Protein AF-A0AAD4GTX2-F1 (afdb_monomer_lite)

Sequence (699 aa):
MSSTNNFRRYLPEREKYPLYEIDTSDVYEFSKNAVADPRVRELFQEWANSLKEPFKGITADGTRIEQLYPLENQEAPSTEATIAANKLLDKLTADETQRAVKDINSEDWRNWSNTEIIAYDVGLRLESLEQSKIDLVWDLVKASLSETGYNKVRAAVKINHFLGTLADNKTILNENSYFFMICGHPSAQHPWSFSLSGHHLCLHVTFVGEQMAIGPVFIGCEPPHIDEGPDHGVELFRSEIALGRQLIQSLAPDQQRKAQKTAKIHEPEKPGWNIVDQRHLGGTGRDNRVIPYEGIVASELMSEQVELLVSVAAIFNNLLPAGPHNHYVELVRKHLSQTYLTWIGAFGDEDPYYIRIQSPVVFVELDHHSGIYLTNKTPNHYHIHTITRLPNGNDYGRELIRQWKQSRARRLASRPIKYIRPFNQDEIVDTGFPKYTAQILSNLESAIILASHIGEGGCGPGLHYHRSDQLYFVVHGGMTVRLGETNHPVPNGSLVFIPAGLPHRNWNNGPGAETHLEMIIPAPHRLEQLAYMIEKPENVPEEWRTASKGYVRTVNPSRLLEPLPGFKLLPLADPSTGSDQAIVMYAEVAAGSGGPGTHIHDFDQYYFVLEGELTIEVALQKHIVPADTLVVLPAGVPHRQYNQGKVTERHVVINTPPPASGRLWDYGVKMTPAGEGHYGDLNAAAKIADDNVFLAGQT

InterPro domains:
  IPR011051 RmlC-like cupin domain superfamily [SSF51182] (454-658)
  IPR013096 Cupin 2, conserved barrel [PF07883] (454-512)
  IPR013096 Cupin 2, conserved barrel [PF07883] (586-646)
  IPR014710 RmlC-like jelly roll fold [G3DSA:2.60.120.10] (443-559)
  IPR014710 RmlC-like jelly roll fold [G3DSA:2.60.120.10] (566-675)
  IPR021889 Protein of unknown function DUF3500 [PF12006] (76-398)
  IPR021889 Protein of unknown function DUF3500 [PTHR37489] (6-408)

Secondary structure (DSSP, 8-state):
--TT--GGGGPPPGGG-TTTTS--S-HHHHHHHHTTSHHHHHHHHHHHHHTTSPP---BSSS-PPPSSS--------HHHHHHHHHHHHTTS-HHHHHHHEE-TT-SGGG---SSSS-S---SEEGGGS-HHHHHHHHHHHHHHS-HHHHHHHHHHHHHHHHHHHHTT-TTTSSTT-EEEEEES---SSS-EEEEEEETTEEEEEEEETTEEEEEEEEEEESSSB--SSTTTT-B-SHHHHHHHHHHHHHS-HHHHHHHEEES-S--TTSTT-BTTTBT-SSSTT-TT-B----SEEGGGS-HHHHHHHHHHHHHHTTTS-HHHHHHHHHHHHHTGGG-EEEEEE--STT--EEEEEE-SS-EEEEEEPPPSSS---S--TTSEEEEEE-TTTTGGGHHHHHHHHHHHHHHHHTSPP--EEE--GGG-EE-SSTTEEEEEEEE-SS-EEEEEEE-TT-B--SSEE-SSEEEEEEEESEEEEEETTEEEEEETTEEEEE-TT--EEEE--SSS-EEEEEEEESPPPTTS-S-EE-SSGGGS-GGG--S---EEEE--GGG-EEEETTEEEEEEE-GGGT-SS-EEEEEEE-TT-BSSSSEE-SSEEEEEEEESEEEEEETTEEEEEESSEEEEE-TT--EEEE--SSS-EEEEEEEESPPPTTS-S-EE--------------TTTTSS-----------

Structure (mmCIF, N/CA/C/O backbone):
data_AF-A0AAD4GTX2-F1
#
_entry.id   AF-A0AAD4GTX2-F1
#
loop_
_atom_site.group_PDB
_atom_site.id
_atom_site.type_symbol
_atom_site.label_atom_id
_atom_site.label_alt_id
_atom_site.label_comp_id
_atom_site.label_asym_id
_atom_site.label_entity_id
_atom_site.label_seq_id
_atom_site.pdbx_PDB_ins_code
_atom_site.Cartn_x
_atom_site.Cartn_y
_atom_site.Cartn_z
_atom_site.occupancy
_atom_site.B_iso_or_equiv
_atom_site.auth_seq_id
_atom_site.auth_comp_id
_atom_site.auth_asym_id
_atom_site.auth_atom_id
_atom_site.pdbx_PDB_model_num
ATOM 1 N N . MET A 1 1 ? 23.803 -18.710 -33.429 1.00 38.94 1 MET A N 1
ATOM 2 C CA . MET A 1 1 ? 24.102 -17.550 -32.566 1.00 38.94 1 MET A CA 1
ATOM 3 C C . MET A 1 1 ? 25.077 -16.666 -33.325 1.00 38.94 1 MET A C 1
ATOM 5 O O . MET A 1 1 ? 26.141 -17.151 -33.687 1.00 38.94 1 MET A O 1
ATOM 9 N N . SER A 1 2 ? 24.670 -15.446 -33.686 1.00 34.19 2 SER A N 1
ATOM 10 C CA . SER A 1 2 ? 25.555 -14.465 -34.333 1.00 34.19 2 SER A CA 1
ATOM 11 C C . SER A 1 2 ? 26.747 -14.163 -33.418 1.00 34.19 2 SER A C 1
ATOM 13 O O . SER A 1 2 ? 26.581 -14.071 -32.203 1.00 34.19 2 SER A O 1
ATOM 15 N N . SER A 1 3 ? 27.938 -13.980 -33.990 1.00 37.53 3 SER A N 1
ATOM 16 C CA . SER A 1 3 ? 29.182 -13.633 -33.287 1.00 37.53 3 SER A CA 1
ATOM 17 C C . SER A 1 3 ? 29.151 -12.270 -32.567 1.00 37.53 3 SER A C 1
ATOM 19 O O . SER A 1 3 ? 30.160 -11.867 -31.992 1.00 37.53 3 SER A O 1
ATOM 21 N N . THR A 1 4 ? 28.028 -11.544 -32.600 1.00 47.56 4 THR A N 1
ATOM 22 C CA . THR A 1 4 ? 27.861 -10.196 -32.034 1.00 47.56 4 THR A CA 1
ATOM 23 C C . THR A 1 4 ? 27.429 -10.172 -30.563 1.00 47.56 4 THR A C 1
ATOM 25 O O . THR A 1 4 ? 27.632 -9.152 -29.906 1.00 47.56 4 THR A O 1
ATOM 28 N N . ASN A 1 5 ? 26.945 -11.284 -29.990 1.00 60.53 5 ASN A N 1
ATOM 29 C CA . ASN A 1 5 ? 26.302 -11.290 -28.665 1.00 60.53 5 ASN A CA 1
ATOM 30 C C . ASN A 1 5 ? 27.109 -11.972 -27.536 1.00 60.53 5 ASN A C 1
ATOM 32 O O . ASN A 1 5 ? 26.540 -12.571 -26.630 1.00 60.53 5 ASN A O 1
ATOM 36 N N . ASN A 1 6 ? 28.443 -11.910 -27.586 1.00 81.25 6 ASN A N 1
ATOM 37 C CA . ASN A 1 6 ? 29.294 -12.512 -26.555 1.00 81.25 6 ASN A CA 1
ATOM 38 C C . ASN A 1 6 ? 29.667 -11.482 -25.473 1.00 81.25 6 ASN A C 1
ATOM 40 O O . ASN A 1 6 ? 30.619 -10.718 -25.655 1.00 81.25 6 ASN A O 1
ATOM 44 N N . PHE A 1 7 ? 28.938 -11.465 -24.351 1.00 89.88 7 PHE A N 1
ATOM 45 C CA . PHE A 1 7 ? 29.252 -10.599 -23.206 1.00 89.88 7 PHE A CA 1
ATOM 46 C C . PHE A 1 7 ? 30.598 -10.957 -22.551 1.00 89.88 7 PHE A C 1
ATOM 48 O O . PHE A 1 7 ? 31.212 -10.094 -21.926 1.00 89.88 7 PHE A O 1
ATOM 55 N N . ARG A 1 8 ? 31.115 -12.187 -22.735 1.00 90.62 8 ARG A N 1
ATOM 56 C CA . ARG A 1 8 ? 32.345 -12.659 -22.070 1.00 90.62 8 ARG A CA 1
ATOM 57 C C . ARG A 1 8 ? 33.587 -11.854 -22.426 1.00 90.62 8 ARG A C 1
ATOM 59 O O . ARG A 1 8 ? 34.500 -11.763 -21.616 1.00 90.62 8 ARG A O 1
ATOM 66 N N . ARG A 1 9 ? 33.617 -11.209 -23.597 1.00 90.06 9 ARG A N 1
ATOM 67 C CA . ARG A 1 9 ? 34.711 -10.289 -23.973 1.00 90.06 9 ARG A CA 1
ATOM 68 C C . ARG A 1 9 ? 34.791 -9.042 -23.087 1.00 90.06 9 ARG A C 1
ATOM 70 O O . ARG A 1 9 ? 35.789 -8.336 -23.144 1.00 90.06 9 ARG A O 1
ATOM 77 N N . TYR A 1 10 ? 33.731 -8.753 -22.333 1.00 89.56 10 TYR A N 1
ATOM 78 C CA . TYR A 1 10 ? 33.655 -7.637 -21.399 1.00 89.56 10 TYR A CA 1
ATOM 79 C C . TYR A 1 10 ? 33.808 -8.073 -19.944 1.00 89.56 10 TYR A C 1
ATOM 81 O O . TYR A 1 10 ? 33.708 -7.215 -19.068 1.00 89.56 10 TYR A O 1
ATOM 89 N N . LEU A 1 11 ? 34.074 -9.352 -19.663 1.00 87.88 11 LEU A N 1
ATOM 90 C CA . LEU A 1 11 ? 34.401 -9.767 -18.304 1.00 87.88 11 LEU A CA 1
ATOM 91 C C . LEU A 1 11 ? 35.697 -9.075 -17.854 1.00 87.88 11 LEU A C 1
ATOM 93 O O . LEU A 1 11 ? 36.651 -8.991 -18.634 1.00 87.88 11 LEU A O 1
ATOM 97 N N . PRO A 1 12 ? 35.733 -8.541 -16.629 1.00 76.62 12 PRO A N 1
ATOM 98 C CA . PRO A 1 12 ? 36.922 -7.892 -16.110 1.00 76.62 12 PRO A CA 1
ATOM 99 C C . PRO A 1 12 ? 38.042 -8.916 -15.879 1.00 76.62 12 PRO A C 1
ATOM 101 O O . PRO A 1 12 ? 37.800 -10.045 -15.456 1.00 76.62 12 PRO A O 1
ATOM 104 N N . GLU A 1 13 ? 39.292 -8.517 -16.117 1.00 77.44 13 GLU A N 1
ATOM 105 C CA . GLU A 1 13 ? 40.440 -9.260 -15.586 1.00 77.44 13 GLU A CA 1
ATOM 106 C C . GLU A 1 13 ? 40.393 -9.157 -14.052 1.00 77.44 13 GLU A C 1
ATOM 108 O O . GLU A 1 13 ? 40.312 -8.042 -13.537 1.00 77.44 13 GLU A O 1
ATOM 113 N N . ARG A 1 14 ? 40.435 -10.292 -13.330 1.00 65.56 14 ARG A N 1
ATOM 114 C CA . ARG A 1 14 ? 40.281 -10.359 -11.855 1.00 65.56 14 ARG A CA 1
ATOM 115 C C . ARG A 1 14 ? 41.083 -9.277 -11.118 1.00 65.56 14 ARG A C 1
ATOM 117 O O . ARG A 1 14 ? 40.544 -8.572 -10.281 1.00 65.56 14 ARG A O 1
ATOM 124 N N . GLU A 1 15 ? 42.344 -9.089 -11.500 1.00 59.38 15 GLU A N 1
ATOM 125 C CA . GLU A 1 15 ? 43.297 -8.152 -10.879 1.00 59.38 15 GLU A CA 1
ATOM 126 C C . GLU A 1 15 ? 43.023 -6.666 -11.183 1.00 59.38 15 GLU A C 1
ATOM 128 O O . GLU A 1 15 ? 43.630 -5.788 -10.578 1.00 59.38 15 GLU A O 1
ATOM 133 N N . LYS A 1 16 ? 42.141 -6.360 -12.140 1.00 59.56 16 LYS A N 1
ATOM 134 C CA . LYS A 1 16 ? 41.805 -4.993 -12.579 1.00 59.56 16 LYS A CA 1
ATOM 135 C C . LYS A 1 16 ? 40.349 -4.634 -12.302 1.00 59.56 16 LYS A C 1
ATOM 137 O O . LYS A 1 16 ? 39.862 -3.614 -12.800 1.00 59.56 16 LYS A O 1
ATOM 142 N N . TYR A 1 17 ? 39.631 -5.480 -11.569 1.00 60.84 17 TYR A N 1
ATOM 143 C CA . TYR A 1 17 ? 38.220 -5.270 -11.316 1.00 60.84 17 TYR A CA 1
ATOM 144 C C . TYR A 1 17 ? 38.015 -4.266 -10.165 1.00 60.84 17 TYR A C 1
ATOM 146 O O . TYR A 1 17 ? 38.531 -4.492 -9.072 1.00 60.84 17 TYR A O 1
ATOM 154 N N . PRO A 1 18 ? 37.264 -3.163 -10.365 1.00 57.00 18 PRO A N 1
ATOM 155 C CA . PRO A 1 18 ? 37.149 -2.089 -9.372 1.00 57.00 18 PRO A CA 1
ATOM 156 C C . PRO A 1 18 ? 36.571 -2.511 -8.016 1.00 57.00 18 PRO A C 1
ATOM 158 O O . PRO A 1 18 ? 36.795 -1.815 -7.033 1.00 57.00 18 PRO A O 1
ATOM 161 N N . LEU A 1 19 ? 35.824 -3.620 -7.963 1.00 62.97 19 LEU A N 1
ATOM 162 C CA . LEU A 1 19 ? 35.230 -4.146 -6.729 1.00 62.97 19 LEU A CA 1
ATOM 163 C C . LEU A 1 19 ? 36.009 -5.344 -6.149 1.00 62.97 19 LEU A C 1
ATOM 165 O O . LEU A 1 19 ? 35.582 -5.897 -5.145 1.00 62.97 19 LEU A O 1
ATOM 169 N N . TYR A 1 20 ? 37.138 -5.750 -6.748 1.00 56.56 20 TYR A N 1
ATOM 170 C CA . TYR A 1 20 ? 37.907 -6.930 -6.313 1.00 56.56 20 TYR A CA 1
ATOM 171 C C . TYR A 1 20 ? 38.675 -6.724 -5.002 1.00 56.56 20 TYR A C 1
ATOM 173 O O . TYR A 1 20 ? 38.889 -7.676 -4.262 1.00 56.56 20 TYR A O 1
ATOM 181 N N . GLU A 1 21 ? 39.083 -5.490 -4.697 1.00 52.91 21 GLU A N 1
ATOM 182 C CA . GLU A 1 21 ? 39.790 -5.159 -3.448 1.00 52.91 21 GLU A CA 1
ATOM 183 C C . GLU A 1 21 ? 38.843 -4.822 -2.280 1.00 52.91 21 GLU A C 1
ATOM 185 O O . GLU A 1 21 ? 39.310 -4.527 -1.180 1.00 52.91 21 GLU A O 1
ATOM 190 N N . ILE A 1 22 ? 37.522 -4.838 -2.495 1.00 62.34 22 ILE A N 1
ATOM 191 C CA . ILE A 1 22 ? 36.547 -4.546 -1.440 1.00 62.34 22 ILE A CA 1
ATOM 192 C C . ILE A 1 22 ? 36.246 -5.844 -0.692 1.00 62.34 22 ILE A C 1
ATOM 194 O O . ILE A 1 22 ? 35.854 -6.832 -1.305 1.00 62.34 22 ILE A O 1
ATOM 198 N N . ASP A 1 23 ? 36.408 -5.839 0.634 1.00 64.25 23 ASP A N 1
ATOM 199 C CA . ASP A 1 23 ? 35.984 -6.960 1.472 1.00 64.25 23 ASP A CA 1
ATOM 200 C C . ASP A 1 23 ? 34.471 -7.164 1.325 1.00 64.25 23 ASP A C 1
ATOM 202 O O . ASP A 1 23 ? 33.661 -6.322 1.722 1.00 64.25 23 ASP A O 1
ATOM 206 N N . THR A 1 24 ? 34.102 -8.273 0.693 1.00 69.38 24 THR A N 1
ATOM 207 C CA . THR A 1 24 ? 32.718 -8.671 0.449 1.00 69.38 24 THR A CA 1
ATOM 208 C C . THR A 1 24 ? 32.313 -9.820 1.360 1.00 69.38 24 THR A C 1
ATOM 210 O O . THR A 1 24 ? 31.400 -10.555 1.016 1.00 69.38 24 THR A O 1
ATOM 213 N N . SER A 1 25 ? 32.995 -10.064 2.480 1.00 74.19 25 SER A N 1
ATOM 214 C CA . SER A 1 25 ? 32.616 -11.136 3.412 1.00 74.19 25 SER A CA 1
ATOM 215 C C . SER A 1 25 ? 31.310 -10.846 4.165 1.00 74.19 25 SER A C 1
ATOM 217 O O . SER A 1 25 ? 30.599 -11.784 4.523 1.00 74.19 25 SER A O 1
ATOM 219 N N . ASP A 1 26 ? 30.954 -9.567 4.319 1.00 84.56 26 ASP A N 1
ATOM 220 C CA . ASP A 1 26 ? 29.697 -9.087 4.897 1.00 84.56 26 ASP A CA 1
ATOM 221 C C . ASP A 1 26 ? 29.135 -7.927 4.056 1.00 84.56 26 ASP A C 1
ATOM 223 O O . ASP A 1 26 ? 29.801 -6.919 3.816 1.00 84.56 26 ASP A O 1
ATOM 227 N N . VAL A 1 27 ? 27.880 -8.048 3.616 1.00 87.69 27 VAL A N 1
ATOM 228 C CA . VAL A 1 27 ? 27.184 -7.021 2.828 1.00 87.69 27 VAL A CA 1
ATOM 229 C C . VAL A 1 27 ? 26.990 -5.703 3.588 1.00 87.69 27 VAL A C 1
ATOM 231 O O . VAL A 1 27 ? 26.983 -4.637 2.966 1.00 87.69 27 VAL A O 1
ATOM 234 N N . TYR A 1 28 ? 26.843 -5.732 4.915 1.00 89.81 28 TYR A N 1
ATOM 235 C CA . TYR A 1 28 ? 26.691 -4.514 5.715 1.00 89.81 28 TYR A CA 1
ATOM 236 C C . TYR A 1 28 ? 28.017 -3.763 5.817 1.00 89.81 28 TYR A C 1
ATOM 238 O O . TYR A 1 28 ? 28.044 -2.540 5.665 1.00 89.81 28 TYR A O 1
ATOM 246 N N . GLU A 1 29 ? 29.125 -4.482 6.009 1.00 87.88 29 GLU A N 1
ATOM 247 C CA . GLU A 1 29 ? 30.466 -3.896 5.985 1.00 87.88 29 GLU A CA 1
ATOM 248 C C . GLU A 1 29 ? 30.825 -3.379 4.587 1.00 87.88 29 GLU A C 1
ATOM 250 O O . GLU A 1 29 ? 31.239 -2.224 4.452 1.00 87.88 29 GLU A O 1
ATOM 255 N N . PHE A 1 30 ? 30.553 -4.168 3.543 1.00 87.12 30 PHE A N 1
ATOM 256 C CA . PHE A 1 30 ? 30.667 -3.742 2.147 1.00 87.12 30 PHE A CA 1
ATOM 257 C C . PHE A 1 30 ? 29.906 -2.433 1.904 1.00 87.12 30 PHE A C 1
ATOM 259 O O . PHE A 1 30 ? 30.468 -1.465 1.392 1.00 87.12 30 PHE A O 1
ATOM 266 N N . SER A 1 31 ? 28.641 -2.368 2.331 1.00 89.56 31 SER A N 1
ATOM 267 C CA . SER A 1 31 ? 27.794 -1.191 2.121 1.00 89.56 31 SER A CA 1
ATOM 268 C C . SER A 1 31 ? 28.308 0.026 2.889 1.00 89.56 31 SER A C 1
ATOM 270 O O . SER A 1 31 ? 28.356 1.130 2.348 1.00 89.56 31 SER A O 1
ATOM 272 N N . LYS A 1 32 ? 28.767 -0.171 4.129 1.00 87.81 32 LYS A N 1
ATOM 273 C CA . LYS A 1 32 ? 29.384 0.880 4.945 1.00 87.81 32 LYS A CA 1
ATOM 274 C C . LYS A 1 32 ? 30.646 1.443 4.287 1.00 87.81 32 LYS A C 1
ATOM 276 O O . LYS A 1 32 ? 30.836 2.659 4.289 1.00 87.81 32 LYS A O 1
ATOM 281 N N . ASN A 1 33 ? 31.479 0.581 3.707 1.00 86.19 33 ASN A N 1
ATOM 282 C CA . ASN A 1 33 ? 32.694 0.979 3.000 1.00 86.19 33 ASN A CA 1
ATOM 283 C C . ASN A 1 33 ? 32.373 1.688 1.678 1.00 86.19 33 ASN A C 1
ATOM 285 O O . ASN A 1 33 ? 32.984 2.709 1.369 1.00 86.19 33 ASN A O 1
ATOM 289 N N . ALA A 1 34 ? 31.371 1.217 0.933 1.00 84.88 34 ALA A N 1
ATOM 290 C CA . ALA A 1 34 ? 30.947 1.833 -0.323 1.00 84.88 34 ALA A CA 1
ATOM 291 C C . ALA A 1 34 ? 30.459 3.284 -0.137 1.00 84.88 34 ALA A C 1
ATOM 293 O O . ALA A 1 34 ? 30.731 4.144 -0.975 1.00 84.88 34 ALA A O 1
ATOM 294 N N . VAL A 1 35 ? 29.812 3.595 0.993 1.00 85.69 35 VAL A N 1
ATOM 295 C CA . VAL A 1 35 ? 29.360 4.960 1.335 1.00 85.69 35 VAL A CA 1
ATOM 296 C C . VAL A 1 35 ? 30.528 5.923 1.632 1.00 85.69 35 VAL A C 1
ATOM 298 O O . VAL A 1 35 ? 30.327 7.139 1.695 1.00 85.69 35 VAL A O 1
ATOM 301 N N . ALA A 1 36 ? 31.768 5.433 1.758 1.00 85.38 36 ALA A N 1
ATOM 302 C CA . ALA A 1 36 ? 32.946 6.301 1.823 1.00 85.38 36 ALA A CA 1
ATOM 303 C C . ALA A 1 36 ? 33.222 7.027 0.490 1.00 85.38 36 ALA A C 1
ATOM 305 O O . ALA A 1 36 ? 33.830 8.101 0.509 1.00 85.38 36 ALA A O 1
ATOM 306 N N . ASP A 1 37 ? 32.758 6.494 -0.650 1.00 84.56 37 ASP A N 1
ATOM 307 C CA . ASP A 1 37 ? 32.810 7.196 -1.936 1.00 84.56 37 ASP A CA 1
ATOM 308 C C . ASP A 1 37 ? 31.824 8.384 -1.921 1.00 84.56 37 ASP A C 1
ATOM 310 O O . ASP A 1 37 ? 30.612 8.181 -1.763 1.00 84.56 37 ASP A O 1
ATOM 314 N N . PRO A 1 38 ? 32.296 9.633 -2.119 1.00 87.62 38 PRO A N 1
ATOM 315 C CA . PRO A 1 38 ? 31.433 10.811 -2.119 1.00 87.62 38 PRO A CA 1
ATOM 316 C C . PRO A 1 38 ? 30.254 10.713 -3.091 1.00 87.62 38 PRO A C 1
ATOM 318 O O . PRO A 1 38 ? 29.176 11.200 -2.765 1.00 87.62 38 PRO A O 1
ATOM 321 N N . ARG A 1 39 ? 30.426 10.042 -4.238 1.00 84.00 39 ARG A N 1
ATOM 322 C CA . ARG A 1 39 ? 29.384 9.894 -5.265 1.00 84.00 39 ARG A CA 1
ATOM 323 C C . ARG A 1 39 ? 28.222 9.035 -4.770 1.00 84.00 39 ARG A C 1
ATOM 325 O O . ARG A 1 39 ? 27.066 9.388 -4.984 1.00 84.00 39 ARG A O 1
ATOM 332 N N . VAL A 1 40 ? 28.526 7.932 -4.081 1.00 87.12 40 VAL A N 1
ATOM 333 C CA . VAL A 1 40 ? 27.518 7.036 -3.485 1.00 87.12 40 VAL A CA 1
ATOM 334 C C . VAL A 1 40 ? 26.789 7.759 -2.356 1.00 87.12 40 VAL A C 1
ATOM 336 O O . VAL A 1 40 ? 25.561 7.749 -2.292 1.00 87.12 40 VAL A O 1
ATOM 339 N N . ARG A 1 41 ? 27.539 8.455 -1.494 1.00 89.81 41 ARG A N 1
ATOM 340 C CA . ARG A 1 41 ? 26.966 9.234 -0.393 1.00 89.81 41 ARG A CA 1
ATOM 341 C C . ARG A 1 41 ? 26.034 10.345 -0.881 1.00 89.81 41 ARG A C 1
ATOM 343 O O . ARG A 1 41 ? 24.966 10.531 -0.306 1.00 89.81 41 ARG A O 1
ATOM 350 N N . GLU A 1 42 ? 26.424 11.085 -1.916 1.00 89.81 42 GLU A N 1
ATOM 351 C CA . GLU A 1 42 ? 25.601 12.145 -2.512 1.00 89.81 42 GLU A CA 1
ATOM 352 C C . GLU A 1 42 ? 24.314 11.586 -3.126 1.00 89.81 42 GLU A C 1
ATOM 354 O O . GLU A 1 42 ? 23.240 12.135 -2.877 1.00 89.81 42 GLU A O 1
ATOM 359 N N . LEU A 1 43 ? 24.397 10.456 -3.837 1.00 88.50 43 LEU A N 1
ATOM 360 C CA . LEU A 1 43 ? 23.233 9.763 -4.392 1.00 88.50 43 LEU A CA 1
ATOM 361 C C . LEU A 1 43 ? 22.247 9.329 -3.300 1.00 88.50 43 LEU A C 1
ATOM 363 O O . LEU A 1 43 ? 21.055 9.624 -3.380 1.00 88.50 43 LEU A O 1
ATOM 367 N N . PHE A 1 44 ? 22.731 8.666 -2.247 1.00 91.12 44 PHE A N 1
ATOM 368 C CA . PHE A 1 44 ? 21.866 8.220 -1.150 1.00 91.12 44 PHE A CA 1
ATOM 369 C C . PHE A 1 44 ? 21.268 9.406 -0.392 1.00 91.12 44 PHE A C 1
ATOM 371 O O . PHE A 1 44 ? 20.115 9.353 0.037 1.00 91.12 44 PHE A O 1
ATOM 378 N N . GLN A 1 45 ? 22.012 10.508 -0.271 1.00 91.12 45 GLN A N 1
ATOM 379 C CA . GLN A 1 45 ? 21.493 11.739 0.310 1.00 91.12 45 GLN A CA 1
ATOM 380 C C . GLN A 1 45 ? 20.396 12.371 -0.562 1.00 91.12 45 GLN A C 1
ATOM 382 O O . GLN A 1 45 ? 19.423 12.891 -0.010 1.00 91.12 45 GLN A O 1
ATOM 387 N N . GLU A 1 46 ? 20.520 12.323 -1.892 1.00 90.44 46 GLU A N 1
ATOM 388 C CA . GLU A 1 46 ? 19.473 12.747 -2.830 1.00 90.44 46 GLU A CA 1
ATOM 389 C C . GLU A 1 46 ? 18.205 11.905 -2.644 1.00 90.44 46 GLU A C 1
ATOM 391 O O . GLU A 1 46 ? 17.120 12.464 -2.457 1.00 90.44 46 GLU A O 1
ATOM 396 N N . TRP A 1 47 ? 18.337 10.576 -2.600 1.00 92.38 47 TRP A N 1
ATOM 397 C CA . TRP A 1 47 ? 17.203 9.686 -2.354 1.00 92.38 47 TRP A CA 1
ATOM 398 C C . TRP A 1 47 ? 16.561 9.953 -0.991 1.00 92.38 47 TRP A C 1
ATOM 400 O O . TRP A 1 47 ? 15.354 10.180 -0.921 1.00 92.38 47 TRP A O 1
ATOM 410 N N . ALA A 1 48 ? 17.347 10.048 0.083 1.00 90.56 48 ALA A N 1
ATOM 411 C CA . ALA A 1 48 ? 16.847 10.377 1.418 1.00 90.56 48 ALA A CA 1
ATOM 412 C C . ALA A 1 48 ? 16.134 11.740 1.471 1.00 90.56 48 ALA A C 1
ATOM 414 O O . ALA A 1 48 ? 15.161 11.909 2.203 1.00 90.56 48 ALA A O 1
ATOM 415 N N . ASN A 1 49 ? 16.586 12.723 0.688 1.00 90.69 49 ASN A N 1
ATOM 416 C CA . ASN A 1 49 ? 15.905 14.012 0.581 1.00 90.69 49 ASN A CA 1
ATOM 417 C C . ASN A 1 49 ? 14.569 13.897 -0.163 1.00 90.69 49 ASN A C 1
ATOM 419 O O . ASN A 1 49 ? 13.599 14.513 0.270 1.00 90.69 49 ASN A O 1
ATOM 423 N N . SER A 1 50 ? 14.489 13.078 -1.217 1.00 89.81 50 SER A N 1
ATOM 424 C CA . SER A 1 50 ? 13.239 12.843 -1.960 1.00 89.81 50 SER A CA 1
ATOM 425 C C . SER A 1 50 ? 12.126 12.233 -1.093 1.00 89.81 50 SER A C 1
ATOM 427 O O . SER A 1 50 ? 10.941 12.507 -1.294 1.00 89.81 50 SER A O 1
ATOM 429 N N . LEU A 1 51 ? 12.505 11.444 -0.084 1.00 88.88 51 LEU A N 1
ATOM 430 C CA . LEU A 1 51 ? 11.583 10.800 0.852 1.00 88.88 51 LEU A CA 1
ATOM 431 C C . LEU A 1 51 ? 10.956 11.776 1.855 1.00 88.88 51 LEU A C 1
ATOM 433 O O . LEU A 1 51 ? 9.896 11.488 2.402 1.00 88.88 51 LEU A O 1
ATOM 437 N N . LYS A 1 52 ? 11.566 12.949 2.073 1.00 88.56 52 LYS A N 1
ATOM 438 C CA . LYS A 1 52 ? 11.025 13.987 2.970 1.00 88.56 52 LYS A CA 1
ATOM 439 C C . LYS A 1 52 ? 9.786 14.667 2.394 1.00 88.56 52 LYS A C 1
ATOM 441 O O . LYS A 1 52 ? 8.996 15.237 3.143 1.00 88.56 52 LYS A O 1
ATOM 446 N N . GLU A 1 53 ? 9.629 14.650 1.072 1.00 88.69 53 GLU A N 1
ATOM 447 C CA . GLU A 1 53 ? 8.444 15.199 0.427 1.00 88.69 53 GLU A CA 1
ATOM 448 C C . GLU A 1 53 ? 7.274 14.212 0.514 1.00 88.69 53 GLU A C 1
ATOM 450 O O . GLU A 1 53 ? 7.458 13.028 0.208 1.00 88.69 53 GLU A O 1
ATOM 455 N N . PRO A 1 54 ? 6.054 14.678 0.848 1.00 90.44 54 PRO A N 1
ATOM 456 C CA . PRO A 1 54 ? 4.866 13.840 0.794 1.00 90.44 54 PRO A CA 1
ATOM 457 C C . PRO A 1 54 ? 4.683 13.234 -0.594 1.00 90.44 54 PRO A C 1
ATOM 459 O O . PRO A 1 54 ? 4.859 13.909 -1.613 1.00 90.44 54 PRO A O 1
ATOM 462 N N . PHE A 1 55 ? 4.305 11.963 -0.639 1.00 93.62 55 PHE A N 1
ATOM 463 C CA . PHE A 1 55 ? 4.084 11.266 -1.894 1.00 93.62 55 PHE A CA 1
ATOM 464 C C . PHE A 1 55 ? 2.903 11.847 -2.686 1.00 93.62 55 PHE A C 1
ATOM 466 O O . PHE A 1 55 ? 1.801 12.036 -2.168 1.00 93.62 55 PHE A O 1
ATOM 473 N N . LYS A 1 56 ? 3.149 12.095 -3.972 1.00 91.88 56 LYS A N 1
ATOM 474 C CA . LYS A 1 56 ? 2.190 12.561 -4.984 1.00 91.88 56 LYS A CA 1
ATOM 475 C C . LYS A 1 56 ? 2.134 11.612 -6.182 1.00 91.88 56 LYS A C 1
ATOM 477 O O . LYS A 1 56 ? 1.101 11.541 -6.844 1.00 91.88 56 LYS A O 1
ATOM 482 N N . GLY A 1 57 ? 3.221 10.884 -6.440 1.00 95.88 57 GLY A N 1
ATOM 483 C CA . GLY A 1 57 ? 3.405 10.076 -7.640 1.00 95.88 57 GLY A CA 1
ATOM 484 C C . GLY A 1 57 ? 3.950 10.887 -8.821 1.00 95.88 57 GLY A C 1
ATOM 485 O O . GLY A 1 57 ? 3.974 12.121 -8.802 1.00 95.88 57 GLY A O 1
ATOM 486 N N . ILE A 1 58 ? 4.367 10.175 -9.869 1.00 97.94 58 ILE A N 1
ATOM 487 C CA . ILE A 1 58 ? 4.861 10.773 -11.114 1.00 97.94 58 ILE A CA 1
ATOM 488 C C . ILE A 1 58 ? 3.725 11.531 -11.808 1.00 97.94 58 ILE A C 1
ATOM 490 O O . ILE A 1 58 ? 2.619 11.008 -11.959 1.00 97.94 58 ILE A O 1
ATOM 494 N N . THR A 1 59 ? 4.006 12.754 -12.256 1.00 98.19 59 THR A N 1
ATOM 495 C CA . THR A 1 59 ? 3.058 13.617 -12.985 1.00 98.19 59 THR A CA 1
ATOM 496 C C . THR A 1 59 ? 3.714 14.185 -14.240 1.00 98.19 59 THR A C 1
ATOM 498 O O . THR A 1 59 ? 4.939 14.211 -14.345 1.00 98.19 59 THR A O 1
ATOM 501 N N . ALA A 1 60 ? 2.914 14.644 -15.203 1.00 97.75 60 ALA A N 1
ATOM 502 C CA . ALA A 1 60 ? 3.449 15.237 -16.431 1.00 97.75 60 ALA A CA 1
ATOM 503 C C . ALA A 1 60 ? 3.858 16.709 -16.261 1.00 97.75 60 ALA A C 1
ATOM 505 O O . ALA A 1 60 ? 4.805 17.167 -16.895 1.00 97.75 60 ALA A O 1
ATOM 506 N N . ASP A 1 61 ? 3.159 17.439 -15.393 1.00 97.00 61 ASP A N 1
ATOM 507 C CA . ASP A 1 61 ? 3.257 18.895 -15.250 1.00 97.00 61 ASP A CA 1
ATOM 508 C C . ASP A 1 61 ? 3.278 19.369 -13.782 1.00 97.00 61 ASP A C 1
ATOM 510 O O . ASP A 1 61 ? 3.170 20.563 -13.507 1.00 97.00 61 ASP A O 1
ATOM 514 N N . GLY A 1 62 ? 3.417 18.446 -12.824 1.00 96.00 62 GLY A N 1
ATOM 515 C CA . GLY A 1 62 ? 3.344 18.737 -11.390 1.00 96.00 62 GLY A CA 1
ATOM 516 C C . GLY A 1 62 ? 1.933 18.667 -10.803 1.00 96.00 62 GLY A C 1
ATOM 517 O O . GLY A 1 62 ? 1.792 18.739 -9.579 1.00 96.00 62 GLY A O 1
ATOM 518 N N . THR A 1 63 ? 0.902 18.485 -11.633 1.00 95.44 63 THR A N 1
ATOM 519 C CA . THR A 1 63 ? -0.492 18.356 -11.199 1.00 95.44 63 THR A CA 1
ATOM 520 C C . THR A 1 63 ? -0.947 16.905 -11.302 1.00 95.44 63 THR A C 1
ATOM 522 O O . THR A 1 63 ? -0.814 16.254 -12.336 1.00 95.44 63 THR A O 1
ATOM 525 N N . ARG A 1 64 ? -1.501 16.377 -10.207 1.00 95.12 64 ARG A N 1
ATOM 526 C CA . ARG A 1 64 ? -2.064 15.024 -10.177 1.00 95.12 64 ARG A CA 1
ATOM 527 C C . ARG A 1 64 ? -3.444 15.014 -10.831 1.00 95.12 64 ARG A C 1
ATOM 529 O O . ARG A 1 64 ? -4.296 15.834 -10.498 1.00 95.12 64 ARG A O 1
ATOM 536 N N . ILE A 1 65 ? -3.668 14.053 -11.720 1.00 95.44 65 ILE A N 1
ATOM 537 C CA . ILE A 1 65 ? -4.978 13.786 -12.320 1.00 95.44 65 ILE A CA 1
ATOM 538 C C . ILE A 1 65 ? -5.740 12.815 -11.408 1.00 95.44 65 ILE A C 1
ATOM 540 O O . ILE A 1 65 ? -5.268 11.718 -11.113 1.00 95.44 65 ILE A O 1
ATOM 544 N N . GLU A 1 66 ? -6.911 13.227 -10.929 1.00 93.38 66 GLU A N 1
ATOM 545 C CA . GLU A 1 66 ? -7.754 12.421 -10.038 1.00 93.38 66 GLU A CA 1
ATOM 546 C C . GLU A 1 66 ? -8.646 11.438 -10.815 1.00 93.38 66 GLU A C 1
ATOM 548 O O . GLU A 1 66 ? -8.881 11.601 -12.009 1.00 93.38 66 GLU A O 1
ATOM 553 N N . GLN A 1 67 ? -9.202 10.446 -10.107 1.00 91.25 67 GLN A N 1
ATOM 554 C CA . GLN A 1 67 ? -10.232 9.519 -10.617 1.00 91.25 67 GLN A CA 1
ATOM 555 C C . GLN A 1 67 ? -9.805 8.628 -11.800 1.00 91.25 67 GLN A C 1
ATOM 557 O O . GLN A 1 67 ? -10.654 8.108 -12.518 1.00 91.25 67 GLN A O 1
ATOM 562 N N . LEU A 1 68 ? -8.502 8.395 -11.974 1.00 96.19 68 LEU A N 1
ATOM 563 C CA . LEU A 1 68 ? -7.977 7.500 -13.014 1.00 96.19 68 LEU A CA 1
ATOM 564 C C . LEU A 1 68 ? -8.074 6.006 -12.666 1.00 96.19 68 LEU A C 1
ATOM 566 O O . LEU A 1 68 ? -8.087 5.172 -13.566 1.00 96.19 68 LEU A O 1
ATOM 570 N N . TYR A 1 69 ? -8.131 5.676 -11.373 1.00 96.00 69 TYR A N 1
ATOM 571 C CA . TYR A 1 69 ? -8.047 4.302 -10.864 1.00 96.00 69 TYR A CA 1
ATOM 572 C C . TYR A 1 69 ? -9.220 4.016 -9.919 1.00 96.00 69 TYR A C 1
ATOM 574 O O . TYR A 1 69 ? -9.032 4.043 -8.701 1.00 96.00 69 TYR A O 1
ATOM 582 N N . PRO A 1 70 ? -10.455 3.869 -10.422 1.00 95.12 70 PRO A N 1
ATOM 583 C CA . PRO A 1 70 ? -11.604 3.604 -9.564 1.00 95.12 70 PRO A CA 1
ATOM 584 C C . PRO A 1 70 ? -11.446 2.273 -8.812 1.00 95.12 70 PRO A C 1
ATOM 586 O O . PRO A 1 70 ? -10.839 1.326 -9.313 1.00 95.12 70 PRO A O 1
ATOM 589 N N . LEU A 1 71 ? -12.016 2.194 -7.606 1.00 94.50 71 LEU A N 1
ATOM 590 C CA . LEU A 1 71 ? -12.170 0.911 -6.922 1.00 94.50 71 LEU A CA 1
ATOM 591 C C . LEU A 1 71 ? -13.145 0.011 -7.679 1.00 94.50 71 LEU A C 1
ATOM 593 O O . LEU A 1 71 ? -14.314 0.366 -7.850 1.00 94.50 71 LEU A O 1
ATOM 597 N N . GLU A 1 72 ? -12.686 -1.174 -8.057 1.00 94.75 72 GLU A N 1
ATOM 598 C CA . GLU A 1 72 ? -13.479 -2.163 -8.783 1.00 94.75 72 GLU A CA 1
ATOM 599 C C . GLU A 1 72 ? -12.950 -3.581 -8.543 1.00 94.75 72 GLU A C 1
ATOM 601 O O . GLU A 1 72 ? -11.823 -3.768 -8.094 1.00 94.75 72 GLU A O 1
ATOM 606 N N . ASN A 1 73 ? -13.764 -4.595 -8.832 1.00 95.31 73 ASN A N 1
ATOM 607 C CA . ASN A 1 73 ? -13.290 -5.974 -8.831 1.00 95.31 73 ASN A CA 1
ATOM 608 C C . ASN A 1 73 ? -12.510 -6.223 -10.133 1.00 95.31 73 ASN A C 1
ATOM 610 O O . ASN A 1 73 ? -13.070 -6.083 -11.219 1.00 95.31 73 ASN A O 1
ATOM 614 N N . GLN A 1 74 ? -11.229 -6.574 -10.007 1.00 96.38 74 GLN A N 1
ATOM 615 C CA . GLN A 1 74 ? -10.350 -6.908 -11.131 1.00 96.38 74 GLN A CA 1
ATOM 616 C C . GLN A 1 74 ? -9.914 -8.379 -11.097 1.00 96.38 74 GLN A C 1
ATOM 618 O O . GLN A 1 74 ? -8.952 -8.742 -11.763 1.00 96.38 74 GLN A O 1
ATOM 623 N N . GLU A 1 75 ? -10.597 -9.219 -10.317 1.00 97.06 75 GLU A N 1
ATOM 624 C CA . GLU A 1 75 ? -10.321 -10.651 -10.159 1.00 97.06 75 GLU A CA 1
ATOM 625 C C . GLU A 1 75 ? -8.866 -10.926 -9.734 1.00 97.06 75 GLU A C 1
ATOM 627 O O . GLU A 1 75 ? -8.223 -11.876 -10.185 1.00 97.06 75 GLU A O 1
ATOM 632 N N . ALA A 1 76 ? -8.310 -10.063 -8.875 1.00 97.50 76 ALA A N 1
ATOM 633 C CA . ALA A 1 76 ? -6.989 -10.282 -8.300 1.00 97.50 76 ALA A CA 1
ATOM 634 C C . ALA A 1 76 ? -7.000 -11.510 -7.363 1.00 97.50 76 ALA A C 1
ATOM 636 O O . ALA A 1 76 ? -7.980 -11.710 -6.639 1.00 97.50 76 ALA A O 1
ATOM 637 N N . PRO A 1 77 ? -5.904 -12.294 -7.290 1.00 97.06 77 PRO A N 1
ATOM 638 C CA . PRO A 1 77 ? -5.786 -13.489 -6.445 1.00 97.06 77 PRO A CA 1
ATOM 639 C C . PRO A 1 77 ? -5.535 -13.125 -4.970 1.00 97.06 77 PRO A C 1
ATOM 641 O O . PRO A 1 77 ? -4.643 -13.652 -4.300 1.00 97.06 77 PRO A O 1
ATOM 644 N N . SER A 1 78 ? -6.291 -12.157 -4.450 1.00 94.94 78 SER A N 1
ATOM 645 C CA . SER A 1 78 ? -6.100 -11.594 -3.114 1.00 94.94 78 SER A CA 1
ATOM 646 C C . SER A 1 78 ? -6.286 -12.640 -2.021 1.00 94.94 78 SER A C 1
ATOM 648 O O . SER A 1 78 ? -5.644 -12.555 -0.974 1.00 94.94 78 SER A O 1
ATOM 650 N N . THR A 1 79 ? -7.148 -13.634 -2.246 1.00 93.19 79 THR A N 1
ATOM 651 C CA . THR A 1 79 ? -7.435 -14.688 -1.266 1.00 93.19 79 THR A CA 1
ATOM 652 C C . THR A 1 79 ? -6.254 -15.646 -1.146 1.00 93.19 79 THR A C 1
ATOM 654 O O . THR A 1 79 ? -5.762 -15.891 -0.046 1.00 93.19 79 THR A O 1
ATOM 657 N N . GLU A 1 80 ? -5.752 -16.136 -2.275 1.00 95.75 80 GLU A N 1
ATOM 658 C CA . GLU A 1 80 ? -4.596 -17.023 -2.377 1.00 95.75 80 GLU A CA 1
ATOM 659 C C . GLU A 1 80 ? -3.339 -16.350 -1.819 1.00 95.75 80 GLU A C 1
ATOM 661 O O . GLU A 1 80 ? -2.640 -16.941 -0.991 1.00 95.75 80 GLU A O 1
ATOM 666 N N . ALA A 1 81 ? -3.097 -15.090 -2.196 1.00 97.94 81 ALA A N 1
ATOM 667 C CA . ALA A 1 81 ? -1.999 -14.290 -1.664 1.00 97.94 81 ALA A CA 1
ATOM 668 C C . ALA A 1 81 ? -2.131 -14.076 -0.147 1.00 97.94 81 ALA A C 1
ATOM 670 O O . ALA A 1 81 ? -1.156 -14.238 0.585 1.00 97.94 81 ALA A O 1
ATOM 671 N N . THR A 1 82 ? -3.337 -13.788 0.357 1.00 95.50 82 THR A N 1
ATOM 672 C CA . THR A 1 82 ? -3.585 -13.630 1.803 1.00 95.50 82 THR A CA 1
ATOM 673 C C . THR A 1 82 ? -3.299 -14.923 2.568 1.00 95.50 82 THR A C 1
ATOM 675 O O . THR A 1 82 ? -2.702 -14.888 3.644 1.00 95.50 82 THR A O 1
ATOM 678 N N . ILE A 1 83 ? -3.693 -16.080 2.027 1.00 91.50 83 ILE A N 1
ATOM 679 C CA . ILE A 1 83 ? -3.404 -17.386 2.635 1.00 91.50 83 ILE A CA 1
ATOM 680 C C . ILE A 1 83 ? -1.892 -17.639 2.671 1.00 91.50 83 ILE A C 1
ATOM 682 O O . ILE A 1 83 ? -1.371 -18.060 3.703 1.00 91.50 83 ILE A O 1
ATOM 686 N N . ALA A 1 84 ? -1.182 -17.381 1.570 1.00 98.12 84 ALA A N 1
ATOM 687 C CA . ALA A 1 84 ? 0.267 -17.561 1.501 1.00 98.12 84 ALA A CA 1
ATOM 688 C C . ALA A 1 84 ? 1.013 -16.623 2.468 1.00 98.12 84 ALA A C 1
ATOM 690 O O . ALA A 1 84 ? 1.904 -17.069 3.190 1.00 98.12 84 ALA A O 1
ATOM 691 N N . ALA A 1 85 ? 0.600 -15.356 2.554 1.00 97.25 85 ALA A N 1
ATOM 692 C CA . ALA A 1 85 ? 1.190 -14.384 3.468 1.00 97.25 85 ALA A CA 1
ATOM 693 C C . ALA A 1 85 ? 0.986 -14.770 4.941 1.00 97.25 85 ALA A C 1
ATOM 695 O O . ALA A 1 85 ? 1.939 -14.733 5.713 1.00 97.25 85 ALA A O 1
ATOM 696 N N . ASN A 1 86 ? -0.218 -15.198 5.336 1.00 94.31 86 ASN A N 1
ATOM 697 C CA . ASN A 1 86 ? -0.461 -15.631 6.716 1.00 94.31 86 ASN A CA 1
ATOM 698 C C . ASN A 1 86 ? 0.348 -16.889 7.077 1.00 94.31 86 ASN A C 1
ATOM 700 O O . ASN A 1 86 ? 0.913 -16.950 8.161 1.00 94.31 86 ASN A O 1
ATOM 704 N N . LYS A 1 87 ? 0.514 -17.842 6.146 1.00 95.00 87 LYS A N 1
ATOM 705 C CA . LYS A 1 87 ? 1.400 -19.004 6.361 1.00 95.00 87 LYS A CA 1
ATOM 706 C C . LYS A 1 87 ? 2.854 -18.606 6.612 1.00 95.00 87 LYS A C 1
ATOM 708 O O . LYS A 1 87 ? 3.523 -19.263 7.405 1.00 95.00 87 LYS A O 1
ATOM 713 N N . LEU A 1 88 ? 3.349 -17.573 5.925 1.00 97.94 88 LEU A N 1
ATOM 714 C CA . LEU A 1 88 ? 4.670 -17.008 6.192 1.00 97.94 88 LEU A CA 1
ATOM 715 C C . LEU A 1 88 ? 4.715 -16.391 7.595 1.00 97.94 88 LEU A C 1
ATOM 717 O O . LEU A 1 88 ? 5.600 -16.746 8.369 1.00 97.94 88 LEU A O 1
ATOM 721 N N . LEU A 1 89 ? 3.756 -15.520 7.932 1.00 91.50 89 LEU A N 1
ATOM 722 C CA . LEU A 1 89 ? 3.693 -14.846 9.235 1.00 91.50 89 LEU A CA 1
ATOM 723 C C . LEU A 1 89 ? 3.647 -15.840 10.406 1.00 91.50 89 LEU A C 1
ATOM 725 O O . LEU A 1 89 ? 4.375 -15.654 11.375 1.00 91.50 89 LEU A O 1
ATOM 729 N N . ASP A 1 90 ? 2.902 -16.941 10.278 1.00 92.56 90 ASP A N 1
ATOM 730 C CA . ASP A 1 90 ? 2.823 -18.016 11.281 1.00 92.56 90 ASP A CA 1
ATOM 731 C C . ASP A 1 90 ? 4.174 -18.714 11.554 1.00 92.56 90 ASP A C 1
ATOM 733 O O . ASP A 1 90 ? 4.318 -19.446 12.540 1.00 92.56 90 ASP A O 1
ATOM 737 N N . LYS A 1 91 ? 5.163 -18.556 10.663 1.00 94.00 91 LYS A N 1
ATOM 738 C CA . LYS A 1 91 ? 6.508 -19.149 10.776 1.00 94.00 91 LYS A CA 1
ATOM 739 C C . LYS A 1 91 ? 7.589 -18.161 11.188 1.00 94.00 91 LYS A C 1
ATOM 741 O O . LYS A 1 91 ? 8.705 -18.601 11.482 1.00 94.00 91 LYS A O 1
ATOM 746 N N . LEU A 1 92 ? 7.288 -16.867 11.203 1.00 91.56 92 LEU A N 1
ATOM 747 C CA . LEU A 1 92 ? 8.239 -15.857 11.640 1.00 91.56 92 LEU A CA 1
ATOM 748 C C . LEU A 1 92 ? 8.344 -15.846 13.170 1.00 91.56 92 LEU A C 1
ATOM 750 O O . LEU A 1 92 ? 7.370 -16.057 13.891 1.00 91.56 92 LEU A O 1
ATOM 754 N N . THR A 1 93 ? 9.542 -15.581 13.683 1.00 91.31 93 THR A N 1
ATOM 755 C CA . THR A 1 93 ? 9.734 -15.243 15.098 1.00 91.31 93 THR A CA 1
ATOM 756 C C . THR A 1 93 ? 9.161 -13.853 15.398 1.00 91.31 93 THR A C 1
ATOM 758 O O . THR A 1 93 ? 8.802 -13.100 14.488 1.00 91.31 93 THR A O 1
ATOM 761 N N . ALA A 1 94 ? 9.088 -13.473 16.677 1.00 86.50 94 ALA A N 1
ATOM 762 C CA . ALA A 1 94 ? 8.644 -12.132 17.064 1.00 86.50 94 ALA A CA 1
ATOM 763 C C . ALA A 1 94 ? 9.531 -11.029 16.449 1.00 86.50 94 ALA A C 1
ATOM 765 O O . ALA A 1 94 ? 9.008 -10.081 15.864 1.00 86.50 94 ALA A O 1
ATOM 766 N N . ASP A 1 95 ? 10.857 -11.196 16.499 1.00 87.06 95 ASP A N 1
ATOM 767 C CA . ASP A 1 95 ? 11.821 -10.242 15.933 1.00 87.06 95 ASP A CA 1
ATOM 768 C C . ASP A 1 95 ? 11.726 -10.180 14.402 1.00 87.06 95 ASP A C 1
ATOM 770 O O . ASP A 1 95 ? 11.745 -9.101 13.805 1.00 87.06 95 ASP A O 1
ATOM 774 N N . GLU A 1 96 ? 11.570 -11.335 13.747 1.00 94.50 96 GLU A N 1
ATOM 775 C CA . GLU A 1 96 ? 11.382 -11.388 12.297 1.00 94.50 96 GLU A CA 1
ATOM 776 C C . GLU A 1 96 ? 10.074 -10.704 11.882 1.00 94.50 96 GLU A C 1
ATOM 778 O O . GLU A 1 96 ? 10.056 -9.933 10.924 1.00 94.50 96 GLU A O 1
ATOM 783 N N . THR A 1 97 ? 8.992 -10.923 12.634 1.00 88.19 97 THR A N 1
ATOM 784 C CA . THR A 1 97 ? 7.693 -10.275 12.406 1.00 88.19 97 THR A CA 1
ATOM 785 C C . THR A 1 97 ? 7.800 -8.762 12.573 1.00 88.19 97 THR A C 1
ATOM 787 O O . THR A 1 97 ? 7.304 -8.016 11.730 1.00 88.19 97 THR A O 1
ATOM 790 N N . GLN A 1 98 ? 8.496 -8.293 13.613 1.00 86.62 98 GLN A N 1
ATOM 791 C CA . GLN A 1 98 ? 8.719 -6.867 13.858 1.00 86.62 98 GLN A CA 1
ATOM 792 C C . GLN A 1 98 ? 9.504 -6.192 12.720 1.00 86.62 98 GLN A C 1
ATOM 794 O O . GLN A 1 98 ? 9.245 -5.034 12.371 1.00 86.62 98 GLN A O 1
ATOM 799 N N . ARG A 1 99 ? 10.468 -6.901 12.119 1.00 91.06 99 ARG A N 1
ATOM 800 C CA . ARG A 1 99 ? 11.198 -6.405 10.945 1.00 91.06 99 ARG A CA 1
ATOM 801 C C . ARG A 1 99 ? 10.343 -6.438 9.682 1.00 91.06 99 ARG A C 1
ATOM 803 O O . ARG A 1 99 ? 10.356 -5.457 8.939 1.00 91.06 99 ARG A O 1
ATOM 810 N N . ALA A 1 100 ? 9.618 -7.533 9.456 1.00 92.31 100 ALA A N 1
ATOM 811 C CA . ALA A 1 100 ? 8.849 -7.780 8.241 1.00 92.31 100 ALA A CA 1
ATOM 812 C C . ALA A 1 100 ? 7.614 -6.889 8.115 1.00 92.31 100 ALA A C 1
ATOM 814 O O . ALA A 1 100 ? 7.319 -6.430 7.017 1.00 92.31 100 ALA A O 1
ATOM 815 N N . VAL A 1 101 ? 6.874 -6.675 9.206 1.00 92.06 101 VAL A N 1
ATOM 816 C CA . VAL A 1 101 ? 5.533 -6.081 9.167 1.00 92.06 101 VAL A CA 1
ATOM 817 C C . VAL A 1 101 ? 5.574 -4.614 9.581 1.00 92.06 101 VAL A C 1
ATOM 819 O O . VAL A 1 101 ? 5.997 -4.269 10.684 1.00 92.06 101 VAL A O 1
ATOM 822 N N . LYS A 1 102 ? 5.086 -3.741 8.701 1.00 90.00 102 LYS A N 1
ATOM 823 C CA . LYS A 1 102 ? 4.911 -2.301 8.930 1.00 90.00 102 LYS A CA 1
ATOM 824 C C . LYS A 1 102 ? 3.437 -1.913 8.881 1.00 90.00 102 LYS A C 1
ATOM 826 O O . LYS A 1 102 ? 2.610 -2.623 8.313 1.00 90.00 102 LYS A O 1
ATOM 831 N N . ASP A 1 103 ? 3.098 -0.750 9.434 1.00 88.00 103 ASP A N 1
ATOM 832 C CA . ASP A 1 103 ? 1.759 -0.178 9.261 1.00 88.00 103 ASP A CA 1
ATOM 833 C C . ASP A 1 103 ? 1.499 0.164 7.782 1.00 88.00 103 ASP A C 1
ATOM 835 O O . ASP A 1 103 ? 2.407 0.577 7.061 1.00 88.00 103 ASP A O 1
ATOM 839 N N . ILE A 1 104 ? 0.246 0.059 7.327 1.00 85.25 104 ILE A N 1
ATOM 840 C CA . ILE A 1 104 ? -0.159 0.418 5.950 1.00 85.25 104 ILE A CA 1
ATOM 841 C C . ILE A 1 104 ? 0.081 1.908 5.616 1.00 85.25 104 ILE A C 1
ATOM 843 O O . ILE A 1 104 ? 0.019 2.326 4.455 1.00 85.25 104 ILE A O 1
ATOM 847 N N . ASN A 1 105 ? 0.316 2.740 6.633 1.00 82.50 105 ASN A N 1
ATOM 848 C CA . ASN A 1 105 ? 0.674 4.153 6.525 1.00 82.50 105 ASN A CA 1
ATOM 849 C C . ASN A 1 105 ? 2.139 4.443 6.839 1.00 82.50 105 ASN A C 1
ATOM 851 O O . ASN A 1 105 ? 2.505 5.614 6.769 1.00 82.50 105 ASN A O 1
ATOM 855 N N . SER A 1 106 ? 2.955 3.441 7.189 1.00 86.06 106 SER A N 1
ATOM 856 C CA . SER A 1 106 ? 4.408 3.645 7.256 1.00 86.06 106 SER A CA 1
ATOM 857 C C . SER A 1 106 ? 4.879 4.222 5.927 1.00 86.06 106 SER A C 1
ATOM 859 O O . SER A 1 106 ? 4.301 3.865 4.916 1.00 86.06 106 SER A O 1
ATOM 861 N N . GLU A 1 107 ? 5.894 5.080 5.893 1.00 87.88 107 GLU A N 1
ATOM 862 C CA . GLU A 1 107 ? 6.511 5.538 4.634 1.00 87.88 107 GLU A CA 1
ATOM 863 C C . GLU A 1 107 ? 7.605 4.570 4.144 1.00 87.88 107 GLU A C 1
ATOM 865 O O . GLU A 1 107 ? 8.180 4.763 3.074 1.00 87.88 107 GLU A O 1
ATOM 870 N N . ASP A 1 108 ? 7.853 3.485 4.887 1.00 89.94 108 ASP A N 1
ATOM 871 C CA . ASP A 1 108 ? 8.858 2.465 4.572 1.00 89.94 108 ASP A CA 1
ATOM 872 C C . ASP A 1 108 ? 8.660 1.794 3.204 1.00 89.94 108 ASP A C 1
ATOM 874 O O . ASP A 1 108 ? 9.626 1.311 2.622 1.00 89.94 108 ASP A O 1
ATOM 878 N N . TRP A 1 109 ? 7.447 1.797 2.635 1.00 91.25 109 TRP A N 1
ATOM 879 C CA . TRP A 1 109 ? 7.194 1.274 1.280 1.00 91.25 109 TRP A CA 1
ATOM 880 C C . TRP A 1 109 ? 7.980 2.010 0.186 1.00 91.25 109 TRP A C 1
ATOM 882 O O . TRP A 1 109 ? 8.173 1.458 -0.896 1.00 91.25 109 TRP A O 1
ATOM 892 N N . ARG A 1 110 ? 8.480 3.221 0.465 1.00 93.12 110 ARG A N 1
ATOM 893 C CA . ARG A 1 110 ? 9.352 3.994 -0.436 1.00 93.12 110 ARG A CA 1
ATOM 894 C C . ARG A 1 110 ? 10.831 3.629 -0.313 1.00 93.12 110 ARG A C 1
ATOM 896 O O . ARG A 1 110 ? 11.621 4.006 -1.174 1.00 93.12 110 ARG A O 1
ATOM 903 N N . ASN A 1 111 ? 11.209 2.916 0.747 1.00 93.38 111 ASN A N 1
ATOM 904 C CA . ASN A 1 111 ? 12.594 2.616 1.103 1.00 93.38 111 ASN A CA 1
ATOM 905 C C . ASN A 1 111 ? 13.084 1.353 0.384 1.00 93.38 111 ASN A C 1
ATOM 907 O O . ASN A 1 111 ? 13.370 0.334 1.008 1.00 93.38 111 ASN A O 1
ATOM 911 N N . TRP A 1 112 ? 13.179 1.418 -0.941 1.00 94.81 112 TRP A N 1
ATOM 912 C CA . TRP A 1 112 ? 13.752 0.356 -1.767 1.00 94.81 112 TRP A CA 1
ATOM 913 C C . TRP A 1 112 ? 14.932 0.885 -2.581 1.00 94.81 112 TRP A C 1
ATOM 915 O O . TRP A 1 112 ? 15.035 2.078 -2.844 1.00 94.81 112 TRP A O 1
ATOM 925 N N . SER A 1 113 ? 15.830 -0.011 -2.983 1.00 93.06 113 SER A N 1
ATOM 926 C CA . SER A 1 113 ? 16.902 0.274 -3.939 1.00 93.06 113 SER A CA 1
ATOM 927 C C . SER A 1 113 ? 17.138 -0.950 -4.816 1.00 93.06 113 SER A C 1
ATOM 929 O O . SER A 1 113 ? 16.955 -2.083 -4.369 1.00 93.06 113 SER A O 1
ATOM 931 N N . ASN A 1 114 ? 17.557 -0.713 -6.057 1.00 91.50 114 ASN A N 1
ATOM 932 C CA . ASN A 1 114 ? 17.970 -1.741 -7.009 1.00 91.50 114 ASN A CA 1
ATOM 933 C C . ASN A 1 114 ? 19.498 -1.963 -7.046 1.00 91.50 114 ASN A C 1
ATOM 935 O O . ASN A 1 114 ? 19.996 -2.606 -7.973 1.00 91.50 114 ASN A O 1
ATOM 939 N N . THR A 1 115 ? 20.235 -1.401 -6.083 1.00 89.56 115 THR A N 1
ATOM 940 C CA . THR A 1 115 ? 21.689 -1.561 -5.916 1.00 89.56 115 THR A CA 1
ATOM 941 C C . THR A 1 115 ? 22.025 -2.738 -5.001 1.00 89.56 115 THR A C 1
ATOM 943 O O . THR A 1 115 ? 21.248 -3.112 -4.128 1.00 89.56 115 THR A O 1
ATOM 946 N N . GLU A 1 116 ? 23.220 -3.291 -5.163 1.00 86.12 116 GLU A N 1
ATOM 947 C CA . GLU A 1 116 ? 23.862 -4.243 -4.253 1.00 86.12 116 GLU A CA 1
ATOM 948 C C . GLU A 1 116 ? 24.260 -3.608 -2.909 1.00 86.12 116 GLU A C 1
ATOM 950 O O . GLU A 1 116 ? 24.323 -4.288 -1.888 1.00 86.12 116 GLU A O 1
ATOM 955 N N . ILE A 1 117 ? 24.498 -2.291 -2.905 1.00 90.00 117 ILE A N 1
ATOM 956 C CA . ILE A 1 117 ? 24.779 -1.502 -1.703 1.00 90.00 117 ILE A CA 1
ATOM 957 C C . ILE A 1 117 ? 23.466 -1.293 -0.941 1.00 90.00 117 ILE A C 1
ATOM 959 O O . ILE A 1 117 ? 22.476 -0.831 -1.516 1.00 90.00 117 ILE A O 1
ATOM 963 N N . ILE A 1 118 ? 23.463 -1.581 0.361 1.00 91.31 118 ILE A N 1
ATOM 964 C CA . ILE A 1 118 ? 22.308 -1.367 1.237 1.00 91.31 118 ILE A CA 1
ATOM 965 C C . ILE A 1 118 ? 22.129 0.138 1.469 1.00 91.31 118 ILE A C 1
ATOM 967 O O . ILE A 1 118 ? 22.803 0.742 2.301 1.00 91.31 118 ILE A O 1
ATOM 971 N N . ALA A 1 119 ? 21.200 0.739 0.725 1.00 90.38 119 ALA A N 1
ATOM 972 C CA . ALA A 1 119 ? 20.739 2.110 0.956 1.00 90.38 119 ALA A CA 1
ATOM 973 C C . ALA A 1 119 ? 19.725 2.191 2.109 1.00 90.38 119 ALA A C 1
ATOM 975 O O . ALA A 1 119 ? 19.696 3.171 2.854 1.00 90.38 119 ALA A O 1
ATOM 976 N N . TYR A 1 120 ? 18.909 1.144 2.258 1.00 91.94 120 TYR A N 1
ATOM 977 C CA . TYR A 1 120 ? 17.836 1.044 3.241 1.00 91.94 120 TYR A CA 1
ATOM 978 C C . TYR A 1 120 ? 17.841 -0.353 3.863 1.00 91.94 120 TYR A C 1
ATOM 980 O O . TYR A 1 120 ? 17.716 -1.344 3.147 1.00 91.94 120 TYR A O 1
ATOM 988 N N . ASP A 1 121 ? 17.973 -0.434 5.186 1.00 92.50 121 ASP A N 1
ATOM 989 C CA . ASP A 1 121 ? 17.823 -1.682 5.944 1.00 92.50 121 ASP A CA 1
ATOM 990 C C . ASP A 1 121 ? 16.408 -1.751 6.525 1.00 92.50 121 ASP A C 1
ATOM 992 O O . ASP A 1 121 ? 16.153 -1.415 7.684 1.00 92.50 121 ASP A O 1
ATOM 996 N N . VAL A 1 122 ? 15.456 -2.095 5.660 1.00 91.81 122 VAL A N 1
ATOM 997 C CA . VAL A 1 122 ? 14.031 -2.138 5.987 1.00 91.81 122 VAL A CA 1
ATOM 998 C C . VAL A 1 122 ? 13.460 -3.476 5.530 1.00 91.81 122 VAL A C 1
ATOM 1000 O O . VAL A 1 122 ? 13.611 -3.867 4.376 1.00 91.81 122 VAL A O 1
ATOM 1003 N N . GLY A 1 123 ? 12.792 -4.182 6.444 1.00 95.31 123 GLY A N 1
ATOM 1004 C CA . GLY A 1 123 ? 12.270 -5.525 6.195 1.00 95.31 123 GLY A CA 1
ATOM 1005 C C . GLY A 1 123 ? 13.222 -6.644 6.624 1.00 95.31 123 GLY A C 1
ATOM 1006 O O . GLY A 1 123 ? 14.185 -6.437 7.365 1.00 95.31 123 GLY A O 1
ATOM 1007 N N . LEU A 1 124 ? 12.916 -7.859 6.173 1.00 96.94 124 LEU A N 1
ATOM 1008 C CA . LEU A 1 124 ? 13.735 -9.055 6.339 1.00 96.94 124 LEU A CA 1
ATOM 1009 C C . LEU A 1 124 ? 14.681 -9.219 5.167 1.00 96.94 124 LEU A C 1
ATOM 1011 O O . LEU A 1 124 ? 14.251 -9.194 4.020 1.00 96.94 124 LEU A O 1
ATOM 1015 N N . ARG A 1 125 ? 15.949 -9.498 5.445 1.00 95.38 125 ARG A N 1
ATOM 1016 C CA . ARG A 1 125 ? 16.893 -9.909 4.410 1.00 95.38 125 ARG A CA 1
ATOM 1017 C C . ARG A 1 125 ? 16.825 -11.425 4.238 1.00 95.38 125 ARG A C 1
ATOM 1019 O O . ARG A 1 125 ? 17.033 -12.140 5.219 1.00 95.38 125 ARG A O 1
ATOM 1026 N N . LEU A 1 126 ? 16.524 -11.924 3.038 1.00 97.25 126 LEU A N 1
ATOM 1027 C CA . LEU A 1 126 ? 16.212 -13.349 2.846 1.00 97.25 126 LEU A CA 1
ATOM 1028 C C . LEU A 1 126 ? 17.379 -14.266 3.233 1.00 97.25 126 LEU A C 1
ATOM 1030 O O . LEU A 1 126 ? 17.146 -15.303 3.836 1.00 97.25 126 LEU A O 1
ATOM 1034 N N . GLU A 1 127 ? 18.628 -13.866 2.985 1.00 93.44 127 GLU A N 1
ATOM 1035 C CA . GLU A 1 127 ? 19.819 -14.651 3.359 1.00 93.44 127 GLU A CA 1
ATOM 1036 C C . GLU A 1 127 ? 20.004 -14.836 4.876 1.00 93.44 127 GLU A C 1
ATOM 1038 O O . GLU A 1 127 ? 20.762 -15.706 5.295 1.00 93.44 127 GLU A O 1
ATOM 1043 N N . SER A 1 128 ? 19.303 -14.047 5.700 1.00 92.88 128 SER A N 1
ATOM 1044 C CA . SER A 1 128 ? 19.292 -14.202 7.163 1.00 92.88 128 SER A CA 1
ATOM 1045 C C . SER A 1 128 ? 18.227 -15.179 7.673 1.00 92.88 128 SER A C 1
ATOM 1047 O O . SER A 1 128 ? 18.159 -15.435 8.874 1.00 92.88 128 SER A O 1
ATOM 1049 N N . LEU A 1 129 ? 17.391 -15.720 6.781 1.00 97.06 129 LEU A N 1
ATOM 1050 C CA . LEU A 1 129 ? 16.301 -16.625 7.124 1.00 97.06 129 LEU A CA 1
ATOM 1051 C C . LEU A 1 129 ? 16.678 -18.086 6.864 1.00 97.06 129 LEU A C 1
ATOM 1053 O O . LEU A 1 129 ? 17.496 -18.414 6.007 1.00 97.06 129 LEU A O 1
ATOM 1057 N N . GLU A 1 130 ? 16.004 -18.989 7.571 1.00 97.81 130 GLU A N 1
ATOM 1058 C CA . GLU A 1 130 ? 16.017 -20.410 7.228 1.00 97.81 130 GLU A CA 1
ATOM 1059 C C . GLU A 1 130 ? 15.349 -20.648 5.866 1.00 97.81 130 GLU A C 1
ATOM 1061 O O . GLU A 1 130 ? 14.340 -20.015 5.541 1.00 97.81 130 GLU A O 1
ATOM 1066 N N . GLN A 1 131 ? 15.848 -21.627 5.101 1.00 98.00 131 GLN A N 1
ATOM 1067 C CA . GLN A 1 131 ? 15.338 -21.943 3.758 1.00 98.00 131 GLN A CA 1
ATOM 1068 C C . GLN A 1 131 ? 13.817 -22.164 3.729 1.00 98.00 131 GLN A C 1
ATOM 1070 O O . GLN A 1 131 ? 13.143 -21.679 2.829 1.00 98.00 131 GLN A O 1
ATOM 1075 N N . SER A 1 132 ? 13.258 -22.812 4.755 1.00 98.31 132 SER A N 1
ATOM 1076 C CA . SER A 1 132 ? 11.815 -23.061 4.874 1.00 98.31 132 SER A CA 1
ATOM 1077 C C . SER A 1 132 ? 10.970 -21.778 4.903 1.00 98.31 132 SER A C 1
ATOM 1079 O O . SER A 1 132 ? 9.834 -21.783 4.434 1.00 98.31 132 SER A O 1
ATOM 1081 N N . LYS A 1 133 ? 11.509 -20.670 5.430 1.00 98.56 133 LYS A N 1
ATOM 1082 C CA . LYS A 1 133 ? 10.855 -19.352 5.453 1.00 98.56 133 LYS A CA 1
ATOM 1083 C C . LYS A 1 133 ? 11.055 -18.610 4.132 1.00 98.56 133 LYS A C 1
ATOM 1085 O O . LYS A 1 133 ? 10.131 -17.952 3.661 1.00 98.56 133 LYS A O 1
ATOM 1090 N N . ILE A 1 134 ? 12.231 -18.751 3.514 1.00 98.69 134 ILE A N 1
ATOM 1091 C CA . ILE A 1 134 ? 12.516 -18.216 2.172 1.00 98.69 134 ILE A CA 1
ATOM 1092 C C . ILE A 1 134 ? 11.545 -18.819 1.149 1.00 98.69 134 ILE A C 1
ATOM 1094 O O . ILE A 1 134 ? 10.965 -18.091 0.345 1.00 98.69 134 ILE A O 1
ATOM 1098 N N . ASP A 1 135 ? 11.305 -20.129 1.218 1.00 98.69 135 ASP A N 1
ATOM 1099 C CA . ASP A 1 135 ? 10.359 -20.824 0.342 1.00 98.69 135 ASP A CA 1
ATOM 1100 C C . ASP A 1 135 ? 8.935 -20.252 0.482 1.00 98.69 135 ASP A C 1
ATOM 1102 O O . ASP A 1 135 ? 8.262 -20.024 -0.521 1.00 98.69 135 ASP A O 1
ATOM 1106 N N . LEU A 1 136 ? 8.506 -19.904 1.702 1.00 98.81 136 LEU A N 1
ATOM 1107 C CA . LEU A 1 136 ? 7.200 -19.278 1.956 1.00 98.81 136 LEU A CA 1
ATOM 1108 C C . LEU A 1 136 ? 7.089 -17.848 1.404 1.00 98.81 136 LEU A C 1
ATOM 1110 O O . LEU A 1 136 ? 6.012 -17.448 0.957 1.00 98.81 136 LEU A O 1
ATOM 1114 N N . VAL A 1 137 ? 8.186 -17.081 1.382 1.00 98.81 137 VAL A N 1
ATOM 1115 C CA . VAL A 1 137 ? 8.224 -15.791 0.669 1.00 98.81 137 VAL A CA 1
ATOM 1116 C C . VAL A 1 137 ? 7.987 -16.019 -0.824 1.00 98.81 137 VAL A C 1
ATOM 1118 O O . VAL A 1 137 ? 7.173 -15.329 -1.438 1.00 98.81 137 VAL A O 1
ATOM 1121 N N . TRP A 1 138 ? 8.646 -17.016 -1.416 1.00 98.81 138 TRP A N 1
ATOM 1122 C CA . TRP A 1 138 ? 8.468 -17.332 -2.833 1.00 98.81 138 TRP A CA 1
ATOM 1123 C C . TRP A 1 138 ? 7.087 -17.898 -3.161 1.00 98.81 138 TRP A C 1
ATOM 1125 O O . TRP A 1 138 ? 6.563 -17.581 -4.231 1.00 98.81 138 TRP A O 1
ATOM 1135 N N . ASP A 1 139 ? 6.470 -18.656 -2.256 1.00 98.88 139 ASP A N 1
ATOM 1136 C CA . ASP A 1 139 ? 5.081 -19.101 -2.383 1.00 98.88 139 ASP A CA 1
ATOM 1137 C C . ASP A 1 139 ? 4.108 -17.916 -2.403 1.00 98.88 139 ASP A C 1
ATOM 1139 O O . ASP A 1 139 ? 3.184 -17.895 -3.217 1.00 98.88 139 ASP A O 1
ATOM 1143 N N . LEU A 1 140 ? 4.338 -16.892 -1.571 1.00 98.88 140 LEU A N 1
ATOM 1144 C CA . LEU A 1 140 ? 3.562 -15.651 -1.607 1.00 98.88 140 LEU A CA 1
ATOM 1145 C C . LEU A 1 140 ? 3.733 -14.907 -2.938 1.00 98.88 140 LEU A C 1
ATOM 1147 O O . LEU A 1 140 ? 2.737 -14.522 -3.558 1.00 98.88 140 LEU A O 1
ATOM 1151 N N . VAL A 1 141 ? 4.970 -14.733 -3.417 1.00 98.81 141 VAL A N 1
ATOM 1152 C CA . VAL A 1 141 ? 5.220 -14.097 -4.724 1.00 98.81 141 VAL A CA 1
ATOM 1153 C C . VAL A 1 141 ? 4.517 -14.883 -5.836 1.00 98.81 141 VAL A C 1
ATOM 1155 O O . VAL A 1 141 ? 3.857 -14.291 -6.687 1.00 98.81 141 VAL A O 1
ATOM 1158 N N . LYS A 1 142 ? 4.586 -16.218 -5.804 1.00 98.88 142 LYS A N 1
ATOM 1159 C CA . LYS A 1 142 ? 3.929 -17.094 -6.782 1.00 98.88 142 LYS A CA 1
ATOM 1160 C C . LYS A 1 142 ? 2.406 -16.993 -6.743 1.00 98.88 142 LYS A C 1
ATOM 1162 O O . LYS A 1 142 ? 1.787 -16.956 -7.798 1.00 98.88 142 LYS A O 1
ATOM 1167 N N . ALA A 1 143 ? 1.809 -16.933 -5.554 1.00 98.69 143 ALA A N 1
ATOM 1168 C CA . ALA A 1 143 ? 0.363 -16.786 -5.385 1.00 98.69 143 ALA A CA 1
ATOM 1169 C C . ALA A 1 143 ? -0.161 -15.419 -5.862 1.00 98.69 143 ALA A C 1
ATOM 1171 O O . ALA A 1 143 ? -1.351 -15.277 -6.129 1.00 98.69 143 ALA A O 1
ATOM 1172 N N . SER A 1 144 ? 0.719 -14.421 -5.963 1.00 98.62 144 SER A N 1
ATOM 1173 C CA . SER A 1 144 ? 0.354 -13.035 -6.269 1.00 98.62 144 SER A CA 1
ATOM 1174 C C . SER A 1 144 ? 0.489 -12.665 -7.747 1.00 98.62 144 SER A C 1
ATOM 1176 O O . SER A 1 144 ? -0.151 -11.718 -8.198 1.00 98.62 144 SER A O 1
ATOM 1178 N N . LEU A 1 145 ? 1.344 -13.364 -8.497 1.00 98.75 145 LEU A N 1
ATOM 1179 C CA . LEU A 1 145 ? 1.707 -13.017 -9.874 1.00 98.75 145 LEU A CA 1
ATOM 1180 C C . LEU A 1 145 ? 1.140 -14.018 -10.885 1.00 98.75 145 LEU A C 1
ATOM 1182 O O . LEU A 1 145 ? 0.769 -15.140 -10.545 1.00 98.75 145 LEU A O 1
ATOM 1186 N N . SER A 1 146 ? 1.131 -13.638 -12.164 1.00 98.69 146 SER A N 1
ATOM 1187 C CA . SER A 1 146 ? 0.973 -14.621 -13.239 1.00 98.69 146 SER A CA 1
ATOM 1188 C C . SER A 1 146 ? 2.148 -15.608 -13.250 1.00 98.69 146 SER A C 1
ATOM 1190 O O . SER A 1 146 ? 3.249 -15.293 -12.791 1.00 98.69 146 SER A O 1
ATOM 1192 N N . GLU A 1 147 ? 1.962 -16.787 -13.847 1.00 98.31 147 GLU A N 1
ATOM 1193 C CA . GLU A 1 147 ? 3.046 -17.766 -14.003 1.00 98.31 147 GLU A CA 1
ATOM 1194 C C . GLU A 1 147 ? 4.247 -17.180 -14.768 1.00 98.31 147 GLU A C 1
ATOM 1196 O O . GLU A 1 147 ? 5.398 -17.349 -14.364 1.00 98.31 147 GLU A O 1
ATOM 1201 N N . THR A 1 148 ? 3.983 -16.427 -15.841 1.00 97.25 148 THR A N 1
ATOM 1202 C CA . THR A 1 148 ? 5.038 -15.757 -16.621 1.00 97.25 148 THR A CA 1
ATOM 1203 C C . THR A 1 148 ? 5.744 -14.685 -15.787 1.00 97.25 148 THR A C 1
ATOM 1205 O O . THR A 1 148 ? 6.969 -14.589 -15.816 1.00 97.25 148 THR A O 1
ATOM 1208 N N . GLY A 1 149 ? 4.985 -13.924 -14.998 1.00 97.75 149 GLY A N 1
ATOM 1209 C CA . GLY A 1 149 ? 5.489 -12.917 -14.071 1.00 97.75 149 GLY A CA 1
ATOM 1210 C C . GLY A 1 149 ? 6.406 -13.485 -12.999 1.00 97.75 149 GLY A C 1
ATOM 1211 O O . GLY A 1 149 ? 7.527 -13.012 -12.820 1.00 97.75 149 GLY A O 1
ATOM 1212 N N . TYR A 1 150 ? 5.951 -14.537 -12.318 1.00 98.69 150 TYR A N 1
ATOM 1213 C CA . TYR A 1 150 ? 6.737 -15.248 -11.315 1.00 98.69 150 TYR A CA 1
ATOM 1214 C C . TYR A 1 150 ? 8.048 -15.776 -11.908 1.00 98.69 150 TYR A C 1
ATOM 1216 O O . TYR A 1 150 ? 9.121 -15.547 -11.347 1.00 98.69 150 TYR A O 1
ATOM 1224 N N . ASN A 1 151 ? 7.982 -16.414 -13.080 1.00 98.25 151 ASN A N 1
ATOM 1225 C CA . ASN A 1 151 ? 9.167 -16.929 -13.763 1.00 98.25 151 ASN A CA 1
ATOM 1226 C C . ASN A 1 151 ? 10.137 -15.808 -14.164 1.00 98.25 151 ASN A C 1
ATOM 1228 O O . ASN A 1 151 ? 11.346 -15.987 -14.031 1.00 98.25 151 ASN A O 1
ATOM 1232 N N . LYS A 1 152 ? 9.634 -14.637 -14.579 1.00 97.94 152 LYS A N 1
ATOM 1233 C CA . LYS A 1 152 ? 10.453 -13.451 -14.878 1.00 97.94 152 LYS A CA 1
ATOM 1234 C C . LYS A 1 152 ? 11.188 -12.936 -13.636 1.00 97.94 152 LYS A C 1
ATOM 1236 O O . LYS A 1 152 ? 12.388 -12.685 -13.702 1.00 97.94 152 LYS A O 1
ATOM 1241 N N . VAL A 1 153 ? 10.506 -12.837 -12.493 1.00 98.31 153 VAL A N 1
ATOM 1242 C CA . VAL A 1 153 ? 11.132 -12.427 -11.222 1.00 98.31 153 VAL A CA 1
ATOM 1243 C C . VAL A 1 153 ? 12.177 -13.453 -10.770 1.00 98.31 153 VAL A C 1
ATOM 1245 O O . VAL A 1 153 ? 13.295 -13.079 -10.425 1.00 98.31 153 VAL A O 1
ATOM 1248 N N . ARG A 1 154 ? 11.871 -14.757 -10.839 1.00 98.12 154 ARG A N 1
ATOM 1249 C CA . ARG A 1 154 ? 12.839 -15.822 -10.520 1.00 98.12 154 ARG A CA 1
ATOM 1250 C C . ARG A 1 154 ? 14.039 -15.825 -11.471 1.00 98.12 154 ARG A C 1
ATOM 1252 O O . ARG A 1 154 ? 15.154 -16.068 -11.020 1.00 98.12 154 ARG A O 1
ATOM 1259 N N . ALA A 1 155 ? 13.841 -15.538 -12.757 1.00 98.12 155 ALA A N 1
ATOM 1260 C CA . ALA A 1 155 ? 14.929 -15.409 -13.724 1.00 98.12 155 ALA A CA 1
ATOM 1261 C C . ALA A 1 155 ? 15.871 -14.246 -13.374 1.00 98.12 155 ALA A C 1
ATOM 1263 O O . ALA A 1 155 ? 17.083 -14.425 -13.442 1.00 98.12 155 ALA A O 1
ATOM 1264 N N . ALA A 1 156 ? 15.339 -13.104 -12.925 1.00 98.00 156 ALA A N 1
ATOM 1265 C CA . ALA A 1 156 ? 16.156 -11.981 -12.456 1.00 98.00 156 ALA A CA 1
ATOM 1266 C C . ALA A 1 156 ? 17.027 -12.364 -11.251 1.00 98.00 156 ALA A C 1
ATOM 1268 O O . ALA A 1 156 ? 18.222 -12.081 -11.239 1.00 98.00 156 ALA A O 1
ATOM 1269 N N . VAL A 1 157 ? 16.459 -13.094 -10.288 1.00 97.62 157 VAL A N 1
ATOM 1270 C CA . VAL A 1 157 ? 17.197 -13.616 -9.126 1.00 97.62 157 VAL A CA 1
ATOM 1271 C C . VAL A 1 157 ? 18.309 -14.589 -9.530 1.00 97.62 157 VAL A C 1
ATOM 1273 O O . VAL A 1 157 ? 19.435 -14.487 -9.043 1.00 97.62 157 VAL A O 1
ATOM 1276 N N . LYS A 1 158 ? 18.030 -15.502 -10.464 1.00 98.12 158 LYS A N 1
ATOM 1277 C CA . LYS A 1 158 ? 19.034 -16.443 -10.983 1.00 98.12 158 LYS A CA 1
ATOM 1278 C C . LYS A 1 158 ? 20.151 -15.738 -11.746 1.00 98.12 158 LYS A C 1
ATOM 1280 O O . LYS A 1 158 ? 21.319 -16.068 -11.567 1.00 98.12 158 LYS A O 1
ATOM 1285 N N . ILE A 1 159 ? 19.809 -14.748 -12.568 1.00 97.50 159 ILE A N 1
ATOM 1286 C CA . ILE A 1 159 ? 20.794 -13.943 -13.297 1.00 97.50 159 ILE A CA 1
ATOM 1287 C C . ILE A 1 159 ? 21.650 -13.124 -12.324 1.00 97.50 159 ILE A C 1
ATOM 1289 O O . ILE A 1 159 ? 22.860 -13.048 -12.519 1.00 97.50 159 ILE A O 1
ATOM 1293 N N . ASN A 1 160 ? 21.072 -12.592 -11.244 1.00 96.00 160 ASN A N 1
ATOM 1294 C CA . ASN A 1 160 ? 21.833 -11.927 -10.185 1.00 96.00 160 ASN A CA 1
ATOM 1295 C C . ASN A 1 160 ? 22.869 -12.869 -9.552 1.00 96.00 160 ASN A C 1
ATOM 1297 O O . ASN A 1 160 ? 24.040 -12.517 -9.429 1.00 96.00 160 ASN A O 1
ATOM 1301 N N . HIS A 1 161 ? 22.463 -14.096 -9.211 1.00 95.81 161 HIS A N 1
ATOM 1302 C CA . HIS A 1 161 ? 23.393 -15.104 -8.705 1.00 95.81 161 HIS A CA 1
ATOM 1303 C C . HIS A 1 161 ? 24.484 -15.450 -9.728 1.00 95.81 161 HIS A C 1
ATOM 1305 O O . HIS A 1 161 ? 25.665 -15.506 -9.380 1.00 95.81 161 HIS A O 1
ATOM 1311 N N . PHE A 1 162 ? 24.112 -15.635 -10.998 1.00 95.94 162 PHE A N 1
ATOM 1312 C CA . PHE A 1 162 ? 25.059 -15.906 -12.077 1.00 95.94 162 PHE A CA 1
ATOM 1313 C C . PHE A 1 162 ? 26.084 -14.777 -12.232 1.00 95.94 162 PHE A C 1
ATOM 1315 O O . PHE A 1 162 ? 27.283 -15.054 -12.293 1.00 95.94 162 PHE A O 1
ATOM 1322 N N . LEU A 1 163 ? 25.653 -13.514 -12.191 1.00 93.31 163 LEU A N 1
ATOM 1323 C CA . LEU A 1 163 ? 26.551 -12.360 -12.174 1.00 93.31 163 LEU A CA 1
ATOM 1324 C C . LEU A 1 163 ? 27.524 -12.416 -10.993 1.00 93.31 163 LEU A C 1
ATOM 1326 O O . LEU A 1 163 ? 28.724 -12.222 -11.180 1.00 93.31 163 LEU A O 1
ATOM 1330 N N . GLY A 1 164 ? 27.034 -12.769 -9.802 1.00 91.38 164 GLY A N 1
ATOM 1331 C CA . GLY A 1 164 ? 27.870 -13.013 -8.627 1.00 91.38 164 GLY A CA 1
ATOM 1332 C C . GLY A 1 164 ? 28.926 -14.093 -8.850 1.00 91.38 164 GLY A C 1
ATOM 1333 O O . GLY A 1 164 ? 30.043 -13.978 -8.351 1.00 91.38 164 GLY A O 1
ATOM 1334 N N . THR A 1 165 ? 28.622 -15.125 -9.641 1.00 91.12 165 THR A N 1
ATOM 1335 C CA . THR A 1 165 ? 29.613 -16.145 -10.014 1.00 91.12 165 THR A CA 1
ATOM 1336 C C . THR A 1 165 ? 30.651 -15.635 -11.015 1.00 91.12 165 THR A C 1
ATOM 1338 O O . THR A 1 165 ? 31.829 -15.945 -10.856 1.00 91.12 165 THR A O 1
ATOM 1341 N N . LEU A 1 166 ? 30.241 -14.822 -11.995 1.00 88.81 166 LEU A N 1
ATOM 1342 C CA . LEU A 1 166 ? 31.132 -14.236 -13.001 1.00 88.81 166 LEU A CA 1
ATOM 1343 C C . LEU A 1 166 ? 32.092 -13.208 -12.392 1.00 88.81 166 LEU A C 1
ATOM 1345 O O . LEU A 1 166 ? 33.261 -13.156 -12.767 1.00 88.81 166 LEU A O 1
ATOM 1349 N N . ALA A 1 167 ? 31.590 -12.401 -11.458 1.00 84.81 167 ALA A N 1
ATOM 1350 C CA . ALA A 1 167 ? 32.340 -11.349 -10.781 1.00 84.81 167 ALA A CA 1
ATOM 1351 C C . ALA A 1 167 ? 33.096 -11.835 -9.533 1.00 84.81 167 ALA A C 1
ATOM 1353 O O . ALA A 1 167 ? 33.767 -11.036 -8.888 1.00 84.81 167 ALA A O 1
ATOM 1354 N N . ASP A 1 168 ? 32.982 -13.124 -9.189 1.00 84.31 168 ASP A N 1
ATOM 1355 C CA . ASP A 1 168 ? 33.541 -13.719 -7.968 1.00 84.31 168 ASP A CA 1
ATOM 1356 C C . ASP A 1 168 ? 33.091 -13.007 -6.677 1.00 84.31 168 ASP A C 1
ATOM 1358 O O . ASP A 1 168 ? 33.855 -12.836 -5.733 1.00 84.31 168 ASP A O 1
ATOM 1362 N N . ASN A 1 169 ? 31.825 -12.584 -6.641 1.00 85.00 169 ASN A N 1
ATOM 1363 C CA . ASN A 1 169 ? 31.240 -11.786 -5.565 1.00 85.00 169 ASN A CA 1
ATOM 1364 C C . ASN A 1 169 ? 29.890 -12.358 -5.100 1.00 85.00 169 ASN A C 1
ATOM 1366 O O . ASN A 1 169 ? 28.837 -11.718 -5.149 1.00 85.00 169 ASN A O 1
ATOM 1370 N N . LYS A 1 170 ? 29.913 -13.623 -4.675 1.00 87.06 170 LYS A N 1
ATOM 1371 C CA . LYS A 1 170 ? 28.703 -14.376 -4.306 1.00 87.06 170 LYS A CA 1
ATOM 1372 C C . LYS A 1 170 ? 28.096 -13.955 -2.971 1.00 87.06 170 LYS A C 1
ATOM 1374 O O . LYS A 1 170 ? 26.983 -14.369 -2.675 1.00 87.06 170 LYS A O 1
ATOM 1379 N N . THR A 1 171 ? 28.792 -13.175 -2.152 1.00 84.56 171 THR A N 1
ATOM 1380 C CA . THR A 1 171 ? 28.230 -12.745 -0.868 1.00 84.56 171 THR A CA 1
ATOM 1381 C C . THR A 1 171 ? 27.147 -11.694 -1.063 1.00 84.56 171 THR A C 1
ATOM 1383 O O . THR A 1 171 ? 26.087 -11.812 -0.463 1.00 84.56 171 THR A O 1
ATOM 1386 N N . ILE A 1 172 ? 27.365 -10.701 -1.931 1.00 87.06 172 ILE A N 1
ATOM 1387 C CA . ILE A 1 172 ? 26.391 -9.615 -2.139 1.00 87.06 172 ILE A CA 1
ATOM 1388 C C . ILE A 1 172 ? 25.469 -9.866 -3.341 1.00 87.06 172 ILE A C 1
ATOM 1390 O O . ILE A 1 172 ? 24.374 -9.311 -3.391 1.00 87.06 172 ILE A O 1
ATOM 1394 N N . LEU A 1 173 ? 25.892 -10.721 -4.282 1.00 90.94 173 LEU A N 1
ATOM 1395 C CA . LEU A 1 173 ? 25.121 -11.127 -5.459 1.00 90.94 173 LEU A CA 1
ATOM 1396 C C . LEU A 1 173 ? 24.743 -12.612 -5.364 1.00 90.94 173 LEU A C 1
ATOM 1398 O O . LEU A 1 173 ? 25.417 -13.494 -5.906 1.00 90.94 173 LEU A O 1
ATOM 1402 N N . ASN A 1 174 ? 23.660 -12.904 -4.646 1.00 92.69 174 ASN A N 1
ATOM 1403 C CA . ASN A 1 174 ? 23.142 -14.263 -4.495 1.00 92.69 174 ASN A CA 1
ATOM 1404 C C . ASN A 1 174 ? 21.617 -14.320 -4.668 1.00 92.69 174 ASN A C 1
ATOM 1406 O O . ASN A 1 174 ? 20.964 -13.303 -4.892 1.00 92.69 174 ASN A O 1
ATOM 1410 N N . GLU A 1 175 ? 21.033 -15.520 -4.608 1.00 95.44 175 GLU A N 1
ATOM 1411 C CA . GLU A 1 175 ? 19.582 -15.681 -4.792 1.00 95.44 175 GLU A CA 1
ATOM 1412 C C . GLU A 1 175 ? 18.739 -15.114 -3.634 1.00 95.44 175 GLU A C 1
ATOM 1414 O O . GLU A 1 175 ? 17.546 -14.860 -3.793 1.00 95.44 175 GLU A O 1
ATOM 1419 N N . ASN A 1 176 ? 19.360 -14.900 -2.475 1.00 95.69 176 ASN A N 1
ATOM 1420 C CA . ASN A 1 176 ? 18.730 -14.499 -1.222 1.00 95.69 176 ASN A CA 1
ATOM 1421 C C . ASN A 1 176 ? 19.162 -13.088 -0.764 1.00 95.69 176 ASN A C 1
ATOM 1423 O O . ASN A 1 176 ? 18.801 -12.655 0.332 1.00 95.69 176 ASN A O 1
ATOM 1427 N N . SER A 1 177 ? 19.877 -12.325 -1.596 1.00 94.50 177 SER A N 1
ATOM 1428 C CA . SER A 1 177 ? 20.374 -10.976 -1.277 1.00 94.50 177 SER A CA 1
ATOM 1429 C C . SER A 1 177 ? 19.297 -9.882 -1.405 1.00 94.50 177 SER A C 1
ATOM 1431 O O . SER A 1 177 ? 19.583 -8.770 -1.854 1.00 94.50 177 SER A O 1
ATOM 1433 N N . TYR A 1 178 ? 18.051 -10.194 -1.038 1.00 96.94 178 TYR A N 1
ATOM 1434 C CA . TYR A 1 178 ? 16.871 -9.340 -1.206 1.00 96.94 178 TYR A CA 1
ATOM 1435 C C . TYR A 1 178 ? 16.210 -9.027 0.137 1.00 96.94 178 TYR A C 1
ATOM 1437 O O . TYR A 1 178 ? 16.219 -9.848 1.055 1.00 96.94 178 TYR A O 1
ATOM 1445 N N . PHE A 1 179 ? 15.612 -7.843 0.229 1.00 97.88 179 PHE A N 1
ATOM 1446 C CA . PHE A 1 179 ? 14.775 -7.411 1.340 1.00 97.88 179 PHE A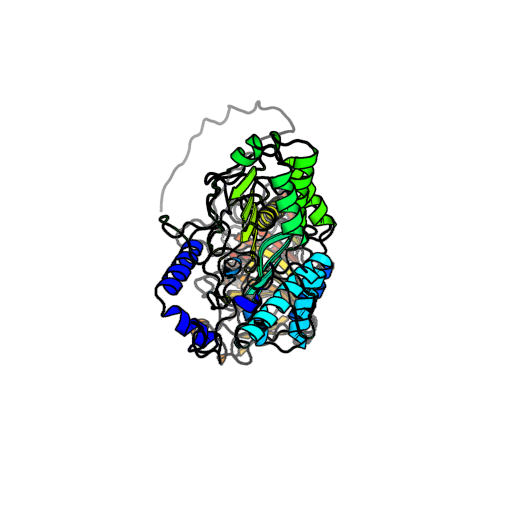 CA 1
ATOM 1447 C C . PHE A 1 179 ? 13.304 -7.679 1.043 1.00 97.88 179 PHE A C 1
ATOM 1449 O O . PHE A 1 179 ? 12.825 -7.361 -0.044 1.00 97.88 179 PHE A O 1
ATOM 1456 N N . PHE A 1 180 ? 12.599 -8.233 2.024 1.00 98.56 180 PHE A N 1
ATOM 1457 C CA . PHE A 1 180 ? 11.176 -8.528 1.996 1.00 98.56 180 PHE A CA 1
ATOM 1458 C C . PHE A 1 180 ? 10.449 -7.786 3.119 1.00 98.56 180 PHE A C 1
ATOM 1460 O O . PHE A 1 180 ? 10.872 -7.821 4.276 1.00 98.56 180 PHE A O 1
ATOM 1467 N N . MET A 1 181 ? 9.330 -7.147 2.796 1.00 98.00 181 MET A N 1
ATOM 1468 C CA . MET A 1 181 ? 8.517 -6.408 3.760 1.00 98.00 181 MET A CA 1
ATOM 1469 C C . MET A 1 181 ? 7.031 -6.570 3.444 1.00 98.00 181 MET A C 1
ATOM 1471 O O . MET A 1 181 ? 6.650 -6.686 2.285 1.00 98.00 181 MET A O 1
ATOM 1475 N N . ILE A 1 182 ? 6.192 -6.532 4.476 1.00 98.31 182 ILE A N 1
ATOM 1476 C CA . ILE A 1 182 ? 4.732 -6.463 4.403 1.00 98.31 182 ILE A CA 1
ATOM 1477 C C . ILE A 1 182 ? 4.283 -5.136 5.025 1.00 98.31 182 ILE A C 1
ATOM 1479 O O . ILE A 1 182 ? 4.743 -4.770 6.106 1.00 98.31 182 ILE A O 1
ATOM 1483 N N . CYS A 1 183 ? 3.359 -4.421 4.383 1.00 93.19 183 CYS A N 1
ATOM 1484 C CA . CYS A 1 183 ? 2.681 -3.268 4.979 1.00 93.19 183 CYS A CA 1
ATOM 1485 C C . CYS A 1 183 ? 1.191 -3.570 5.174 1.00 93.19 183 CYS A C 1
ATOM 1487 O O . CYS A 1 183 ? 0.490 -3.952 4.237 1.00 93.19 183 CYS A O 1
ATOM 1489 N N . GLY A 1 184 ? 0.689 -3.349 6.388 1.00 87.12 184 GLY A N 1
ATOM 1490 C CA . GLY A 1 184 ? -0.642 -3.781 6.805 1.00 87.12 184 GLY A CA 1
ATOM 1491 C C . GLY A 1 184 ? -0.691 -5.265 7.180 1.00 87.12 184 GLY A C 1
ATOM 1492 O O . GLY A 1 184 ? 0.299 -5.985 7.095 1.00 87.12 184 GLY A O 1
ATOM 1493 N N . HIS A 1 185 ? -1.861 -5.724 7.620 1.00 86.75 185 HIS A N 1
ATOM 1494 C CA . HIS A 1 185 ? -2.089 -7.136 7.922 1.00 86.75 185 HIS A CA 1
ATOM 1495 C C . HIS A 1 185 ? -2.728 -7.825 6.709 1.00 86.75 185 HIS A C 1
ATOM 1497 O O . HIS A 1 185 ? -3.764 -7.332 6.249 1.00 86.75 185 HIS A O 1
ATOM 1503 N N . PRO A 1 186 ? -2.197 -8.968 6.226 1.00 91.81 186 PRO A N 1
ATOM 1504 C CA . PRO A 1 186 ? -2.822 -9.741 5.159 1.00 91.81 186 PRO A CA 1
ATOM 1505 C C . PRO A 1 186 ? -4.296 -10.025 5.451 1.00 91.81 186 PRO A C 1
ATOM 1507 O O . PRO A 1 186 ? -4.644 -10.610 6.479 1.00 91.81 186 PRO A O 1
ATOM 1510 N N . SER A 1 187 ? -5.178 -9.549 4.577 1.00 84.06 187 SER A N 1
ATOM 1511 C CA . SER A 1 187 ? -6.623 -9.558 4.795 1.00 84.06 187 SER A CA 1
ATOM 1512 C C . SER A 1 187 ? -7.367 -9.482 3.468 1.00 84.06 187 SER A C 1
ATOM 1514 O O . SER A 1 187 ? -6.963 -8.766 2.554 1.00 84.06 187 SER A O 1
ATOM 1516 N N . ALA A 1 188 ? -8.513 -10.158 3.393 1.00 77.81 188 ALA A N 1
ATOM 1517 C CA . ALA A 1 188 ? -9.444 -10.000 2.278 1.00 77.81 188 ALA A CA 1
ATOM 1518 C C . ALA A 1 188 ? -10.307 -8.724 2.401 1.00 77.81 188 ALA A C 1
ATOM 1520 O O . ALA A 1 188 ? -10.917 -8.287 1.429 1.00 77.81 188 ALA A O 1
ATOM 1521 N N . GLN A 1 189 ? -10.390 -8.117 3.592 1.00 77.94 189 GLN A N 1
ATOM 1522 C CA . GLN A 1 189 ? -11.266 -6.972 3.881 1.00 77.94 189 GLN A CA 1
ATOM 1523 C C . GLN A 1 189 ? -10.510 -5.644 4.004 1.00 77.94 189 GLN A C 1
ATOM 1525 O O . GLN A 1 189 ? -11.102 -4.571 3.824 1.00 77.94 189 GLN A O 1
ATOM 1530 N N . HIS A 1 190 ? -9.225 -5.699 4.349 1.00 87.25 190 HIS A N 1
ATOM 1531 C CA . HIS A 1 190 ? -8.376 -4.535 4.568 1.00 87.25 190 HIS A CA 1
ATOM 1532 C C . HIS A 1 190 ? -7.222 -4.498 3.562 1.00 87.25 190 HIS A C 1
ATOM 1534 O O . HIS A 1 190 ? -6.688 -5.553 3.232 1.00 87.25 190 HIS A O 1
ATOM 1540 N N . PRO A 1 191 ? -6.821 -3.304 3.084 1.00 94.44 191 PRO A N 1
ATOM 1541 C CA . PRO A 1 191 ? -5.653 -3.172 2.234 1.00 94.44 191 PRO A CA 1
ATOM 1542 C C . PRO A 1 191 ? -4.385 -3.663 2.917 1.00 94.44 191 PRO A C 1
ATOM 1544 O O . PRO A 1 191 ? -4.152 -3.351 4.088 1.00 94.44 191 PRO A O 1
ATOM 1547 N N . TRP A 1 192 ? -3.549 -4.346 2.151 1.00 97.69 192 TRP A N 1
ATOM 1548 C CA . TRP A 1 192 ? -2.207 -4.740 2.554 1.00 97.69 192 TRP A CA 1
ATOM 1549 C C . TRP A 1 192 ? -1.311 -4.846 1.321 1.00 97.69 192 TRP A C 1
ATOM 1551 O O . TRP A 1 192 ? -1.796 -4.933 0.190 1.00 97.69 192 TRP A O 1
ATOM 1561 N N . SER A 1 193 ? -0.002 -4.806 1.524 1.00 98.44 193 SER A N 1
ATOM 1562 C CA . SER A 1 193 ? 0.981 -4.944 0.455 1.00 98.44 193 SER A CA 1
ATOM 1563 C C . SER A 1 193 ? 2.190 -5.740 0.915 1.00 98.44 193 SER A C 1
ATOM 1565 O O . SER A 1 193 ? 2.417 -5.902 2.114 1.00 98.44 193 SER A O 1
ATOM 1567 N N . PHE A 1 194 ? 2.983 -6.208 -0.040 1.00 98.75 194 PHE A N 1
ATOM 1568 C CA . PHE A 1 194 ? 4.339 -6.666 0.216 1.00 98.75 194 PHE A CA 1
ATOM 1569 C C . PHE A 1 194 ? 5.306 -6.111 -0.828 1.00 98.75 194 PHE A C 1
ATOM 1571 O O . PHE A 1 194 ? 4.909 -5.749 -1.941 1.00 98.75 194 PHE A O 1
ATOM 1578 N N . SER A 1 195 ? 6.584 -6.066 -0.470 1.00 98.25 195 SER A N 1
ATOM 1579 C CA . SER A 1 195 ? 7.667 -5.716 -1.374 1.00 98.25 195 SER A CA 1
ATOM 1580 C C . SER A 1 195 ? 8.801 -6.731 -1.328 1.00 98.25 195 SER A C 1
ATOM 1582 O O . SER A 1 195 ? 9.046 -7.372 -0.306 1.00 98.25 195 SER A O 1
ATOM 1584 N N . LEU A 1 196 ? 9.490 -6.864 -2.459 1.00 98.19 196 LEU A N 1
ATOM 1585 C CA . LEU A 1 196 ? 10.750 -7.580 -2.597 1.00 98.19 196 LEU A CA 1
ATOM 1586 C C . LEU A 1 196 ? 11.723 -6.691 -3.380 1.00 98.19 196 LEU A C 1
ATOM 1588 O O . LEU A 1 196 ? 11.437 -6.332 -4.523 1.00 98.19 196 LEU A O 1
ATOM 1592 N N . SER A 1 197 ? 12.853 -6.318 -2.784 1.00 97.12 197 SER A N 1
ATOM 1593 C CA . SER A 1 197 ? 13.824 -5.423 -3.428 1.00 97.12 197 SER A CA 1
ATOM 1594 C C . SER A 1 197 ? 15.277 -5.780 -3.137 1.00 97.12 197 SER A C 1
ATOM 1596 O O . SER A 1 197 ? 15.596 -6.274 -2.062 1.00 97.12 197 SER A O 1
ATOM 1598 N N . GLY A 1 198 ? 16.166 -5.507 -4.083 1.00 95.56 198 GLY A N 1
ATOM 1599 C CA . GLY A 1 198 ? 17.605 -5.752 -3.994 1.00 95.56 198 GLY A CA 1
ATOM 1600 C C . GLY A 1 198 ? 18.265 -5.507 -5.347 1.00 95.56 198 GLY A C 1
ATOM 1601 O O . GLY A 1 198 ? 17.642 -4.930 -6.239 1.00 95.56 198 GLY A O 1
ATOM 1602 N N . HIS A 1 199 ? 19.504 -5.962 -5.537 1.00 95.19 199 HIS A N 1
ATOM 1603 C CA . HIS A 1 199 ? 20.210 -5.738 -6.800 1.00 95.19 199 HIS A CA 1
ATOM 1604 C C . HIS A 1 199 ? 19.374 -6.205 -8.006 1.00 95.19 199 HIS A C 1
ATOM 1606 O O . HIS A 1 199 ? 18.902 -7.344 -8.060 1.00 95.19 199 HIS A O 1
ATOM 1612 N N . HIS A 1 200 ? 19.144 -5.276 -8.940 1.00 96.19 200 HIS A N 1
ATOM 1613 C CA . HIS A 1 200 ? 18.326 -5.459 -10.145 1.00 96.19 200 HIS A CA 1
ATOM 1614 C C . HIS A 1 200 ? 16.853 -5.858 -9.927 1.00 96.19 200 HIS A C 1
ATOM 1616 O O . HIS A 1 200 ? 16.191 -6.250 -10.888 1.00 96.19 200 HIS A O 1
ATOM 1622 N N . LEU A 1 201 ? 16.294 -5.704 -8.723 1.00 97.69 201 LEU A N 1
ATOM 1623 C CA . LEU A 1 201 ? 14.887 -6.009 -8.455 1.00 97.69 201 LEU A CA 1
ATOM 1624 C C . LEU A 1 201 ? 14.234 -4.984 -7.523 1.00 97.69 201 LEU A C 1
ATOM 1626 O O . LEU A 1 201 ? 14.712 -4.709 -6.429 1.00 97.69 201 LEU A O 1
ATOM 1630 N N . CYS A 1 202 ? 13.072 -4.493 -7.927 1.00 97.69 202 CYS A N 1
ATOM 1631 C CA . CYS A 1 202 ? 12.051 -3.948 -7.048 1.00 97.69 202 CYS A CA 1
ATOM 1632 C C . CYS A 1 202 ? 10.715 -4.518 -7.512 1.00 97.69 202 CYS A C 1
ATOM 1634 O O . CYS A 1 202 ? 10.373 -4.429 -8.689 1.00 97.69 202 CYS A O 1
ATOM 1636 N N . LEU A 1 203 ? 9.967 -5.112 -6.598 1.00 98.56 203 LEU A N 1
ATOM 1637 C CA . LEU A 1 203 ? 8.617 -5.591 -6.822 1.00 98.56 203 LEU A CA 1
ATOM 1638 C C . LEU A 1 203 ? 7.773 -5.101 -5.656 1.00 98.56 203 LEU A C 1
ATOM 1640 O O . LEU A 1 203 ? 8.018 -5.510 -4.525 1.00 98.56 203 LEU A O 1
ATOM 1644 N N . HIS A 1 204 ? 6.781 -4.259 -5.925 1.00 98.50 204 HIS A N 1
ATOM 1645 C CA . HIS A 1 204 ? 5.795 -3.858 -4.928 1.00 98.50 204 HIS A CA 1
ATOM 1646 C C . HIS A 1 204 ? 4.399 -4.293 -5.366 1.00 98.50 204 HIS A C 1
ATOM 1648 O O . HIS A 1 204 ? 3.950 -3.933 -6.456 1.00 98.50 204 HIS A O 1
ATOM 1654 N N . VAL A 1 205 ? 3.711 -5.051 -4.513 1.00 98.69 205 VAL A N 1
ATOM 1655 C CA . VAL A 1 205 ? 2.383 -5.609 -4.784 1.00 98.69 205 VAL A CA 1
ATOM 1656 C C . VAL A 1 205 ? 1.428 -5.188 -3.678 1.00 98.69 205 VAL A C 1
ATOM 1658 O O . VAL A 1 205 ? 1.663 -5.485 -2.511 1.00 98.69 205 VAL A O 1
ATOM 1661 N N . THR A 1 206 ? 0.336 -4.524 -4.045 1.00 98.69 206 THR A N 1
ATOM 1662 C CA . THR A 1 206 ? -0.700 -4.049 -3.120 1.00 98.69 206 THR A CA 1
ATOM 1663 C C . THR A 1 206 ? -2.041 -4.673 -3.469 1.00 98.69 206 THR A C 1
ATOM 1665 O O . THR A 1 206 ? -2.435 -4.651 -4.632 1.00 98.69 206 THR A O 1
ATOM 1668 N N . PHE A 1 207 ? -2.773 -5.147 -2.462 1.00 98.56 207 PHE A N 1
ATOM 1669 C CA . PHE A 1 207 ? -4.128 -5.678 -2.588 1.00 98.56 207 PHE A CA 1
ATOM 1670 C C . PHE A 1 207 ? -5.142 -4.759 -1.901 1.00 98.56 207 PHE A C 1
ATOM 1672 O O . PHE A 1 207 ? -4.928 -4.298 -0.778 1.00 98.56 207 PHE A O 1
ATOM 1679 N N . VAL A 1 208 ? -6.273 -4.510 -2.566 1.00 96.69 208 VAL A N 1
ATOM 1680 C CA . VAL A 1 208 ? -7.429 -3.776 -2.032 1.00 96.69 208 VAL A CA 1
ATOM 1681 C C . VAL A 1 208 ? -8.702 -4.514 -2.446 1.00 96.69 208 VAL A C 1
ATOM 1683 O O . VAL A 1 208 ? -9.224 -4.311 -3.538 1.00 96.69 208 VAL A O 1
ATOM 1686 N N . GLY A 1 209 ? -9.212 -5.393 -1.578 1.00 92.75 209 GLY A N 1
ATOM 1687 C CA . GLY A 1 209 ? -10.303 -6.299 -1.958 1.00 92.75 209 GLY A CA 1
ATOM 1688 C C . GLY A 1 209 ? -9.851 -7.242 -3.076 1.00 92.75 209 GLY A C 1
ATOM 1689 O O . GLY A 1 209 ? -8.780 -7.826 -2.972 1.00 92.75 209 GLY A O 1
ATOM 1690 N N . GLU A 1 210 ? -10.625 -7.358 -4.153 1.00 94.50 210 GLU A N 1
ATOM 1691 C CA . GLU A 1 210 ? -10.301 -8.169 -5.347 1.00 94.50 210 GLU A CA 1
ATOM 1692 C C . GLU A 1 210 ? -9.594 -7.349 -6.446 1.00 94.50 210 GLU A C 1
ATOM 1694 O O . GLU A 1 210 ? -9.583 -7.718 -7.620 1.00 94.50 210 GLU A O 1
ATOM 1699 N N . GLN A 1 211 ? -9.010 -6.211 -6.068 1.00 97.50 211 GLN A N 1
ATOM 1700 C CA . GLN A 1 211 ? -8.181 -5.364 -6.919 1.00 97.50 211 GLN A CA 1
ATOM 1701 C C . GLN A 1 211 ? -6.726 -5.436 -6.460 1.00 97.50 211 GLN A C 1
ATOM 1703 O O . GLN A 1 211 ? -6.457 -5.527 -5.258 1.00 97.50 211 GLN A O 1
ATOM 1708 N N . MET A 1 212 ? -5.784 -5.327 -7.396 1.00 97.00 212 MET A N 1
ATOM 1709 C CA . MET A 1 212 ? -4.366 -5.216 -7.064 1.00 97.00 212 MET A CA 1
ATOM 1710 C C . MET A 1 212 ? -3.663 -4.132 -7.876 1.00 97.00 212 MET A C 1
ATOM 1712 O O . MET A 1 212 ? -4.046 -3.832 -9.003 1.00 97.00 212 MET A O 1
ATOM 1716 N N . ALA A 1 213 ? -2.599 -3.578 -7.305 1.00 97.19 213 ALA A N 1
ATOM 1717 C CA . ALA A 1 213 ? -1.655 -2.711 -7.993 1.00 97.19 213 ALA A CA 1
ATOM 1718 C C . ALA A 1 213 ? -0.253 -3.319 -7.884 1.00 97.19 213 ALA A C 1
ATOM 1720 O O . ALA A 1 213 ? 0.185 -3.668 -6.786 1.00 97.19 213 ALA A O 1
ATOM 1721 N N . ILE A 1 214 ? 0.444 -3.429 -9.015 1.00 96.62 214 ILE A N 1
ATOM 1722 C CA . ILE A 1 214 ? 1.853 -3.823 -9.070 1.00 96.62 214 ILE A CA 1
ATOM 1723 C C . ILE A 1 214 ? 2.642 -2.628 -9.605 1.00 96.62 214 ILE A C 1
ATOM 1725 O O . ILE A 1 214 ? 2.484 -2.246 -10.762 1.00 96.62 214 ILE A O 1
ATOM 1729 N N . GLY A 1 215 ? 3.451 -2.006 -8.754 1.00 94.88 215 GLY A N 1
ATOM 1730 C CA . GLY A 1 215 ? 4.136 -0.756 -9.079 1.00 94.88 215 GLY A CA 1
ATOM 1731 C C . GLY A 1 215 ? 4.631 -0.037 -7.820 1.00 94.88 215 GLY A C 1
ATOM 1732 O O . GLY A 1 215 ? 3.856 0.058 -6.868 1.00 94.88 215 GLY A O 1
ATOM 1733 N N . PRO A 1 216 ? 5.874 0.473 -7.782 1.00 97.31 216 PRO A N 1
ATOM 1734 C CA . PRO A 1 216 ? 6.874 0.371 -8.835 1.00 97.31 216 PRO A CA 1
ATOM 1735 C C . PRO A 1 216 ? 7.350 -1.075 -9.037 1.00 97.31 216 PRO A C 1
ATOM 1737 O O . PRO A 1 216 ? 7.328 -1.899 -8.121 1.00 97.31 216 PRO A O 1
ATOM 1740 N N . VAL A 1 217 ? 7.777 -1.369 -10.264 1.00 98.19 217 VAL A N 1
ATOM 1741 C CA . VAL A 1 217 ? 8.509 -2.593 -10.598 1.00 98.19 217 VAL A CA 1
ATOM 1742 C C . VAL A 1 217 ? 9.777 -2.205 -11.317 1.00 98.19 217 VAL A C 1
ATOM 1744 O O . VAL A 1 217 ? 9.704 -1.591 -12.375 1.00 98.19 217 VAL A O 1
ATOM 1747 N N . PHE A 1 218 ? 10.919 -2.599 -10.776 1.00 98.25 218 PHE A N 1
ATOM 1748 C CA . PHE A 1 218 ? 12.205 -2.518 -11.445 1.00 98.25 218 PHE A CA 1
ATOM 1749 C C . PHE A 1 218 ? 12.719 -3.935 -11.665 1.00 98.25 218 PHE A C 1
ATOM 1751 O O . PHE A 1 218 ? 12.802 -4.708 -10.713 1.00 98.25 218 PHE A O 1
ATOM 1758 N N . ILE A 1 219 ? 13.086 -4.277 -12.896 1.00 98.12 219 ILE A N 1
ATOM 1759 C CA . ILE A 1 219 ? 13.821 -5.513 -13.177 1.00 98.12 219 ILE A CA 1
ATOM 1760 C C . ILE A 1 219 ? 14.992 -5.143 -14.074 1.00 98.12 219 ILE A C 1
ATOM 1762 O O . ILE A 1 219 ? 14.798 -4.532 -15.128 1.00 98.12 219 ILE A O 1
ATOM 1766 N N . GLY A 1 220 ? 16.195 -5.509 -13.649 1.00 96.94 220 GLY A N 1
ATOM 1767 C CA . GLY A 1 220 ? 17.421 -5.360 -14.419 1.00 96.94 220 GLY A CA 1
ATOM 1768 C C . GLY A 1 220 ? 18.123 -6.693 -14.659 1.00 96.94 220 GLY A C 1
ATOM 1769 O O . GLY A 1 220 ? 17.739 -7.724 -14.106 1.00 96.94 220 GLY A O 1
ATOM 1770 N N . CYS A 1 221 ? 19.147 -6.667 -15.504 1.00 95.69 221 CYS A N 1
ATOM 1771 C CA . CYS A 1 221 ? 20.076 -7.778 -15.672 1.00 95.69 221 CYS A CA 1
ATOM 1772 C C . CYS A 1 221 ? 21.431 -7.310 -16.207 1.00 95.69 221 CYS A C 1
ATOM 1774 O O . CYS A 1 221 ? 21.496 -6.414 -17.053 1.00 95.69 221 CYS A O 1
ATOM 1776 N N . GLU A 1 222 ? 22.499 -7.986 -15.793 1.00 93.69 222 GLU A N 1
ATOM 1777 C CA . GLU A 1 222 ? 23.834 -7.896 -16.385 1.00 93.69 222 GLU A CA 1
ATOM 1778 C C . GLU A 1 222 ? 24.547 -9.243 -16.171 1.00 93.69 222 GLU A C 1
ATOM 1780 O O . GLU A 1 222 ? 24.855 -9.549 -15.027 1.00 93.69 222 GLU A O 1
ATOM 1785 N N . PRO A 1 223 ? 24.809 -10.088 -17.191 1.00 94.88 223 PRO A N 1
ATOM 1786 C CA . PRO A 1 223 ? 24.280 -10.080 -18.563 1.00 94.88 223 PRO A CA 1
ATOM 1787 C C . PRO A 1 223 ? 22.782 -10.467 -18.644 1.00 94.88 223 PRO A C 1
ATOM 1789 O O . PRO A 1 223 ? 22.215 -10.933 -17.659 1.00 94.88 223 PRO A O 1
ATOM 1792 N N . PRO A 1 224 ? 22.114 -10.344 -19.812 1.00 92.69 224 PRO A N 1
ATOM 1793 C CA . PRO A 1 224 ? 20.694 -10.691 -19.967 1.00 92.69 224 PRO A CA 1
ATOM 1794 C C . PRO A 1 224 ? 20.394 -12.189 -20.099 1.00 92.69 224 PRO A C 1
ATOM 1796 O O . PRO A 1 224 ? 19.231 -12.557 -20.256 1.00 92.69 224 PRO A O 1
ATOM 1799 N N . HIS A 1 225 ? 21.408 -13.057 -20.079 1.00 95.25 225 HIS A N 1
ATOM 1800 C CA . HIS A 1 225 ? 21.223 -14.503 -20.166 1.00 95.25 225 HIS A CA 1
ATOM 1801 C C . HIS A 1 225 ? 22.326 -15.275 -19.442 1.00 95.25 225 HIS A C 1
ATOM 1803 O O . HIS A 1 225 ? 23.440 -14.780 -19.273 1.00 95.25 225 HIS A O 1
ATOM 1809 N N . ILE A 1 226 ? 22.008 -16.513 -19.070 1.00 96.44 226 ILE A N 1
ATOM 1810 C CA . ILE A 1 226 ? 22.933 -17.475 -18.469 1.00 96.44 226 ILE A CA 1
ATOM 1811 C C . ILE A 1 226 ? 23.405 -18.445 -19.557 1.00 96.44 226 ILE A C 1
ATOM 1813 O O . ILE A 1 226 ? 22.597 -19.173 -20.138 1.00 96.44 226 ILE A O 1
ATOM 1817 N N . ASP A 1 227 ? 24.708 -18.460 -19.843 1.00 95.19 227 ASP A N 1
ATOM 1818 C CA . ASP A 1 227 ? 25.326 -19.263 -20.911 1.00 95.19 227 ASP A CA 1
ATOM 1819 C C . ASP A 1 227 ? 26.127 -20.477 -20.400 1.00 95.19 227 ASP A C 1
ATOM 1821 O O . ASP A 1 227 ? 26.718 -21.200 -21.202 1.00 95.19 227 ASP A O 1
ATOM 1825 N N . GLU A 1 228 ? 26.130 -20.746 -19.090 1.00 93.62 228 GLU A N 1
ATOM 1826 C CA . GLU A 1 228 ? 26.727 -21.948 -18.494 1.00 93.62 228 GLU A CA 1
ATOM 1827 C C . GLU A 1 228 ? 26.077 -22.346 -17.157 1.00 93.62 228 GLU A C 1
ATOM 1829 O O . GLU A 1 228 ? 25.313 -21.590 -16.563 1.00 93.62 228 GLU A O 1
ATOM 1834 N N . GLY A 1 229 ? 26.396 -23.546 -16.663 1.00 94.00 229 GLY A N 1
ATOM 1835 C CA . GLY A 1 229 ? 25.913 -24.027 -15.367 1.00 94.00 229 GLY A CA 1
ATOM 1836 C C . GLY A 1 229 ? 24.479 -24.587 -15.386 1.00 94.00 229 GLY A C 1
ATOM 1837 O O . GLY A 1 229 ? 23.927 -24.860 -16.453 1.00 94.00 229 GLY A O 1
ATOM 1838 N N . PRO A 1 230 ? 23.882 -24.826 -14.202 1.00 93.44 230 PRO A N 1
ATOM 1839 C CA . PRO A 1 230 ? 22.595 -25.517 -14.070 1.00 93.44 230 PRO A CA 1
ATOM 1840 C C . PRO A 1 230 ? 21.400 -24.722 -14.617 1.00 93.44 230 PRO A C 1
ATOM 1842 O O . PRO A 1 230 ? 20.417 -25.327 -15.035 1.00 93.44 230 PRO A O 1
ATOM 1845 N N . ASP A 1 231 ? 21.497 -23.391 -14.658 1.00 96.19 231 ASP A N 1
ATOM 1846 C CA . ASP A 1 231 ? 20.456 -22.489 -15.169 1.00 96.19 231 ASP A CA 1
ATOM 1847 C C . ASP A 1 231 ? 20.726 -22.005 -16.606 1.00 96.19 231 ASP A C 1
ATOM 1849 O O . ASP A 1 231 ? 20.174 -20.995 -17.047 1.00 96.19 231 ASP A O 1
ATOM 1853 N N . HIS A 1 232 ? 21.570 -22.724 -17.357 1.00 96.25 232 HIS A N 1
ATOM 1854 C CA . HIS A 1 232 ? 21.856 -22.425 -18.760 1.00 96.25 232 HIS A CA 1
ATOM 1855 C C . HIS A 1 232 ? 20.563 -22.250 -19.578 1.00 96.25 232 HIS A C 1
ATOM 1857 O O . HIS A 1 232 ? 19.710 -23.141 -19.634 1.00 96.25 232 HIS A O 1
ATOM 1863 N N . GLY A 1 233 ? 20.464 -21.132 -20.299 1.00 94.81 233 GLY A N 1
ATOM 1864 C CA . GLY A 1 233 ? 19.334 -20.804 -21.169 1.00 94.81 233 GLY A CA 1
ATOM 1865 C C . GLY A 1 233 ? 18.258 -19.928 -20.525 1.00 94.81 233 GLY A C 1
ATOM 1866 O O . GLY A 1 233 ? 17.323 -19.537 -21.222 1.00 94.81 233 GLY A O 1
ATOM 1867 N N . VAL A 1 234 ? 18.381 -19.579 -19.239 1.00 97.12 234 VAL A N 1
ATOM 1868 C CA . VAL A 1 234 ? 17.582 -18.495 -18.645 1.00 97.12 234 VAL A CA 1
ATOM 1869 C C . VAL A 1 234 ? 17.961 -17.172 -19.319 1.00 97.12 234 VAL A C 1
ATOM 1871 O O . VAL A 1 234 ? 19.140 -16.839 -19.421 1.00 97.12 234 VAL A O 1
ATOM 1874 N N . GLU A 1 235 ? 16.960 -16.422 -19.778 1.00 95.81 235 GLU A N 1
ATOM 1875 C CA . GLU A 1 235 ? 17.104 -15.169 -20.529 1.00 95.81 235 GLU A CA 1
ATOM 1876 C C . GLU A 1 235 ? 16.007 -14.178 -20.103 1.00 95.81 235 GLU A C 1
ATOM 1878 O O . GLU A 1 235 ? 14.866 -14.579 -19.852 1.00 95.81 235 GLU A O 1
ATOM 1883 N N . LEU A 1 236 ? 16.339 -12.886 -20.037 1.00 96.62 236 LEU A N 1
ATOM 1884 C CA . LEU A 1 236 ? 15.400 -11.797 -19.754 1.00 96.62 236 LEU A CA 1
ATOM 1885 C C . LEU A 1 236 ? 15.227 -10.849 -20.947 1.00 96.62 236 LEU A C 1
ATOM 1887 O O . LEU A 1 236 ? 16.091 -10.717 -21.807 1.00 96.62 236 LEU A O 1
ATOM 1891 N N . PHE A 1 237 ? 14.083 -10.162 -20.969 1.00 96.12 237 PHE A N 1
ATOM 1892 C CA . PHE A 1 237 ? 13.753 -9.035 -21.857 1.00 96.12 237 PHE A CA 1
ATOM 1893 C C . PHE A 1 237 ? 13.668 -9.314 -23.360 1.00 96.12 237 PHE A C 1
ATOM 1895 O O . PHE A 1 237 ? 13.438 -8.392 -24.142 1.00 96.12 237 PHE A O 1
ATOM 1902 N N . ARG 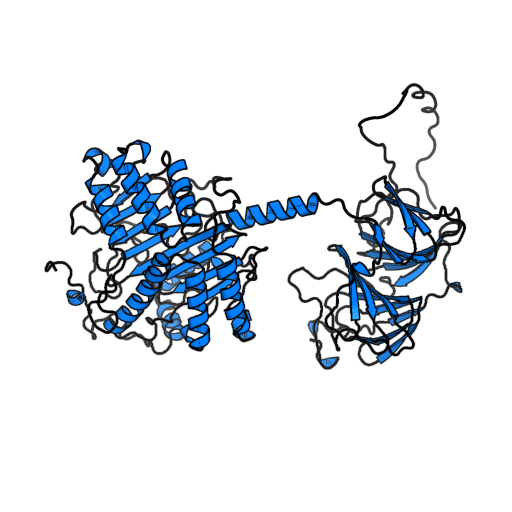A 1 238 ? 13.783 -10.571 -23.794 1.00 94.19 238 ARG A N 1
ATOM 1903 C CA . ARG A 1 238 ? 13.690 -10.941 -25.213 1.00 94.19 238 ARG A CA 1
ATOM 1904 C C . ARG A 1 238 ? 12.431 -10.399 -25.901 1.00 94.19 238 ARG A C 1
ATOM 1906 O O . ARG A 1 238 ? 12.520 -9.874 -27.009 1.00 94.19 238 ARG A O 1
ATOM 1913 N N . SER A 1 239 ? 11.270 -10.529 -25.261 1.00 95.38 239 SER A N 1
ATOM 1914 C CA . SER A 1 239 ? 9.981 -10.118 -25.837 1.00 95.38 239 SER A CA 1
ATOM 1915 C C . SER A 1 239 ? 9.804 -8.601 -25.810 1.00 95.38 239 SER A C 1
ATOM 1917 O O . SER A 1 239 ? 9.361 -8.015 -26.792 1.00 95.38 239 SER A O 1
ATOM 1919 N N . GLU A 1 240 ? 10.193 -7.958 -24.711 1.00 96.44 240 GLU A N 1
ATOM 1920 C CA . GLU A 1 240 ? 10.189 -6.508 -24.529 1.00 96.44 240 GLU A CA 1
ATOM 1921 C C . GLU A 1 240 ? 11.069 -5.822 -25.578 1.00 96.44 240 GLU A C 1
ATOM 1923 O O . GLU A 1 240 ? 10.643 -4.852 -26.209 1.00 96.44 240 GLU A O 1
ATOM 1928 N N . ILE A 1 241 ? 12.267 -6.366 -25.816 1.00 96.19 241 ILE A N 1
ATOM 1929 C CA . ILE A 1 241 ? 13.203 -5.854 -26.816 1.00 96.19 241 ILE A CA 1
ATOM 1930 C C . ILE A 1 241 ? 12.652 -6.048 -28.226 1.00 96.19 241 ILE A C 1
ATOM 1932 O O . ILE A 1 241 ? 12.626 -5.103 -29.017 1.00 96.19 241 ILE A O 1
ATOM 1936 N N . ALA A 1 242 ? 12.173 -7.256 -28.540 1.00 96.69 242 ALA A N 1
ATOM 1937 C CA . ALA A 1 242 ? 11.618 -7.563 -29.854 1.00 96.69 242 ALA A CA 1
ATOM 1938 C C . ALA A 1 242 ? 10.419 -6.664 -30.195 1.00 96.69 242 ALA A C 1
ATOM 1940 O O . ALA A 1 242 ? 10.389 -6.071 -31.272 1.00 96.69 242 ALA A O 1
ATOM 1941 N N . LEU A 1 243 ? 9.467 -6.507 -29.268 1.00 98.06 243 LEU A N 1
ATOM 1942 C CA . LEU A 1 243 ? 8.283 -5.667 -29.464 1.00 98.06 243 LEU A CA 1
ATOM 1943 C C . LEU A 1 243 ? 8.639 -4.179 -29.545 1.00 98.06 243 LEU A C 1
ATOM 1945 O O . LEU A 1 243 ? 8.140 -3.484 -30.429 1.00 98.06 243 LEU A O 1
ATOM 1949 N N . GLY A 1 244 ? 9.520 -3.684 -28.668 1.00 97.38 244 GLY A N 1
ATOM 1950 C CA . GLY A 1 244 ? 9.960 -2.286 -28.690 1.00 97.38 244 GLY A CA 1
ATOM 1951 C C . GLY A 1 244 ? 10.660 -1.920 -30.000 1.00 97.38 244 GLY A C 1
ATOM 1952 O O . GLY A 1 244 ? 10.389 -0.869 -30.585 1.00 97.38 244 GLY A O 1
ATOM 1953 N N . ARG A 1 245 ? 11.505 -2.824 -30.508 1.00 97.31 245 ARG A N 1
ATOM 1954 C CA . ARG A 1 245 ? 12.163 -2.665 -31.807 1.00 97.31 245 ARG A CA 1
ATOM 1955 C C . ARG A 1 245 ? 11.178 -2.729 -32.968 1.00 97.31 245 ARG A C 1
ATOM 1957 O O . ARG A 1 245 ? 11.209 -1.858 -33.835 1.00 97.31 245 ARG A O 1
ATOM 1964 N N . GLN A 1 246 ? 10.286 -3.718 -32.972 1.00 98.31 246 GLN A N 1
ATOM 1965 C CA . GLN A 1 246 ? 9.258 -3.845 -34.002 1.00 98.31 246 GLN A CA 1
ATOM 1966 C C . GLN A 1 246 ? 8.387 -2.584 -34.067 1.00 98.31 246 GLN A C 1
ATOM 1968 O O . GLN A 1 246 ? 8.103 -2.093 -35.159 1.00 98.31 246 GLN A O 1
ATOM 1973 N N . LEU A 1 247 ? 8.022 -2.013 -32.914 1.00 98.62 247 LEU A N 1
ATOM 1974 C CA . LEU A 1 247 ? 7.270 -0.765 -32.834 1.00 98.62 247 LEU A CA 1
ATOM 1975 C C . LEU A 1 247 ? 8.012 0.384 -33.524 1.00 98.62 247 LEU A C 1
ATOM 1977 O O . LEU A 1 247 ? 7.464 0.962 -34.460 1.00 98.62 247 LEU A O 1
ATOM 1981 N N . ILE A 1 248 ? 9.250 0.699 -33.126 1.00 98.38 248 ILE A N 1
ATOM 1982 C CA . ILE A 1 248 ? 9.960 1.851 -33.708 1.00 98.38 248 ILE A CA 1
ATOM 1983 C C . ILE A 1 248 ? 10.281 1.650 -35.197 1.00 98.38 248 ILE A C 1
ATOM 1985 O O . ILE A 1 248 ? 10.204 2.598 -35.979 1.00 98.38 248 ILE A O 1
ATOM 1989 N N . GLN A 1 249 ? 10.601 0.421 -35.615 1.00 98.31 249 GLN A N 1
ATOM 1990 C CA . GLN A 1 249 ? 10.923 0.099 -37.008 1.00 98.31 249 GLN A CA 1
ATOM 1991 C C . GLN A 1 249 ? 9.679 0.081 -37.910 1.00 98.31 249 GLN A C 1
ATOM 1993 O O . GLN A 1 249 ? 9.803 0.306 -39.111 1.00 98.31 249 GLN A O 1
ATOM 1998 N N . SER A 1 250 ? 8.482 -0.128 -37.349 1.00 98.50 250 SER A N 1
ATOM 1999 C CA . SER A 1 250 ? 7.214 -0.037 -38.089 1.00 98.50 250 SER A CA 1
ATOM 2000 C C . SER A 1 250 ? 6.782 1.401 -38.408 1.00 98.50 250 SER A C 1
ATOM 2002 O O . SER A 1 250 ? 5.875 1.609 -39.217 1.00 98.50 250 SER A O 1
ATOM 2004 N N . LEU A 1 251 ? 7.390 2.402 -37.762 1.00 98.62 251 LEU A N 1
ATOM 2005 C CA . LEU A 1 251 ? 7.056 3.809 -37.964 1.00 98.62 251 LEU A CA 1
ATOM 2006 C C . LEU A 1 251 ? 7.637 4.342 -39.277 1.00 98.62 251 LEU A C 1
ATOM 2008 O O . LEU A 1 251 ? 8.775 4.046 -39.641 1.00 98.62 251 LEU A O 1
ATOM 2012 N N . ALA A 1 252 ? 6.887 5.215 -39.957 1.00 98.19 252 ALA A N 1
ATOM 2013 C CA . ALA A 1 252 ? 7.429 5.965 -41.086 1.00 98.19 252 ALA A CA 1
ATOM 2014 C C . ALA A 1 252 ? 8.587 6.878 -40.619 1.00 98.19 252 ALA A C 1
ATOM 2016 O O . ALA A 1 252 ? 8.573 7.327 -39.469 1.00 98.19 252 ALA A O 1
ATOM 2017 N N . PRO A 1 253 ? 9.548 7.252 -41.488 1.00 97.94 253 PRO A N 1
ATOM 2018 C CA . PRO A 1 253 ? 10.703 8.063 -41.085 1.00 97.94 253 PRO A CA 1
ATOM 2019 C C . PRO A 1 253 ? 10.346 9.365 -40.352 1.00 97.94 253 PRO A C 1
ATOM 2021 O O . PRO A 1 253 ? 11.070 9.800 -39.458 1.00 97.94 253 PRO A O 1
ATOM 2024 N N . ASP A 1 254 ? 9.231 10.002 -40.708 1.00 97.94 254 ASP A N 1
ATOM 2025 C CA . ASP A 1 254 ? 8.762 11.235 -40.066 1.00 97.94 254 ASP A CA 1
ATOM 2026 C C . ASP A 1 254 ? 8.209 10.970 -38.659 1.00 97.94 254 ASP A C 1
ATOM 2028 O O . ASP A 1 254 ? 8.460 11.749 -37.740 1.00 97.94 254 ASP A O 1
ATOM 2032 N N . GLN A 1 255 ? 7.514 9.845 -38.467 1.00 98.50 255 GLN A N 1
ATOM 2033 C CA . GLN A 1 255 ? 7.037 9.392 -37.159 1.00 98.50 255 GLN A CA 1
ATOM 2034 C C . GLN A 1 255 ? 8.206 8.949 -36.263 1.00 98.50 255 GLN A C 1
ATOM 2036 O O . GLN A 1 255 ? 8.232 9.305 -35.088 1.00 98.50 255 GLN A O 1
ATOM 2041 N N . GLN A 1 256 ? 9.215 8.262 -36.816 1.00 98.56 256 GLN A N 1
ATOM 2042 C CA . GLN A 1 256 ? 10.452 7.926 -36.096 1.00 98.56 256 GLN A CA 1
ATOM 2043 C C . GLN A 1 256 ? 11.151 9.180 -35.568 1.00 98.56 256 GLN A C 1
ATOM 2045 O O . GLN A 1 256 ? 11.542 9.218 -34.406 1.00 98.56 256 GLN A O 1
ATOM 2050 N N . ARG A 1 257 ? 11.257 10.236 -36.389 1.00 98.00 257 ARG A N 1
ATOM 2051 C CA . ARG A 1 257 ? 11.839 11.519 -35.958 1.00 98.00 257 ARG A CA 1
ATOM 2052 C C . ARG A 1 257 ? 11.011 12.225 -34.886 1.00 98.00 257 ARG A C 1
ATOM 2054 O O . ARG A 1 257 ? 11.592 12.913 -34.059 1.00 98.00 257 ARG A O 1
ATOM 2061 N N . LYS A 1 258 ? 9.683 12.060 -34.880 1.00 98.19 258 LYS A N 1
ATOM 2062 C CA . LYS A 1 258 ? 8.824 12.571 -33.798 1.00 98.19 258 LYS A CA 1
ATOM 2063 C C . LYS A 1 258 ? 9.014 11.794 -32.497 1.00 98.19 258 LYS A C 1
ATOM 2065 O O . LYS A 1 258 ? 9.050 12.410 -31.441 1.00 98.19 258 LYS A O 1
ATOM 2070 N N . ALA A 1 259 ? 9.150 10.470 -32.566 1.00 98.50 259 ALA A N 1
ATOM 2071 C CA . ALA A 1 259 ? 9.404 9.626 -31.398 1.00 98.50 259 ALA A CA 1
ATOM 2072 C C . ALA A 1 259 ? 10.818 9.832 -30.821 1.00 98.50 259 ALA A C 1
ATOM 2074 O O . ALA A 1 259 ? 11.015 9.795 -29.607 1.00 98.50 259 ALA A O 1
ATOM 2075 N N . GLN A 1 260 ? 11.813 10.030 -31.690 1.00 98.38 260 GLN A N 1
ATOM 2076 C CA . GLN A 1 260 ? 13.224 10.087 -31.324 1.00 98.38 260 GLN A CA 1
ATOM 2077 C C . GLN A 1 260 ? 13.625 11.455 -30.763 1.00 98.38 260 GLN A C 1
ATOM 2079 O O . GLN A 1 260 ? 13.662 12.457 -31.471 1.00 98.38 260 GLN A O 1
ATOM 2084 N N . LYS A 1 261 ? 14.053 11.477 -29.500 1.00 96.12 261 LYS A N 1
ATOM 2085 C CA . LYS A 1 261 ? 14.619 12.668 -28.851 1.00 96.12 261 LYS A CA 1
ATOM 2086 C C . LYS A 1 261 ? 16.048 12.958 -29.316 1.00 96.12 261 LYS A C 1
ATOM 2088 O O . LYS A 1 261 ? 16.434 14.111 -29.484 1.00 96.12 261 LYS A O 1
ATOM 2093 N N . THR A 1 262 ? 16.853 11.914 -29.502 1.00 94.62 262 THR A N 1
ATOM 2094 C CA . THR A 1 262 ? 18.210 11.995 -30.063 1.00 94.62 262 THR A CA 1
ATOM 2095 C C . THR A 1 262 ? 18.646 10.629 -30.590 1.00 94.62 262 THR A C 1
ATOM 2097 O O . THR A 1 262 ? 18.269 9.596 -30.038 1.00 94.62 262 THR A O 1
ATOM 2100 N N . ALA A 1 263 ? 19.461 10.612 -31.645 1.00 94.88 263 ALA A N 1
ATOM 2101 C CA . ALA A 1 263 ? 20.052 9.385 -32.183 1.00 94.88 263 ALA A CA 1
ATOM 2102 C C . ALA A 1 263 ? 21.250 8.878 -31.356 1.00 94.88 263 ALA A C 1
ATOM 2104 O O . ALA A 1 263 ? 21.664 7.731 -31.504 1.00 94.88 263 ALA A O 1
ATOM 2105 N N . LYS A 1 264 ? 21.827 9.719 -30.486 1.00 92.25 264 LYS A N 1
ATOM 2106 C CA . LYS A 1 264 ? 22.983 9.355 -29.656 1.00 92.25 264 LYS A CA 1
ATOM 2107 C C . LYS A 1 264 ? 22.525 8.715 -28.348 1.00 92.25 264 LYS A C 1
ATOM 2109 O O . LYS A 1 264 ? 21.913 9.381 -27.523 1.00 92.25 264 LYS A O 1
ATOM 2114 N N . ILE A 1 265 ? 22.882 7.450 -28.136 1.00 92.44 265 ILE A N 1
ATOM 2115 C CA . ILE A 1 265 ? 22.564 6.727 -26.894 1.00 92.44 265 ILE A CA 1
ATOM 2116 C C . ILE A 1 265 ? 23.456 7.137 -25.709 1.00 92.44 265 ILE A C 1
ATOM 2118 O O . ILE A 1 265 ? 23.069 6.978 -24.555 1.00 92.44 265 ILE A O 1
ATOM 2122 N N . HIS A 1 266 ? 24.656 7.663 -25.970 1.00 91.56 266 HIS A N 1
ATOM 2123 C CA . HIS A 1 266 ? 25.662 7.951 -24.949 1.00 91.56 266 HIS A CA 1
ATOM 2124 C C . HIS A 1 266 ? 26.253 9.347 -25.133 1.00 91.56 266 HIS A C 1
ATOM 2126 O O . HIS A 1 266 ? 26.873 9.634 -26.158 1.00 91.56 266 HIS A O 1
ATOM 2132 N N . GLU A 1 267 ? 26.046 10.211 -24.140 1.00 85.19 267 GLU A N 1
ATOM 2133 C CA . GLU A 1 267 ? 26.501 11.605 -24.143 1.00 85.19 267 GLU A CA 1
ATOM 2134 C C . GLU A 1 267 ? 26.947 12.025 -22.724 1.00 85.19 267 GLU A C 1
ATOM 2136 O O . GLU A 1 267 ? 26.325 12.904 -22.127 1.00 85.19 267 GLU A O 1
ATOM 2141 N N . PRO A 1 268 ? 28.003 11.403 -22.161 1.00 82.00 268 PRO A N 1
ATOM 2142 C CA . PRO A 1 268 ? 28.408 11.601 -20.763 1.00 82.00 268 PRO A CA 1
ATOM 2143 C C . PRO A 1 268 ? 28.869 13.033 -20.458 1.00 82.00 268 PRO A C 1
ATOM 2145 O O . PRO A 1 268 ? 28.805 13.471 -19.317 1.00 82.00 268 PRO A O 1
ATOM 2148 N N . GLU A 1 269 ? 29.284 13.780 -21.483 1.00 84.81 269 GLU A N 1
ATOM 2149 C CA . GLU A 1 269 ? 29.698 15.185 -21.371 1.00 84.81 269 GLU A CA 1
ATOM 2150 C C . GLU A 1 269 ? 28.517 16.152 -21.169 1.00 84.81 269 GLU A C 1
ATOM 2152 O O . GLU A 1 269 ? 28.719 17.340 -20.908 1.00 84.81 269 GLU A O 1
ATOM 2157 N N . LYS A 1 270 ? 27.265 15.692 -21.325 1.00 79.94 270 LYS A N 1
ATOM 2158 C CA . LYS A 1 270 ? 26.096 16.545 -21.08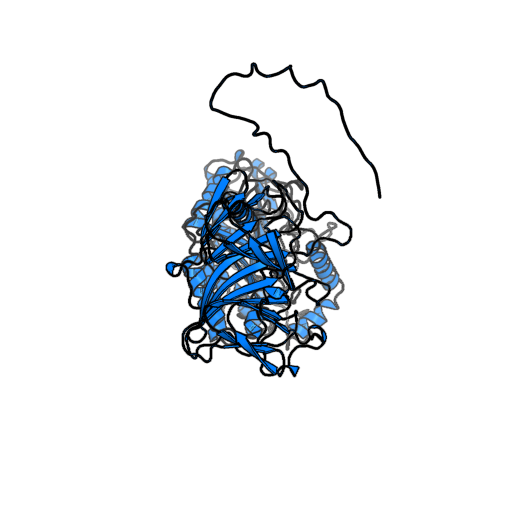4 1.00 79.94 270 LYS A CA 1
ATOM 2159 C C . LYS A 1 270 ? 25.935 16.805 -19.579 1.00 79.94 270 LYS A C 1
ATOM 2161 O O . LYS A 1 270 ? 25.880 15.848 -18.805 1.00 79.94 270 LYS A O 1
ATOM 2166 N N . PRO A 1 271 ? 25.783 18.076 -19.152 1.00 75.62 271 PRO A N 1
ATOM 2167 C CA . PRO A 1 271 ? 25.491 18.396 -17.759 1.00 75.62 271 PRO A CA 1
ATOM 2168 C C . PRO A 1 271 ? 24.260 17.636 -17.254 1.00 75.62 271 PRO A C 1
ATOM 2170 O O . PRO A 1 271 ? 23.233 17.599 -17.931 1.00 75.62 271 PRO A O 1
ATOM 2173 N N . GLY A 1 272 ? 24.366 17.044 -16.062 1.00 70.62 272 GLY A N 1
ATOM 2174 C CA . GLY A 1 272 ? 23.284 16.262 -15.457 1.00 70.62 272 GLY A CA 1
ATOM 2175 C C . GLY A 1 272 ? 23.209 14.797 -15.902 1.00 70.62 272 GLY A C 1
ATOM 2176 O O . GLY A 1 272 ? 22.205 14.146 -15.620 1.00 70.62 272 GLY A O 1
ATOM 2177 N N . TRP A 1 273 ? 24.237 14.262 -16.575 1.00 76.38 273 TRP A N 1
ATOM 2178 C CA . TRP A 1 273 ? 24.348 12.823 -16.823 1.00 76.38 273 TRP A CA 1
ATOM 2179 C C . TRP A 1 273 ? 24.367 12.039 -15.503 1.00 76.38 273 TRP A C 1
ATOM 2181 O O . TRP A 1 273 ? 25.280 12.191 -14.690 1.00 76.38 273 TRP A O 1
ATOM 2191 N N . ASN A 1 274 ? 23.367 11.183 -15.296 1.00 79.12 274 ASN A N 1
ATOM 2192 C CA . ASN A 1 274 ? 23.289 10.326 -14.121 1.00 79.12 274 ASN A CA 1
ATOM 2193 C C . ASN A 1 274 ? 24.049 9.024 -14.400 1.00 79.12 274 ASN A C 1
ATOM 2195 O O . ASN A 1 274 ? 23.678 8.257 -15.280 1.00 79.12 274 ASN A O 1
ATOM 2199 N N . ILE A 1 275 ? 25.124 8.757 -13.664 1.00 75.62 275 ILE A N 1
ATOM 2200 C CA . ILE A 1 275 ? 25.935 7.548 -13.880 1.00 75.62 275 ILE A CA 1
ATOM 2201 C C . ILE A 1 275 ? 25.234 6.253 -13.437 1.00 75.62 275 ILE A C 1
ATOM 2203 O O . ILE A 1 275 ? 25.617 5.184 -13.906 1.00 75.62 275 ILE A O 1
ATOM 2207 N N . VAL A 1 276 ? 24.219 6.351 -12.571 1.00 80.38 276 VAL A N 1
ATOM 2208 C CA . VAL A 1 276 ? 23.455 5.211 -12.045 1.00 80.38 276 VAL A CA 1
ATOM 2209 C C . VAL A 1 276 ? 22.214 4.958 -12.894 1.00 80.38 276 VAL A C 1
ATOM 2211 O O . VAL A 1 276 ? 22.102 3.899 -13.506 1.00 80.38 276 VAL A O 1
ATOM 2214 N N . ASP A 1 277 ? 21.325 5.948 -13.007 1.00 85.75 277 ASP A N 1
ATOM 2215 C CA . ASP A 1 277 ? 20.080 5.806 -13.778 1.00 85.75 277 ASP A CA 1
ATOM 2216 C C . ASP A 1 277 ? 20.294 5.971 -15.294 1.00 85.75 277 ASP A C 1
ATOM 2218 O O . ASP A 1 277 ? 19.438 5.587 -16.078 1.00 85.75 277 ASP A O 1
ATOM 2222 N N . GLN A 1 278 ? 21.410 6.556 -15.740 1.00 91.44 278 GLN A N 1
ATOM 2223 C CA . GLN A 1 278 ? 21.649 6.934 -17.140 1.00 91.44 278 GLN A CA 1
ATOM 2224 C C . GLN A 1 278 ? 20.483 7.714 -17.751 1.00 91.44 278 GLN A C 1
ATOM 2226 O O . GLN A 1 278 ? 20.360 8.913 -17.485 1.00 91.44 278 GLN A O 1
ATOM 2231 N N . ARG A 1 279 ? 19.650 7.084 -18.588 1.00 93.81 279 ARG A N 1
ATOM 2232 C CA . ARG A 1 279 ? 18.498 7.747 -19.217 1.00 93.81 279 ARG A CA 1
ATOM 2233 C C . ARG A 1 279 ? 17.189 7.456 -18.484 1.00 93.81 279 ARG A C 1
ATOM 2235 O O . ARG A 1 279 ? 16.204 8.132 -18.778 1.00 93.81 279 ARG A O 1
ATOM 2242 N N . HIS A 1 280 ? 17.166 6.523 -17.530 1.00 93.38 280 HIS A N 1
ATOM 2243 C CA . HIS A 1 280 ? 15.980 6.254 -16.726 1.00 93.38 280 HIS A CA 1
ATOM 2244 C C . HIS A 1 280 ? 15.532 7.472 -15.926 1.00 93.38 280 HIS A C 1
ATOM 2246 O O . HIS A 1 280 ? 16.320 8.187 -15.300 1.00 93.38 280 HIS A O 1
ATOM 2252 N N . LEU A 1 281 ? 14.221 7.704 -15.932 1.00 95.12 281 LEU A N 1
ATOM 2253 C CA . LEU A 1 281 ? 13.614 8.824 -15.230 1.00 95.12 281 LEU A CA 1
ATOM 2254 C C . LEU A 1 281 ? 12.824 8.372 -14.007 1.00 95.12 281 LEU A C 1
ATOM 2256 O O . LEU A 1 281 ? 12.715 9.155 -13.059 1.00 95.12 281 LEU A O 1
ATOM 2260 N N . GLY A 1 282 ? 12.313 7.139 -14.020 1.00 94.00 282 GLY A N 1
ATOM 2261 C CA . GLY A 1 282 ? 11.474 6.575 -12.968 1.00 94.00 282 GLY A CA 1
ATOM 2262 C C . GLY A 1 282 ? 12.209 5.828 -11.856 1.00 94.00 282 GLY A C 1
ATOM 2263 O O . GLY A 1 282 ? 11.523 5.220 -11.046 1.00 94.00 282 GLY A O 1
ATOM 2264 N N . GLY A 1 283 ? 13.546 5.822 -11.811 1.00 93.50 283 GLY A N 1
ATOM 2265 C CA . GLY A 1 283 ? 14.345 5.022 -10.866 1.00 93.50 283 GLY A CA 1
ATOM 2266 C C . GLY A 1 283 ? 14.117 5.305 -9.369 1.00 93.50 283 GLY A C 1
ATOM 2267 O O . GLY A 1 283 ? 13.228 6.063 -8.964 1.00 93.50 283 GLY A O 1
ATOM 2268 N N . THR A 1 284 ? 14.946 4.686 -8.529 1.00 92.81 284 THR A N 1
ATOM 2269 C CA . THR A 1 284 ? 14.923 4.849 -7.065 1.00 92.81 284 THR A CA 1
ATOM 2270 C C . THR A 1 284 ? 14.941 6.332 -6.661 1.00 92.81 284 THR A C 1
ATOM 2272 O O . THR A 1 284 ? 15.656 7.147 -7.247 1.00 92.81 284 THR A O 1
ATOM 2275 N N . GLY A 1 285 ? 14.113 6.716 -5.683 1.00 91.50 285 GLY A N 1
ATOM 2276 C CA . GLY A 1 285 ? 14.016 8.104 -5.208 1.00 91.50 285 GLY A CA 1
ATOM 2277 C C . GLY A 1 285 ? 13.330 9.084 -6.177 1.00 91.50 285 GLY A C 1
ATOM 2278 O O . GLY A 1 285 ? 13.390 10.297 -5.980 1.00 91.50 285 GLY A O 1
ATOM 2279 N N . ARG A 1 286 ? 12.668 8.600 -7.241 1.00 94.25 286 ARG A N 1
ATOM 2280 C CA . ARG A 1 286 ? 11.967 9.441 -8.240 1.00 94.25 286 ARG A CA 1
ATOM 2281 C C . ARG A 1 286 ? 10.440 9.431 -8.119 1.00 94.25 286 ARG A C 1
ATOM 2283 O O . ARG A 1 286 ? 9.748 9.773 -9.073 1.00 94.25 286 ARG A O 1
ATOM 2290 N N . ASP A 1 287 ? 9.910 9.103 -6.941 1.00 94.94 287 ASP A N 1
ATOM 2291 C CA . ASP A 1 287 ? 8.466 8.932 -6.708 1.00 94.94 287 ASP A CA 1
ATOM 2292 C C . ASP A 1 287 ? 7.590 10.121 -7.104 1.00 94.94 287 ASP A C 1
ATOM 2294 O O . ASP A 1 287 ? 6.478 9.928 -7.583 1.00 94.94 287 ASP A O 1
ATOM 2298 N N . ASN A 1 288 ? 8.086 11.343 -6.914 1.00 96.12 288 ASN A N 1
ATOM 2299 C CA . ASN A 1 288 ? 7.347 12.580 -7.174 1.00 96.12 288 ASN A CA 1
ATOM 2300 C C . ASN A 1 288 ? 7.831 13.308 -8.436 1.00 96.12 288 ASN A C 1
ATOM 2302 O O . ASN A 1 288 ? 7.567 14.500 -8.605 1.00 96.12 288 ASN A O 1
ATOM 2306 N N . ARG A 1 289 ? 8.604 12.638 -9.302 1.00 96.06 289 ARG A N 1
ATOM 2307 C CA . ARG A 1 289 ? 9.239 13.308 -10.438 1.00 96.06 289 ARG A CA 1
ATOM 2308 C C . ARG A 1 289 ? 8.190 13.833 -11.420 1.00 96.06 289 ARG A C 1
ATOM 2310 O O . ARG A 1 289 ? 7.267 13.119 -11.808 1.00 96.06 289 ARG A O 1
ATOM 2317 N N . VAL A 1 290 ? 8.380 15.074 -11.864 1.00 97.81 290 VAL A N 1
ATOM 2318 C CA . VAL A 1 290 ? 7.638 15.645 -12.992 1.00 97.81 290 VAL A CA 1
ATOM 2319 C C . VAL A 1 290 ? 8.338 15.235 -14.283 1.00 97.81 290 VAL A C 1
ATOM 2321 O O . VAL A 1 290 ? 9.504 15.574 -14.494 1.00 97.81 290 VAL A O 1
ATOM 2324 N N . ILE A 1 291 ? 7.646 14.474 -15.127 1.00 97.75 291 ILE A N 1
ATOM 2325 C CA . ILE A 1 291 ? 8.171 13.945 -16.387 1.00 97.75 291 ILE A CA 1
ATOM 2326 C C . ILE A 1 291 ? 7.198 14.327 -17.504 1.00 97.75 291 ILE A C 1
ATOM 2328 O O . ILE A 1 291 ? 6.178 13.654 -17.659 1.00 97.75 291 ILE A O 1
ATOM 2332 N N . PRO A 1 292 ? 7.486 15.378 -18.290 1.00 98.00 292 PRO A N 1
ATOM 2333 C CA . PRO A 1 292 ? 6.626 15.781 -19.394 1.00 98.00 292 PRO A CA 1
ATOM 2334 C C . PRO A 1 292 ? 6.410 14.657 -20.409 1.00 98.00 292 PRO A C 1
ATOM 2336 O O . PRO A 1 292 ? 7.305 13.846 -20.673 1.00 98.00 292 PRO A O 1
ATOM 2339 N N . TYR A 1 293 ? 5.225 14.640 -21.016 1.00 97.94 293 TYR A N 1
ATOM 2340 C CA . TYR A 1 293 ? 4.981 13.810 -22.187 1.00 97.94 293 TYR A CA 1
ATOM 2341 C C . TYR A 1 293 ? 5.855 14.302 -23.348 1.00 97.94 293 TYR A C 1
ATOM 2343 O O . TYR A 1 293 ? 5.900 15.495 -23.648 1.00 97.94 293 TYR A O 1
ATOM 2351 N N . GLU A 1 294 ? 6.572 13.381 -23.983 1.00 97.50 294 GLU A N 1
ATOM 2352 C CA . GLU A 1 294 ? 7.529 13.650 -25.058 1.00 97.50 294 GLU A CA 1
ATOM 2353 C C . GLU A 1 294 ? 7.341 12.606 -26.163 1.00 97.50 294 GLU A C 1
ATOM 2355 O O . GLU A 1 294 ? 6.780 11.544 -25.917 1.00 97.50 294 GLU A O 1
ATOM 2360 N N . GLY A 1 295 ? 7.834 12.885 -27.368 1.00 98.25 295 GLY A N 1
ATOM 2361 C CA . GLY A 1 295 ? 7.787 11.927 -28.469 1.00 98.25 295 GLY A CA 1
ATOM 2362 C C . GLY A 1 295 ? 6.480 11.963 -29.266 1.00 98.25 295 GLY A C 1
ATOM 2363 O O . GLY A 1 295 ? 5.780 12.978 -29.301 1.00 98.25 295 GLY A O 1
ATOM 2364 N N . ILE A 1 296 ? 6.158 10.857 -29.940 1.00 98.75 296 ILE A N 1
ATOM 2365 C CA . ILE A 1 296 ? 4.956 10.743 -30.777 1.00 98.75 296 ILE A CA 1
ATOM 2366 C C . ILE A 1 296 ? 3.764 10.254 -29.949 1.00 98.75 296 ILE A C 1
ATOM 2368 O O . ILE A 1 296 ? 3.883 9.286 -29.200 1.00 98.75 296 ILE A O 1
ATOM 2372 N N . VAL A 1 297 ? 2.608 10.901 -30.095 1.00 98.69 297 VAL A N 1
ATOM 2373 C CA . VAL A 1 297 ? 1.358 10.479 -29.443 1.00 98.69 297 VAL A CA 1
ATOM 2374 C C . VAL A 1 297 ? 0.681 9.356 -30.233 1.00 98.69 297 VAL A C 1
ATOM 2376 O O . VAL A 1 297 ? 0.705 9.350 -31.464 1.00 98.69 297 VAL A O 1
ATOM 2379 N N . ALA A 1 298 ? 0.039 8.408 -29.548 1.00 98.50 298 ALA A N 1
ATOM 2380 C CA . ALA A 1 298 ? -0.549 7.229 -30.183 1.00 98.50 298 ALA A CA 1
ATOM 2381 C C . ALA A 1 298 ? -1.685 7.560 -31.168 1.00 98.50 298 ALA A C 1
ATOM 2383 O O . ALA A 1 298 ? -1.938 6.785 -32.083 1.00 98.50 298 ALA A O 1
ATOM 2384 N N . SER A 1 299 ? -2.343 8.717 -31.038 1.00 97.94 299 SER A N 1
ATOM 2385 C CA . SER A 1 299 ? -3.348 9.187 -32.004 1.00 97.94 299 SER A CA 1
ATOM 2386 C C . SER A 1 299 ? -2.767 9.555 -33.376 1.00 97.94 299 SER A C 1
ATOM 2388 O O . SER A 1 299 ? -3.523 9.685 -34.335 1.00 97.94 299 SER A O 1
ATOM 2390 N N . GLU A 1 300 ? -1.443 9.699 -33.491 1.00 98.31 300 GLU A N 1
ATOM 2391 C CA . GLU A 1 300 ? -0.734 9.890 -34.763 1.00 98.31 300 GLU A CA 1
ATOM 2392 C C . GLU A 1 300 ? -0.216 8.574 -35.372 1.00 98.31 300 GLU A C 1
ATOM 2394 O O . GLU A 1 300 ? 0.453 8.596 -36.410 1.00 98.31 300 GLU A O 1
ATOM 2399 N N . LEU A 1 301 ? -0.484 7.434 -34.730 1.00 98.50 301 LEU A N 1
ATOM 2400 C CA . LEU A 1 301 ? -0.063 6.112 -35.184 1.00 98.50 301 LEU A CA 1
ATOM 2401 C C . LEU A 1 301 ? -1.164 5.418 -35.995 1.00 98.50 301 LEU A C 1
ATOM 2403 O O . LEU A 1 301 ? -2.359 5.627 -35.788 1.00 98.50 301 LEU A O 1
ATOM 2407 N N . MET A 1 302 ? -0.751 4.539 -36.905 1.00 98.25 302 MET A N 1
ATOM 2408 C CA . MET A 1 302 ? -1.655 3.624 -37.603 1.00 98.25 302 MET A CA 1
ATOM 2409 C C . MET A 1 302 ? -2.164 2.545 -36.641 1.00 98.25 302 MET A C 1
ATOM 2411 O O . MET A 1 302 ? -1.481 2.203 -35.678 1.00 98.25 302 MET A O 1
ATOM 2415 N N . SER A 1 303 ? -3.323 1.943 -36.922 1.00 98.06 303 SER A N 1
ATOM 2416 C CA . SER A 1 303 ? -3.931 0.938 -36.034 1.00 98.06 303 SER A CA 1
ATOM 2417 C C . SER A 1 303 ? -2.979 -0.208 -35.666 1.00 98.06 303 SER A C 1
ATOM 2419 O O . SER A 1 303 ? -2.886 -0.565 -34.500 1.00 98.06 303 SER A O 1
ATOM 2421 N N . GLU A 1 304 ? -2.202 -0.730 -36.618 1.00 98.06 304 GLU A N 1
ATOM 2422 C CA . GLU A 1 304 ? -1.212 -1.790 -36.355 1.00 98.06 304 GLU A CA 1
ATOM 2423 C C . GLU A 1 304 ? -0.077 -1.328 -35.418 1.00 98.06 304 GLU A C 1
ATOM 2425 O O . GLU A 1 304 ? 0.369 -2.078 -34.553 1.00 98.06 304 GLU A O 1
ATOM 2430 N N . GLN A 1 305 ? 0.358 -0.070 -35.539 1.00 98.62 305 GLN A N 1
ATOM 2431 C CA . GLN A 1 305 ? 1.381 0.537 -34.677 1.00 98.62 305 GLN A CA 1
ATOM 2432 C C . GLN A 1 305 ? 0.835 0.802 -33.264 1.00 98.62 305 GLN A C 1
ATOM 2434 O O . GLN A 1 305 ? 1.556 0.640 -32.281 1.00 98.62 305 GLN A O 1
ATOM 2439 N N . VAL A 1 306 ? -0.448 1.168 -33.147 1.00 98.75 306 VAL A N 1
ATOM 2440 C CA . VAL A 1 306 ? -1.144 1.283 -31.856 1.00 98.75 306 VAL A CA 1
ATOM 2441 C C . VAL A 1 306 ? -1.191 -0.071 -31.151 1.00 98.75 306 VAL A C 1
ATOM 2443 O O . VAL A 1 306 ? -0.897 -0.140 -29.960 1.00 98.75 306 VAL A O 1
ATOM 2446 N N . GLU A 1 307 ? -1.493 -1.155 -31.868 1.00 98.62 307 GLU A N 1
ATOM 2447 C CA . GLU A 1 307 ? -1.487 -2.501 -31.284 1.00 98.62 307 GLU A CA 1
ATOM 2448 C C . GLU A 1 307 ? -0.090 -2.928 -30.814 1.00 98.62 307 GLU A C 1
ATOM 2450 O O . GLU A 1 307 ? 0.039 -3.516 -29.738 1.00 98.62 307 GLU A O 1
ATOM 2455 N N . LEU A 1 308 ? 0.971 -2.577 -31.552 1.00 98.62 308 LEU A N 1
ATOM 2456 C CA . LEU A 1 308 ? 2.351 -2.788 -31.098 1.00 98.62 308 LEU A CA 1
ATOM 2457 C C . LEU A 1 308 ? 2.662 -1.982 -29.830 1.00 98.62 308 LEU A C 1
ATOM 2459 O O . LEU A 1 308 ? 3.219 -2.532 -28.884 1.00 98.62 308 LEU A O 1
ATOM 2463 N N . LEU A 1 309 ? 2.256 -0.712 -29.765 1.00 98.75 309 LEU A N 1
ATOM 2464 C CA . LEU A 1 309 ? 2.430 0.130 -28.579 1.00 98.75 309 LEU A CA 1
ATOM 2465 C C . LEU A 1 309 ? 1.709 -0.455 -27.357 1.00 98.75 309 LEU A C 1
ATOM 2467 O O . LEU A 1 309 ? 2.304 -0.558 -26.282 1.00 98.75 309 LEU A O 1
ATOM 2471 N N . VAL A 1 310 ? 0.455 -0.885 -27.520 1.00 98.69 310 VAL A N 1
ATOM 2472 C CA . VAL A 1 310 ? -0.304 -1.552 -26.452 1.00 98.69 310 VAL A CA 1
ATOM 2473 C C . VAL A 1 310 ? 0.369 -2.865 -26.049 1.00 98.69 310 VAL A C 1
ATOM 2475 O O . VAL A 1 310 ? 0.457 -3.152 -24.858 1.00 98.69 310 VAL A O 1
ATOM 2478 N N . SER A 1 311 ? 0.906 -3.628 -27.004 1.00 98.62 311 SER A N 1
ATOM 2479 C CA . SER A 1 311 ? 1.632 -4.875 -26.729 1.00 98.62 311 SER A CA 1
ATOM 2480 C C . SER A 1 311 ? 2.909 -4.637 -25.922 1.00 98.62 311 SER A C 1
ATOM 2482 O O . SER A 1 311 ? 3.189 -5.400 -24.999 1.00 98.62 311 SER A O 1
ATOM 2484 N N . VAL A 1 312 ? 3.653 -3.559 -26.208 1.00 98.44 312 VAL A N 1
ATOM 2485 C CA . VAL A 1 312 ? 4.809 -3.149 -25.396 1.00 98.44 312 VAL A CA 1
ATOM 2486 C C . VAL A 1 312 ? 4.359 -2.797 -23.974 1.00 98.44 312 VAL A C 1
ATOM 2488 O O . VAL A 1 312 ? 4.907 -3.329 -23.017 1.00 98.44 312 VAL A O 1
ATOM 2491 N N . ALA A 1 313 ? 3.323 -1.977 -23.793 1.00 97.94 313 ALA A N 1
ATOM 2492 C CA . ALA A 1 313 ? 2.818 -1.669 -22.450 1.00 97.94 313 ALA A CA 1
ATOM 2493 C C . ALA A 1 313 ? 2.356 -2.936 -21.691 1.00 97.94 313 ALA A C 1
ATOM 2495 O O . ALA A 1 313 ? 2.649 -3.111 -20.504 1.00 97.94 313 ALA A O 1
ATOM 2496 N N . ALA A 1 314 ? 1.681 -3.854 -22.390 1.00 97.94 314 ALA A N 1
ATOM 2497 C CA . ALA A 1 314 ? 1.155 -5.095 -21.836 1.00 97.94 314 ALA A CA 1
ATOM 2498 C C . ALA A 1 314 ? 2.249 -6.086 -21.411 1.00 97.94 314 ALA A C 1
ATOM 2500 O O . ALA A 1 314 ? 2.091 -6.729 -20.372 1.00 97.94 314 ALA A O 1
ATOM 2501 N N . ILE A 1 315 ? 3.347 -6.220 -22.170 1.00 97.19 315 ILE A N 1
ATOM 2502 C CA . ILE A 1 315 ? 4.426 -7.164 -21.830 1.00 97.19 315 ILE A CA 1
ATOM 2503 C C . ILE A 1 315 ? 5.214 -6.713 -20.594 1.00 97.19 315 ILE A C 1
ATOM 2505 O O . ILE A 1 315 ? 5.611 -7.549 -19.788 1.00 97.19 315 ILE A O 1
ATOM 2509 N N . PHE A 1 316 ? 5.363 -5.403 -20.377 1.00 96.19 316 PHE A N 1
ATOM 2510 C CA . PHE A 1 316 ? 5.971 -4.870 -19.152 1.00 96.19 316 PHE A CA 1
ATOM 2511 C C . PHE A 1 316 ? 5.165 -5.223 -17.900 1.00 96.19 316 PHE A C 1
ATOM 2513 O O . PHE A 1 316 ? 5.741 -5.448 -16.840 1.00 96.19 316 PHE A O 1
ATOM 2520 N N . ASN A 1 317 ? 3.843 -5.321 -18.046 1.00 94.75 317 ASN A N 1
ATOM 2521 C CA . ASN A 1 317 ? 2.907 -5.608 -16.965 1.00 94.75 317 ASN A CA 1
ATOM 2522 C C . ASN A 1 317 ? 2.416 -7.059 -16.953 1.00 94.75 317 ASN A C 1
ATOM 2524 O O . ASN A 1 317 ? 1.482 -7.376 -16.220 1.00 94.75 317 ASN A O 1
ATOM 2528 N N . ASN A 1 318 ? 3.058 -7.974 -17.690 1.00 95.38 318 ASN A N 1
ATOM 2529 C CA . ASN A 1 318 ? 2.698 -9.398 -17.689 1.00 95.38 318 ASN A CA 1
ATOM 2530 C C . ASN A 1 318 ? 2.921 -10.096 -16.331 1.00 95.38 318 ASN A C 1
ATOM 2532 O O . ASN A 1 318 ? 2.608 -11.277 -16.195 1.00 95.38 318 ASN A O 1
ATOM 2536 N N . LEU A 1 319 ? 3.441 -9.374 -15.331 1.00 97.94 319 LEU A N 1
ATOM 2537 C CA . LEU A 1 319 ? 3.468 -9.786 -13.933 1.00 97.94 319 LEU A CA 1
ATOM 2538 C C . LEU A 1 319 ? 2.061 -9.932 -13.347 1.00 97.94 319 LEU A C 1
ATOM 2540 O O . LEU A 1 319 ? 1.843 -10.787 -12.489 1.00 97.94 319 LEU A O 1
ATOM 2544 N N . LEU A 1 320 ? 1.119 -9.114 -13.822 1.00 98.38 320 LEU A N 1
ATOM 2545 C CA . LEU A 1 320 ? -0.272 -9.146 -13.395 1.00 98.38 320 LEU A CA 1
ATOM 2546 C C . LEU A 1 320 ? -0.931 -10.482 -13.785 1.00 98.38 320 LEU A C 1
ATOM 2548 O O . LEU A 1 320 ? -0.763 -10.936 -14.921 1.00 98.38 320 LEU A O 1
ATOM 2552 N N . PRO A 1 321 ? -1.719 -11.098 -12.886 1.00 98.44 321 PRO A N 1
ATOM 2553 C CA . PRO A 1 321 ? -2.637 -12.183 -13.226 1.00 98.44 321 PRO A CA 1
ATOM 2554 C C . PRO A 1 321 ? -3.650 -11.759 -14.302 1.00 98.44 321 PRO A C 1
ATOM 2556 O O . PRO A 1 321 ? -3.823 -10.571 -14.567 1.00 98.44 321 PRO A O 1
ATOM 2559 N N . ALA A 1 322 ? -4.342 -12.723 -14.917 1.00 97.94 322 ALA A N 1
ATOM 2560 C CA . ALA A 1 322 ? -5.168 -12.480 -16.105 1.00 97.94 322 ALA A CA 1
ATOM 2561 C C . ALA A 1 322 ? -6.227 -11.370 -15.928 1.00 97.94 322 ALA A C 1
ATOM 2563 O O . ALA A 1 322 ? -6.316 -10.489 -16.780 1.00 97.94 322 ALA A O 1
ATOM 2564 N N . GLY A 1 323 ? -6.988 -11.377 -14.826 1.00 98.06 323 GLY A N 1
ATOM 2565 C CA . GLY A 1 323 ? -7.994 -10.347 -14.529 1.00 98.06 323 GLY A CA 1
ATOM 2566 C C . GLY A 1 323 ? -7.394 -8.936 -14.450 1.00 98.06 323 GLY A C 1
ATOM 2567 O O . GLY A 1 323 ? -7.726 -8.089 -15.289 1.00 98.06 323 GLY A O 1
ATOM 2568 N N . PRO A 1 324 ? -6.433 -8.686 -13.536 1.00 98.12 324 PRO A N 1
ATOM 2569 C CA . PRO A 1 324 ? -5.777 -7.384 -13.426 1.00 98.12 324 PRO A CA 1
ATOM 2570 C C . PRO A 1 324 ? -5.026 -6.965 -14.699 1.00 98.12 324 PRO A C 1
ATOM 2572 O O . PRO A 1 324 ? -5.007 -5.783 -15.044 1.00 98.12 324 PRO A O 1
ATOM 2575 N N . HIS A 1 325 ? -4.440 -7.914 -15.440 1.00 98.25 325 HIS A N 1
ATOM 2576 C CA . HIS A 1 325 ? -3.754 -7.644 -16.709 1.00 98.25 325 HIS A CA 1
ATOM 2577 C C . HIS A 1 325 ? -4.716 -7.163 -17.798 1.00 98.25 325 HIS A C 1
ATOM 2579 O O . HIS A 1 325 ? -4.452 -6.143 -18.437 1.00 98.25 325 HIS A O 1
ATOM 2585 N N . ASN A 1 326 ? -5.857 -7.836 -17.970 1.00 98.00 326 ASN A N 1
ATOM 2586 C CA . ASN A 1 326 ? -6.889 -7.420 -18.920 1.00 98.00 326 ASN A CA 1
ATOM 2587 C C . ASN A 1 326 ? -7.397 -6.013 -18.589 1.00 98.00 326 ASN A C 1
ATOM 2589 O O . ASN A 1 326 ? -7.473 -5.159 -19.475 1.00 98.00 326 ASN A O 1
ATOM 2593 N N . HIS A 1 327 ? -7.655 -5.744 -17.305 1.00 97.88 327 HIS A N 1
ATOM 2594 C CA . HIS A 1 327 ? -8.059 -4.418 -16.858 1.00 97.88 327 HIS A CA 1
ATOM 2595 C C . HIS A 1 327 ? -6.989 -3.355 -17.161 1.00 97.88 327 HIS A C 1
ATOM 2597 O O . HIS A 1 327 ? -7.303 -2.284 -17.684 1.00 97.88 327 HIS A O 1
ATOM 2603 N N . TYR A 1 328 ? -5.713 -3.647 -16.886 1.00 97.62 328 TYR A N 1
ATOM 2604 C CA . TYR A 1 328 ? -4.604 -2.753 -17.222 1.00 97.62 328 TYR A CA 1
ATOM 2605 C C . TYR A 1 328 ? -4.578 -2.426 -18.722 1.00 97.62 328 TYR A C 1
ATOM 2607 O O . TYR A 1 328 ? -4.509 -1.254 -19.095 1.00 97.62 328 TYR A O 1
ATOM 2615 N N . VAL A 1 329 ? -4.698 -3.432 -19.595 1.00 98.25 329 VAL A N 1
ATOM 2616 C CA . VAL A 1 329 ? -4.714 -3.235 -21.055 1.00 98.25 329 VAL A CA 1
ATOM 2617 C C . VAL A 1 329 ? -5.901 -2.372 -21.493 1.00 98.25 329 VAL A C 1
ATOM 2619 O O . VAL A 1 329 ? -5.734 -1.470 -22.318 1.00 98.25 329 VAL A O 1
ATOM 2622 N N . GLU A 1 330 ? -7.093 -2.586 -20.934 1.00 98.06 330 GLU A N 1
ATOM 2623 C CA . GLU A 1 330 ? -8.253 -1.726 -21.191 1.00 98.06 330 GLU A CA 1
ATOM 2624 C C . GLU A 1 330 ? -8.016 -0.282 -20.740 1.00 98.06 330 GLU A C 1
ATOM 2626 O O . GLU A 1 330 ? -8.370 0.661 -21.456 1.00 98.06 330 GLU A O 1
ATOM 2631 N N . LEU A 1 331 ? -7.390 -0.093 -19.577 1.00 97.25 331 LEU A N 1
ATOM 2632 C CA . LEU A 1 331 ? -7.049 1.223 -19.049 1.00 97.25 331 LEU A CA 1
ATOM 2633 C C . LEU A 1 331 ? -6.056 1.955 -19.965 1.00 97.25 331 LEU A C 1
ATOM 2635 O O . LEU A 1 331 ? -6.259 3.140 -20.248 1.00 97.25 331 LEU A O 1
ATOM 2639 N N . VAL A 1 332 ? -5.047 1.252 -20.498 1.00 97.69 332 VAL A N 1
ATOM 2640 C CA . VAL A 1 332 ? -4.131 1.787 -21.522 1.00 97.69 332 VAL A CA 1
ATOM 2641 C C . VAL A 1 332 ? -4.912 2.232 -22.757 1.00 97.69 332 VAL A C 1
ATOM 2643 O O . VAL A 1 332 ? -4.732 3.358 -23.227 1.00 97.69 332 VAL A O 1
ATOM 2646 N N . ARG A 1 333 ? -5.814 1.380 -23.263 1.00 98.31 333 ARG A N 1
ATOM 2647 C CA . ARG A 1 333 ? -6.620 1.664 -24.461 1.00 98.31 333 ARG A CA 1
ATOM 2648 C C . ARG A 1 333 ? -7.507 2.898 -24.292 1.00 98.31 333 ARG A C 1
ATOM 2650 O O . ARG A 1 333 ? -7.585 3.714 -25.208 1.00 98.31 333 ARG A O 1
ATOM 2657 N N . LYS A 1 334 ? -8.114 3.082 -23.115 1.00 98.12 334 LYS A N 1
ATOM 2658 C CA . LYS A 1 334 ? -8.937 4.264 -22.785 1.00 98.12 334 LYS A CA 1
ATOM 2659 C C . LYS A 1 334 ? -8.149 5.580 -22.820 1.00 98.12 334 LYS A C 1
ATOM 2661 O O . LYS A 1 334 ? -8.751 6.627 -23.032 1.00 98.12 334 LYS A O 1
ATOM 2666 N N . HIS A 1 335 ? -6.825 5.533 -22.655 1.00 98.25 335 HIS A N 1
ATOM 2667 C CA . HIS A 1 335 ? -5.967 6.718 -22.558 1.00 98.25 335 HIS A CA 1
ATOM 2668 C C . HIS A 1 335 ? -5.022 6.911 -23.755 1.00 98.25 335 HIS A C 1
ATOM 2670 O O . HIS A 1 335 ? -4.136 7.761 -23.692 1.00 98.25 335 HIS A O 1
ATOM 2676 N N . LEU A 1 336 ? -5.214 6.183 -24.865 1.00 98.31 336 LEU A N 1
ATOM 2677 C CA . LEU A 1 336 ? -4.325 6.241 -26.038 1.00 98.31 336 LEU A CA 1
ATOM 2678 C C . LEU A 1 336 ? -4.128 7.651 -26.605 1.00 98.31 336 LEU A C 1
ATOM 2680 O O . LEU A 1 336 ? -3.023 7.989 -27.021 1.00 98.31 336 LEU A O 1
ATOM 2684 N N . SER A 1 337 ? -5.150 8.510 -26.575 1.00 97.69 337 SER A N 1
ATOM 2685 C CA . SER A 1 337 ? -5.032 9.901 -27.041 1.00 97.69 337 SER A CA 1
ATOM 2686 C C . SER A 1 337 ? -4.028 10.739 -26.241 1.00 97.69 337 SER A C 1
ATOM 2688 O O . SER A 1 337 ? -3.676 11.833 -26.670 1.00 97.69 337 SER A O 1
ATOM 2690 N N . GLN A 1 338 ? -3.589 10.247 -25.081 1.00 97.81 338 GLN A N 1
ATOM 2691 C CA . GLN A 1 338 ? -2.585 10.855 -24.211 1.00 97.81 338 GLN A CA 1
ATOM 2692 C C . GLN A 1 338 ? -1.429 9.889 -23.916 1.00 97.81 338 GLN A C 1
ATOM 2694 O O . GLN A 1 338 ? -0.715 10.077 -22.933 1.00 97.81 338 GLN A O 1
ATOM 2699 N N . THR A 1 339 ? -1.245 8.852 -24.738 1.00 98.75 339 THR A N 1
ATOM 2700 C CA . THR A 1 339 ? -0.132 7.910 -24.607 1.00 98.75 339 THR A CA 1
ATOM 2701 C C . THR A 1 339 ? 0.944 8.242 -25.624 1.00 98.75 339 THR A C 1
ATOM 2703 O O . THR A 1 339 ? 0.676 8.307 -26.821 1.00 98.75 339 THR A O 1
ATOM 2706 N N . TYR A 1 340 ? 2.164 8.433 -25.144 1.00 98.81 340 TYR A N 1
ATOM 2707 C CA . TYR A 1 340 ? 3.298 8.882 -25.931 1.00 98.81 340 TYR A CA 1
ATOM 2708 C C . TYR A 1 340 ? 4.401 7.832 -25.969 1.00 98.81 340 TYR A C 1
ATOM 2710 O O . TYR A 1 340 ? 4.660 7.165 -24.967 1.00 98.81 340 TYR A O 1
ATOM 2718 N N . LEU A 1 341 ? 5.058 7.728 -27.122 1.00 98.88 341 LEU A N 1
ATOM 2719 C CA . LEU A 1 341 ? 6.252 6.926 -27.354 1.00 98.88 341 LEU A CA 1
ATOM 2720 C C . LEU A 1 341 ? 7.467 7.846 -27.517 1.00 98.88 341 LEU A C 1
ATOM 2722 O O . LEU A 1 341 ? 7.554 8.602 -28.489 1.00 98.88 341 LEU A O 1
ATOM 2726 N N . THR A 1 342 ? 8.435 7.699 -26.615 1.00 98.75 342 THR A N 1
ATOM 2727 C CA . THR A 1 342 ? 9.744 8.363 -26.666 1.00 98.75 342 THR A CA 1
ATOM 2728 C C . THR A 1 342 ? 10.839 7.346 -26.962 1.00 98.75 342 THR A C 1
ATOM 2730 O O . THR A 1 342 ? 10.870 6.269 -26.368 1.00 98.75 342 THR A O 1
ATOM 2733 N N . TRP A 1 343 ? 11.775 7.718 -27.833 1.00 98.69 343 TRP A N 1
ATOM 2734 C CA . TRP A 1 343 ? 12.922 6.903 -28.226 1.00 98.69 343 TRP A CA 1
ATOM 2735 C C . TRP A 1 343 ? 14.239 7.681 -28.117 1.00 98.69 343 TRP A C 1
ATOM 2737 O O . TRP A 1 343 ? 14.310 8.868 -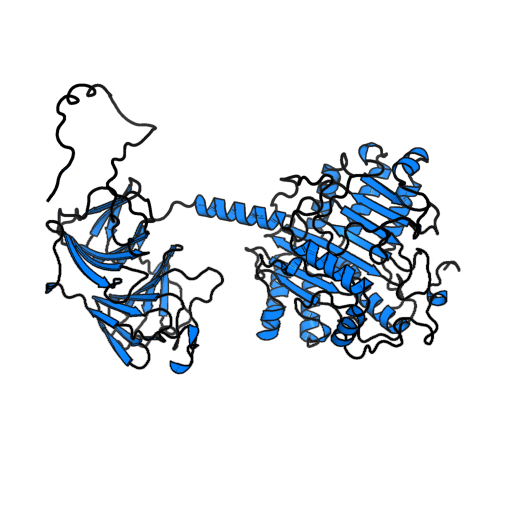28.445 1.00 98.69 343 TRP A O 1
ATOM 2747 N N . ILE A 1 344 ? 15.310 7.012 -27.699 1.00 97.94 344 ILE A N 1
ATOM 2748 C CA . ILE A 1 344 ? 16.688 7.513 -27.768 1.00 97.94 344 ILE A CA 1
ATOM 2749 C C . ILE A 1 344 ? 17.572 6.407 -28.345 1.00 97.94 344 ILE A C 1
ATOM 2751 O O . ILE A 1 344 ? 17.488 5.264 -27.911 1.00 97.94 344 ILE A O 1
ATOM 2755 N N . GLY A 1 345 ? 18.457 6.762 -29.275 1.00 97.00 345 GLY A N 1
ATOM 2756 C CA . GLY A 1 345 ? 19.337 5.815 -29.964 1.00 97.00 345 GLY A CA 1
ATOM 2757 C C . GLY A 1 345 ? 18.954 5.621 -31.428 1.00 97.00 345 GLY A C 1
ATOM 2758 O O . GLY A 1 345 ? 17.965 6.182 -31.909 1.00 97.00 345 GLY A O 1
ATOM 2759 N N . ALA A 1 346 ? 19.762 4.850 -32.148 1.00 96.06 346 ALA A N 1
ATOM 2760 C CA . ALA A 1 346 ? 19.501 4.481 -33.535 1.00 96.06 346 ALA A CA 1
ATOM 2761 C C . ALA A 1 346 ? 18.445 3.353 -33.630 1.00 96.06 346 ALA A C 1
ATOM 2763 O O . ALA A 1 346 ? 17.913 2.915 -32.611 1.00 96.06 346 ALA A O 1
ATOM 2764 N N . PHE A 1 347 ? 18.069 2.953 -34.849 1.00 95.94 347 PHE A N 1
ATOM 2765 C CA . PHE A 1 347 ? 16.923 2.062 -35.111 1.00 95.94 347 PHE A CA 1
ATOM 2766 C C . PHE A 1 347 ? 17.318 0.672 -35.636 1.00 95.94 347 PHE A C 1
ATOM 2768 O O . PHE A 1 347 ? 16.444 -0.109 -36.013 1.00 95.94 347 PHE A O 1
ATOM 2775 N N . GLY A 1 348 ? 18.614 0.377 -35.740 1.00 94.12 348 GLY A N 1
ATOM 2776 C CA . GLY A 1 348 ? 19.126 -0.882 -36.266 1.00 94.12 348 GLY A CA 1
ATOM 2777 C C . GLY A 1 348 ? 18.976 -2.052 -35.295 1.00 94.12 348 GLY A C 1
ATOM 2778 O O . GLY A 1 348 ? 18.749 -1.889 -34.097 1.00 94.12 348 GLY A O 1
ATOM 2779 N N . ASP A 1 349 ? 19.149 -3.262 -35.823 1.00 90.44 349 ASP A N 1
ATOM 2780 C CA . ASP A 1 349 ? 18.936 -4.506 -35.072 1.00 90.44 349 ASP A CA 1
ATOM 2781 C C . ASP A 1 349 ? 19.990 -4.773 -33.987 1.00 90.44 349 ASP A C 1
ATOM 2783 O O . ASP A 1 349 ? 19.778 -5.566 -33.076 1.00 90.44 349 ASP A O 1
ATOM 2787 N N . GLU A 1 350 ? 21.131 -4.105 -34.032 1.00 89.00 350 GLU A N 1
ATOM 2788 C CA . GLU A 1 350 ? 22.173 -4.259 -33.011 1.00 89.00 350 GLU A CA 1
ATOM 2789 C C . GLU A 1 350 ? 22.386 -2.951 -32.237 1.00 89.00 350 GLU A C 1
ATOM 2791 O O . GLU A 1 350 ? 23.265 -2.876 -31.379 1.00 89.00 350 GLU A O 1
ATOM 2796 N N . ASP A 1 351 ? 21.571 -1.921 -32.486 1.00 94.31 351 ASP A N 1
ATOM 2797 C CA . ASP A 1 351 ? 21.726 -0.628 -31.825 1.00 94.31 351 ASP A CA 1
ATOM 2798 C C . ASP A 1 351 ? 21.165 -0.679 -30.393 1.00 94.31 351 ASP A C 1
ATOM 2800 O O . ASP A 1 351 ? 20.025 -1.112 -30.193 1.00 94.31 351 ASP A O 1
ATOM 2804 N N . PRO A 1 352 ? 21.929 -0.242 -29.374 1.00 95.62 352 PRO A N 1
ATOM 2805 C CA . PRO A 1 352 ? 21.384 -0.001 -28.045 1.00 95.62 352 PRO A CA 1
ATOM 2806 C C . PRO A 1 352 ? 20.465 1.224 -28.070 1.00 95.62 352 PRO A C 1
ATOM 2808 O O . PRO A 1 352 ? 20.720 2.217 -28.760 1.00 95.62 352 PRO A O 1
ATOM 2811 N N . TYR A 1 353 ? 19.407 1.164 -27.273 1.00 97.50 353 TYR A N 1
ATOM 2812 C CA . TYR A 1 353 ? 18.372 2.190 -27.241 1.00 97.50 353 TYR A CA 1
ATOM 2813 C C . TYR A 1 353 ? 17.738 2.343 -25.858 1.00 97.50 353 TYR A C 1
ATOM 2815 O O . TYR A 1 353 ? 17.843 1.451 -25.014 1.00 97.50 353 TYR A O 1
ATOM 2823 N N . TYR A 1 354 ? 17.045 3.466 -25.685 1.00 98.12 354 TYR A N 1
ATOM 2824 C CA . TYR A 1 354 ? 16.073 3.700 -24.623 1.00 98.12 354 TYR A CA 1
ATOM 2825 C C . TYR A 1 354 ? 14.690 3.908 -25.241 1.00 98.12 354 TYR A C 1
ATOM 2827 O O . TYR A 1 354 ? 14.546 4.629 -26.234 1.00 98.12 354 TYR A O 1
ATOM 2835 N N . ILE A 1 355 ? 13.677 3.294 -24.636 1.00 98.62 355 ILE A N 1
ATOM 2836 C CA . ILE A 1 355 ? 12.266 3.464 -24.986 1.00 98.62 355 ILE A CA 1
ATOM 2837 C C . ILE A 1 355 ? 11.480 3.844 -23.733 1.00 98.62 355 ILE A C 1
ATOM 2839 O O . ILE A 1 355 ? 11.664 3.236 -22.681 1.00 98.62 355 ILE A O 1
ATOM 2843 N N . ARG A 1 356 ? 10.573 4.817 -23.858 1.00 98.62 356 ARG A N 1
ATOM 2844 C CA . ARG A 1 356 ? 9.567 5.132 -22.838 1.00 98.62 356 ARG A CA 1
ATOM 2845 C C . ARG A 1 356 ? 8.182 5.185 -23.458 1.00 98.62 356 ARG A C 1
ATOM 2847 O O . ARG A 1 356 ? 7.986 5.879 -24.454 1.00 98.62 356 ARG A O 1
ATOM 2854 N N . ILE A 1 357 ? 7.226 4.499 -22.834 1.00 98.75 357 ILE A N 1
ATOM 2855 C CA . ILE A 1 357 ? 5.797 4.691 -23.096 1.00 98.75 357 ILE A CA 1
ATOM 2856 C C . ILE A 1 357 ? 5.183 5.325 -21.857 1.00 98.75 357 ILE A C 1
ATOM 2858 O O . ILE A 1 357 ? 5.306 4.795 -20.752 1.00 98.75 357 ILE A O 1
ATOM 2862 N N . GLN A 1 358 ? 4.539 6.473 -22.042 1.00 98.62 358 GLN A N 1
ATOM 2863 C CA . GLN A 1 358 ? 4.020 7.272 -20.940 1.00 98.62 358 GLN A CA 1
ATOM 2864 C C . GLN A 1 358 ? 2.631 7.833 -21.250 1.00 98.62 358 GLN A C 1
ATOM 2866 O O . GLN A 1 358 ? 2.387 8.324 -22.347 1.00 98.62 358 GLN A O 1
ATOM 2871 N N . SER A 1 359 ? 1.735 7.795 -20.268 1.00 98.44 359 SER A N 1
ATOM 2872 C CA . SER A 1 359 ? 0.395 8.382 -20.302 1.00 98.44 359 SER A CA 1
ATOM 2873 C C . SER A 1 359 ? -0.050 8.774 -18.883 1.00 98.44 359 SER A C 1
ATOM 2875 O O . SER A 1 359 ? 0.724 8.603 -17.936 1.00 98.44 359 SER A O 1
ATOM 2877 N N . PRO A 1 360 ? -1.293 9.253 -18.679 1.00 98.25 360 PRO A N 1
ATOM 2878 C CA . PRO A 1 360 ? -1.838 9.446 -17.335 1.00 98.25 360 PRO A CA 1
ATOM 2879 C C . PRO A 1 360 ? -1.853 8.178 -16.462 1.00 98.25 360 PRO A C 1
ATOM 2881 O O . PRO A 1 360 ? -1.902 8.294 -15.240 1.00 98.25 360 PRO A O 1
ATOM 2884 N N . VAL A 1 361 ? -1.815 6.985 -17.068 1.00 97.38 361 VAL A N 1
ATOM 2885 C CA . VAL A 1 361 ? -2.004 5.686 -16.389 1.00 97.38 361 VAL A CA 1
ATOM 2886 C C . VAL A 1 361 ? -0.900 4.661 -16.667 1.00 97.38 361 VAL A C 1
ATOM 2888 O O . VAL A 1 361 ? -0.857 3.614 -16.028 1.00 97.38 361 VAL A O 1
ATOM 2891 N N . VAL A 1 362 ? 0.009 4.951 -17.601 1.00 95.69 362 VAL A N 1
ATOM 2892 C CA . VAL A 1 362 ? 1.143 4.090 -17.963 1.00 95.69 362 VAL A CA 1
ATOM 2893 C C . VAL A 1 362 ? 2.437 4.866 -17.813 1.00 95.69 362 VAL A C 1
ATOM 2895 O O . VAL A 1 362 ? 2.548 5.990 -18.295 1.00 95.69 362 VAL A O 1
ATOM 2898 N N . PHE A 1 363 ? 3.445 4.245 -17.217 1.00 98.56 363 PHE A N 1
ATOM 2899 C CA . PHE A 1 363 ? 4.825 4.688 -17.337 1.00 98.56 363 PHE A CA 1
ATOM 2900 C C . PHE A 1 363 ? 5.722 3.458 -17.357 1.00 98.56 363 PHE A C 1
ATOM 2902 O O . PHE A 1 363 ? 5.843 2.761 -16.351 1.00 98.56 363 PHE A O 1
ATOM 2909 N N . VAL A 1 364 ? 6.319 3.179 -18.512 1.00 98.44 364 VAL A N 1
ATOM 2910 C CA . VAL A 1 364 ? 7.268 2.079 -18.685 1.00 98.44 364 VAL A CA 1
ATOM 2911 C C . VAL A 1 364 ? 8.512 2.577 -19.398 1.00 98.44 364 VAL A C 1
ATOM 2913 O O . VAL A 1 364 ? 8.405 3.350 -20.353 1.00 98.44 364 VAL A O 1
ATOM 2916 N N . GLU A 1 365 ? 9.681 2.138 -18.944 1.00 98.25 365 GLU A N 1
ATOM 2917 C CA . GLU A 1 365 ? 10.964 2.450 -19.573 1.00 98.25 365 GLU A CA 1
ATOM 2918 C C . GLU A 1 365 ? 11.807 1.181 -19.716 1.00 98.25 365 GLU A C 1
ATOM 2920 O O . GLU A 1 365 ? 11.827 0.347 -18.811 1.00 98.25 365 GLU A O 1
ATOM 2925 N N . LEU A 1 366 ? 12.513 1.045 -20.838 1.00 98.31 366 LEU A N 1
ATOM 2926 C CA . LEU A 1 366 ? 13.628 0.108 -20.992 1.00 98.31 366 LEU A CA 1
ATOM 2927 C C . LEU A 1 366 ? 14.839 0.887 -21.469 1.00 98.31 366 LEU A C 1
ATOM 2929 O O . LEU A 1 366 ? 14.741 1.657 -22.428 1.00 98.31 366 LEU A O 1
ATOM 2933 N N . ASP A 1 367 ? 15.969 0.655 -20.811 1.00 97.19 367 ASP A N 1
ATOM 2934 C CA . ASP A 1 367 ? 17.230 1.317 -21.103 1.00 97.19 367 ASP A CA 1
ATOM 2935 C C . ASP A 1 367 ? 18.390 0.318 -21.194 1.00 97.19 367 ASP A C 1
ATOM 2937 O O . ASP A 1 367 ? 18.580 -0.530 -20.320 1.00 97.19 367 ASP A O 1
ATOM 2941 N N . HIS A 1 368 ? 19.203 0.460 -22.240 1.00 96.75 368 HIS A N 1
ATOM 2942 C CA . HIS A 1 368 ? 20.487 -0.221 -22.368 1.00 96.75 368 HIS A CA 1
ATOM 2943 C C . HIS A 1 368 ? 21.580 0.596 -21.681 1.00 96.75 368 HIS A C 1
ATOM 2945 O O . HIS A 1 368 ? 21.956 1.671 -22.142 1.00 96.75 368 HIS A O 1
ATOM 2951 N N . HIS A 1 369 ? 22.131 0.076 -20.593 1.00 94.88 369 HIS A N 1
ATOM 2952 C CA . HIS A 1 369 ? 23.152 0.735 -19.790 1.00 94.88 369 HIS A CA 1
ATOM 2953 C C . HIS A 1 369 ? 24.571 0.356 -20.232 1.00 94.88 369 HIS A C 1
ATOM 2955 O O . HIS A 1 369 ? 24.824 -0.647 -20.907 1.00 94.88 369 HIS A O 1
ATOM 2961 N N . SER A 1 370 ? 25.533 1.203 -19.863 1.00 93.06 370 SER A N 1
ATOM 2962 C CA . SER A 1 370 ? 26.940 0.788 -19.819 1.00 93.06 370 SER A CA 1
ATOM 2963 C C . SER A 1 370 ? 27.151 -0.228 -18.694 1.00 93.06 370 SER A C 1
ATOM 2965 O O . SER A 1 370 ? 26.396 -0.241 -17.721 1.00 93.06 370 SER A O 1
ATOM 2967 N N . GLY A 1 371 ? 28.182 -1.059 -18.807 1.00 90.44 371 GLY A N 1
ATOM 2968 C CA . GLY A 1 371 ? 28.465 -2.084 -17.810 1.00 90.44 371 GLY A CA 1
ATOM 2969 C C . GLY A 1 371 ? 28.916 -1.497 -16.471 1.00 90.44 371 GLY A C 1
ATOM 2970 O O . GLY A 1 371 ? 29.595 -0.463 -16.430 1.00 90.44 371 GLY A O 1
ATOM 2971 N N . ILE A 1 372 ? 28.502 -2.158 -15.389 1.00 87.81 372 ILE A N 1
ATOM 2972 C CA . ILE A 1 372 ? 28.982 -1.918 -14.021 1.00 87.81 372 ILE A CA 1
ATOM 2973 C C . ILE A 1 372 ? 29.876 -3.086 -13.611 1.00 87.81 372 ILE A C 1
ATOM 2975 O O . ILE A 1 372 ? 31.033 -2.883 -13.237 1.00 87.81 372 ILE A O 1
ATOM 2979 N N . TYR A 1 373 ? 29.363 -4.307 -13.761 1.00 87.25 373 TYR A N 1
ATOM 2980 C CA . TYR A 1 373 ? 30.124 -5.539 -13.568 1.00 87.25 373 TYR A CA 1
ATOM 2981 C C . TYR A 1 373 ? 30.875 -5.949 -14.841 1.00 87.25 373 TYR A C 1
ATOM 2983 O O . TYR A 1 373 ? 31.975 -6.498 -14.767 1.00 87.25 373 TYR A O 1
ATOM 2991 N N . LEU A 1 374 ? 30.332 -5.617 -16.014 1.00 89.12 374 LEU A N 1
ATOM 2992 C CA . LEU A 1 374 ? 31.004 -5.745 -17.302 1.00 89.12 374 LEU A CA 1
ATOM 2993 C C . LEU A 1 374 ? 31.785 -4.468 -17.649 1.00 89.12 374 LEU A C 1
ATOM 2995 O O . LEU A 1 374 ? 31.450 -3.350 -17.265 1.00 89.12 374 LEU A O 1
ATOM 2999 N N . THR A 1 375 ? 32.860 -4.616 -18.419 1.00 90.19 375 THR A N 1
ATOM 3000 C CA . THR A 1 375 ? 33.813 -3.530 -18.706 1.00 90.19 375 THR A CA 1
ATOM 3001 C C . THR A 1 375 ? 33.386 -2.580 -19.833 1.00 90.19 375 THR A C 1
ATOM 3003 O O . THR A 1 375 ? 34.078 -1.585 -20.080 1.00 90.19 375 THR A O 1
ATOM 3006 N N . ASN A 1 376 ? 32.265 -2.831 -20.525 1.00 90.81 376 ASN A N 1
ATOM 3007 C CA . ASN A 1 376 ? 31.803 -1.975 -21.622 1.00 90.81 376 ASN A CA 1
ATOM 3008 C C . ASN A 1 376 ? 31.437 -0.567 -21.121 1.00 90.81 376 ASN A C 1
ATOM 3010 O O . ASN A 1 376 ? 30.473 -0.373 -20.390 1.00 90.81 376 ASN A O 1
ATOM 3014 N N . LYS A 1 377 ? 32.186 0.447 -21.568 1.00 89.31 377 LYS A N 1
ATOM 3015 C CA . LYS A 1 377 ? 32.005 1.843 -21.126 1.00 89.31 377 LYS A CA 1
ATOM 3016 C C . LYS A 1 377 ? 30.823 2.561 -21.770 1.00 89.31 377 LYS A C 1
ATOM 3018 O O . LYS A 1 377 ? 30.357 3.559 -21.235 1.00 89.31 377 LYS A O 1
ATOM 3023 N N . THR A 1 378 ? 30.322 2.048 -22.888 1.00 91.44 378 THR A N 1
ATOM 3024 C CA . THR A 1 378 ? 29.139 2.574 -23.571 1.00 91.44 378 THR A CA 1
ATOM 3025 C C . THR A 1 378 ? 27.944 1.629 -23.393 1.00 91.44 378 THR A C 1
ATOM 3027 O O . THR A 1 378 ? 28.154 0.413 -23.284 1.00 91.44 378 THR A O 1
ATOM 3030 N N . PRO A 1 379 ? 26.707 2.165 -23.407 1.00 93.62 379 PRO A N 1
ATOM 3031 C CA . PRO A 1 379 ? 25.464 1.414 -23.567 1.00 93.62 379 PRO A CA 1
ATOM 3032 C C . PRO A 1 379 ? 25.567 0.245 -24.540 1.00 93.62 379 PRO A C 1
ATOM 3034 O O . PRO A 1 379 ? 26.092 0.409 -25.643 1.00 93.62 379 PRO A O 1
ATOM 3037 N N . ASN A 1 380 ? 25.085 -0.926 -24.125 1.00 91.75 380 ASN A N 1
ATOM 3038 C CA . ASN A 1 380 ? 25.040 -2.127 -24.958 1.00 91.75 380 ASN A CA 1
ATOM 3039 C C . ASN A 1 380 ? 23.942 -3.093 -24.472 1.00 91.75 380 ASN A C 1
ATOM 3041 O O . ASN A 1 380 ? 23.400 -2.920 -23.385 1.00 91.75 380 ASN A O 1
ATOM 3045 N N . HIS A 1 381 ? 23.670 -4.153 -25.235 1.00 91.19 381 HIS A N 1
ATOM 3046 C CA . HIS A 1 381 ? 22.652 -5.181 -24.951 1.00 91.19 381 HIS A CA 1
ATOM 3047 C C . HIS A 1 381 ? 22.958 -6.064 -23.732 1.00 91.19 381 HIS A C 1
ATOM 3049 O O . HIS A 1 381 ? 22.220 -7.001 -23.457 1.00 91.19 381 HIS A O 1
ATOM 3055 N N . TYR A 1 382 ? 24.050 -5.805 -23.009 1.00 92.31 382 TYR A N 1
ATOM 3056 C CA . TYR A 1 382 ? 24.500 -6.651 -21.901 1.00 92.31 382 TYR A CA 1
ATOM 3057 C C . TYR A 1 382 ? 24.107 -6.137 -20.519 1.00 92.31 382 TYR A C 1
ATOM 3059 O O . TYR A 1 382 ? 24.202 -6.900 -19.572 1.00 92.31 382 TYR A O 1
ATOM 3067 N N . HIS A 1 383 ? 23.676 -4.884 -20.386 1.00 95.25 383 HIS A N 1
ATOM 3068 C CA . HIS A 1 383 ? 23.166 -4.348 -19.128 1.00 95.25 383 HIS A CA 1
ATOM 3069 C C . HIS A 1 383 ? 21.849 -3.647 -19.428 1.00 95.25 383 HIS A C 1
ATOM 3071 O O . HIS A 1 383 ? 21.830 -2.636 -20.126 1.00 95.25 383 HIS A O 1
ATOM 3077 N N . ILE A 1 384 ? 20.746 -4.227 -18.971 1.00 96.62 384 ILE A N 1
ATOM 3078 C CA . ILE A 1 384 ? 19.400 -3.769 -19.318 1.00 96.62 384 ILE A CA 1
ATOM 3079 C C . ILE A 1 384 ? 18.675 -3.467 -18.030 1.00 96.62 384 ILE A C 1
ATOM 3081 O O . ILE A 1 384 ? 18.620 -4.317 -17.143 1.00 96.62 384 ILE A O 1
ATOM 3085 N N . HIS A 1 385 ? 18.101 -2.277 -17.937 1.00 97.56 385 HIS A N 1
ATOM 3086 C CA . HIS A 1 385 ? 17.169 -1.936 -16.877 1.00 97.56 385 HIS A CA 1
ATOM 3087 C C . HIS A 1 385 ? 15.785 -1.758 -17.486 1.00 97.56 385 HIS A C 1
ATOM 3089 O O . HIS A 1 385 ? 15.636 -1.185 -18.565 1.00 97.56 385 HIS A O 1
ATOM 3095 N N . THR A 1 386 ? 14.767 -2.193 -16.755 1.00 97.94 386 THR A N 1
ATOM 3096 C CA . THR A 1 386 ? 13.371 -1.884 -17.050 1.00 97.94 386 THR A CA 1
ATOM 3097 C C . THR A 1 386 ? 12.690 -1.349 -15.809 1.00 97.94 386 THR A C 1
ATOM 3099 O O . THR A 1 386 ? 12.995 -1.780 -14.692 1.00 97.94 386 THR A O 1
ATOM 3102 N N . ILE A 1 387 ? 11.740 -0.441 -16.000 1.00 97.75 387 ILE A N 1
ATOM 3103 C CA . ILE A 1 387 ? 10.898 0.025 -14.911 1.00 97.75 387 ILE A CA 1
ATOM 3104 C C . ILE A 1 387 ? 9.452 0.204 -15.347 1.00 97.75 387 ILE A C 1
ATOM 3106 O O . ILE A 1 387 ? 9.170 0.621 -16.467 1.00 97.75 387 ILE A O 1
ATOM 3110 N N . THR A 1 388 ? 8.537 -0.102 -14.435 1.00 98.25 388 THR A N 1
ATOM 3111 C CA . THR A 1 388 ? 7.114 0.209 -14.529 1.00 98.25 388 THR A CA 1
ATOM 3112 C C . THR A 1 388 ? 6.710 1.037 -13.322 1.00 98.25 388 THR A C 1
ATOM 3114 O O . THR A 1 388 ? 7.040 0.696 -12.185 1.00 98.25 388 THR A O 1
ATOM 3117 N N . ARG A 1 389 ? 5.989 2.125 -13.574 1.00 98.25 389 ARG A N 1
ATOM 3118 C CA . ARG A 1 389 ? 5.412 3.014 -12.565 1.00 98.25 389 ARG A CA 1
ATOM 3119 C C . ARG A 1 389 ? 3.926 3.209 -12.869 1.00 98.25 389 ARG A C 1
ATOM 3121 O O . ARG A 1 389 ? 3.504 3.115 -14.023 1.00 98.25 389 ARG A O 1
ATOM 3128 N N . LEU A 1 390 ? 3.150 3.517 -11.840 1.00 97.62 390 LEU A N 1
ATOM 3129 C CA . LEU A 1 390 ? 1.729 3.849 -11.895 1.00 97.62 390 LEU A CA 1
ATOM 3130 C C . LEU A 1 390 ? 1.572 5.358 -11.607 1.00 97.62 390 LEU A C 1
ATOM 3132 O O . LEU A 1 390 ? 1.599 5.778 -10.442 1.00 97.62 390 LEU A O 1
ATOM 3136 N N . PRO A 1 391 ? 1.454 6.205 -12.650 1.00 97.88 391 PRO A N 1
ATOM 3137 C CA . PRO A 1 391 ? 1.455 7.660 -12.502 1.00 97.88 391 PRO A CA 1
ATOM 3138 C C . PRO A 1 391 ? 0.268 8.188 -11.695 1.00 97.88 391 PRO A C 1
ATOM 3140 O O . PRO A 1 391 ? -0.685 7.470 -11.390 1.00 97.88 391 PRO A O 1
ATOM 3143 N N . ASN A 1 392 ? 0.292 9.485 -11.392 1.00 97.69 392 ASN A N 1
ATOM 3144 C CA . ASN A 1 392 ? -0.812 10.192 -10.740 1.00 97.69 392 ASN A CA 1
ATOM 3145 C C . ASN A 1 392 ? -1.218 9.576 -9.387 1.00 97.69 392 ASN A C 1
ATOM 3147 O O . ASN A 1 392 ? -2.391 9.555 -9.009 1.00 97.69 392 ASN A O 1
ATOM 3151 N N . GLY A 1 393 ? -0.221 9.104 -8.636 1.00 95.50 393 GLY A N 1
ATOM 3152 C CA . GLY A 1 393 ? -0.359 8.704 -7.237 1.00 95.50 393 GLY A CA 1
ATOM 3153 C C . GLY A 1 393 ? -0.830 7.271 -7.001 1.00 95.50 393 GLY A C 1
ATOM 3154 O O . GLY A 1 393 ? -1.143 6.946 -5.858 1.00 95.50 393 GLY A O 1
ATOM 3155 N N . ASN A 1 394 ? -0.892 6.417 -8.029 1.00 97.19 394 ASN A N 1
ATOM 3156 C CA . ASN A 1 394 ? -1.273 5.013 -7.840 1.00 97.19 394 ASN A CA 1
ATOM 3157 C C . ASN A 1 394 ? -0.093 4.049 -7.661 1.00 97.19 394 ASN A C 1
ATOM 3159 O O . ASN A 1 394 ? -0.315 2.884 -7.338 1.00 97.19 394 ASN A O 1
ATOM 3163 N N . ASP A 1 395 ? 1.151 4.516 -7.793 1.00 96.38 395 ASP A N 1
ATOM 3164 C CA . ASP A 1 395 ? 2.311 3.752 -7.325 1.00 96.38 395 ASP A CA 1
ATOM 3165 C C . ASP A 1 395 ? 2.083 3.307 -5.876 1.00 96.38 395 ASP A C 1
ATOM 3167 O O . ASP A 1 395 ? 1.447 4.005 -5.079 1.00 96.38 395 ASP A O 1
ATOM 3171 N N . TYR A 1 396 ? 2.552 2.104 -5.560 1.00 97.12 396 TYR A N 1
ATOM 3172 C CA . TYR A 1 396 ? 2.342 1.408 -4.292 1.00 97.12 396 TYR A CA 1
ATOM 3173 C C . TYR A 1 396 ? 0.854 1.168 -3.948 1.00 97.12 396 TYR A C 1
ATOM 3175 O O . TYR A 1 396 ? 0.507 0.849 -2.809 1.00 97.12 396 TYR A O 1
ATOM 3183 N N . GLY A 1 397 ? -0.061 1.328 -4.914 1.00 96.94 397 GLY A N 1
ATOM 3184 C CA . GLY A 1 397 ? -1.513 1.241 -4.722 1.00 96.94 397 GLY A CA 1
ATOM 3185 C C . GLY A 1 397 ? -2.090 2.357 -3.844 1.00 96.94 397 GLY A C 1
ATOM 3186 O O . GLY A 1 397 ? -3.189 2.208 -3.300 1.00 96.94 397 GLY A O 1
ATOM 3187 N N . ARG A 1 398 ? -1.362 3.470 -3.653 1.00 95.94 398 ARG A N 1
ATOM 3188 C CA . ARG A 1 398 ? -1.757 4.532 -2.707 1.00 95.94 398 ARG A CA 1
ATOM 3189 C C . ARG A 1 398 ? -3.096 5.163 -3.058 1.00 95.94 398 ARG A C 1
ATOM 3191 O O . ARG A 1 398 ? -3.864 5.481 -2.147 1.00 95.94 398 ARG A O 1
ATOM 3198 N N . GLU A 1 399 ? -3.401 5.302 -4.343 1.00 96.00 399 GLU A N 1
ATOM 3199 C CA . GLU A 1 399 ? -4.691 5.823 -4.779 1.00 96.00 399 GLU A CA 1
ATOM 3200 C C . GLU A 1 399 ? -5.846 4.876 -4.425 1.00 96.00 399 GLU A C 1
ATOM 3202 O O . GLU A 1 399 ? -6.849 5.324 -3.861 1.00 96.00 399 GLU A O 1
ATOM 3207 N N . LEU A 1 400 ? -5.682 3.567 -4.643 1.00 96.81 400 LEU A N 1
ATOM 3208 C CA . LEU A 1 400 ? -6.677 2.565 -4.243 1.00 96.81 400 LEU A CA 1
ATOM 3209 C C . LEU A 1 400 ? -6.896 2.570 -2.721 1.00 96.81 400 LEU A C 1
ATOM 3211 O O . LEU A 1 400 ? -8.033 2.607 -2.245 1.00 96.81 400 LEU A O 1
ATOM 3215 N N . ILE A 1 401 ? -5.816 2.623 -1.933 1.00 95.12 401 ILE A N 1
ATOM 3216 C CA . ILE A 1 401 ? -5.890 2.704 -0.464 1.00 95.12 401 ILE A CA 1
ATOM 3217 C C . ILE A 1 401 ? -6.620 3.980 -0.023 1.00 95.12 401 ILE A C 1
ATOM 3219 O O . ILE A 1 401 ? -7.457 3.938 0.888 1.00 95.12 401 ILE A O 1
ATOM 3223 N N . ARG A 1 402 ? -6.328 5.126 -0.653 1.00 93.75 402 ARG A N 1
ATOM 3224 C CA . ARG A 1 402 ? -6.990 6.406 -0.360 1.00 93.75 402 ARG A CA 1
ATOM 3225 C C . ARG A 1 402 ? -8.491 6.309 -0.611 1.00 93.75 402 ARG A C 1
ATOM 3227 O O . ARG A 1 402 ? -9.271 6.668 0.275 1.00 93.75 402 ARG A O 1
ATOM 3234 N N . GLN A 1 403 ? -8.901 5.800 -1.772 1.00 93.12 403 GLN A N 1
ATOM 3235 C CA . GLN A 1 403 ? -10.316 5.614 -2.098 1.00 93.12 403 GLN A CA 1
ATOM 3236 C C . GLN A 1 403 ? -10.998 4.637 -1.138 1.00 93.12 403 GLN A C 1
ATOM 3238 O O . GLN A 1 403 ? -12.106 4.912 -0.672 1.00 93.12 403 GLN A O 1
ATOM 3243 N N . TRP A 1 404 ? -10.328 3.544 -0.759 1.00 92.38 404 TRP A N 1
ATOM 3244 C CA . TRP A 1 404 ? -10.879 2.567 0.182 1.00 92.38 404 TRP A CA 1
ATOM 3245 C C . TRP A 1 404 ? -11.132 3.193 1.553 1.00 92.38 404 TRP A C 1
ATOM 3247 O O . TRP A 1 404 ? -12.217 3.036 2.118 1.00 92.38 404 TRP A O 1
ATOM 3257 N N . LYS A 1 405 ? -10.180 3.983 2.067 1.00 83.69 405 LYS A N 1
ATOM 3258 C CA . LYS A 1 405 ? -10.351 4.720 3.328 1.00 83.69 405 LYS A CA 1
ATOM 3259 C C . LYS A 1 405 ? -11.506 5.706 3.253 1.00 83.69 405 LYS A C 1
ATOM 3261 O O . LYS A 1 405 ? -12.301 5.768 4.186 1.00 83.69 405 LYS A O 1
ATOM 3266 N N . GLN A 1 406 ? -11.627 6.448 2.152 1.00 84.69 406 GLN A N 1
ATOM 3267 C CA . GLN A 1 406 ? -12.727 7.394 1.951 1.00 84.69 406 GLN A CA 1
ATOM 3268 C C . GLN A 1 406 ? -14.082 6.684 1.885 1.00 84.69 406 GLN A C 1
ATOM 3270 O O . GLN A 1 406 ? -15.029 7.119 2.537 1.00 84.69 406 GLN A O 1
ATOM 3275 N N . SER A 1 407 ? -14.173 5.571 1.155 1.00 83.12 407 SER A N 1
ATOM 3276 C CA . SER A 1 407 ? -15.378 4.738 1.079 1.00 83.12 407 SER A CA 1
ATOM 3277 C C . SER A 1 407 ? -15.762 4.183 2.453 1.00 83.12 407 SER A C 1
ATOM 3279 O O . SER A 1 407 ? -16.903 4.334 2.898 1.00 83.12 407 SER A O 1
ATOM 3281 N N . ARG A 1 408 ? -14.792 3.631 3.193 1.00 79.06 408 ARG A N 1
ATOM 3282 C CA . ARG A 1 408 ? -14.997 3.133 4.558 1.00 79.06 408 ARG A CA 1
ATOM 3283 C C . ARG A 1 408 ? -15.434 4.245 5.510 1.00 79.06 408 ARG A C 1
ATOM 3285 O O . ARG A 1 408 ? -16.374 4.038 6.271 1.00 79.06 408 ARG A O 1
ATOM 3292 N N . ALA A 1 409 ? -14.796 5.413 5.457 1.00 67.75 409 ALA A N 1
ATOM 3293 C CA . ALA A 1 409 ? -15.147 6.566 6.282 1.00 67.75 409 ALA A CA 1
ATOM 3294 C C . ALA A 1 409 ? -16.565 7.064 5.980 1.00 67.75 409 ALA A C 1
ATOM 3296 O O . ALA A 1 409 ? -17.341 7.254 6.908 1.00 67.75 409 ALA A O 1
ATOM 3297 N N . ARG A 1 410 ? -16.945 7.183 4.700 1.00 72.88 410 ARG A N 1
ATOM 3298 C CA . ARG A 1 410 ? -18.321 7.519 4.293 1.00 72.88 410 ARG A CA 1
ATOM 3299 C C . ARG A 1 410 ? -19.323 6.492 4.807 1.00 72.88 410 ARG A C 1
ATOM 3301 O O . ARG A 1 410 ? -20.336 6.876 5.379 1.00 72.88 410 ARG A O 1
ATOM 3308 N N . ARG A 1 411 ? -19.022 5.196 4.675 1.00 69.12 411 ARG A N 1
ATOM 3309 C CA . ARG A 1 411 ? -19.874 4.116 5.195 1.00 69.12 411 ARG A CA 1
ATOM 3310 C C . ARG A 1 411 ? -20.040 4.211 6.712 1.00 69.12 411 ARG A C 1
ATOM 3312 O O . ARG A 1 411 ? -21.154 4.056 7.201 1.00 69.12 411 ARG A O 1
ATOM 3319 N N . LEU A 1 412 ? -18.962 4.482 7.448 1.00 63.84 412 LEU A N 1
ATOM 3320 C CA . LEU A 1 412 ? -19.001 4.668 8.901 1.00 63.84 412 LEU A CA 1
ATOM 3321 C C . LEU A 1 412 ? -19.774 5.933 9.298 1.00 63.84 412 LEU A C 1
ATOM 3323 O O . LEU A 1 412 ? -20.614 5.852 10.183 1.00 63.84 412 LEU A O 1
ATOM 3327 N N . ALA A 1 413 ? -19.561 7.054 8.609 1.00 56.38 413 ALA A N 1
ATOM 3328 C CA . ALA A 1 413 ? -20.267 8.313 8.852 1.00 56.38 413 ALA A CA 1
ATOM 3329 C C . ALA A 1 413 ? -21.763 8.239 8.495 1.00 56.38 413 ALA A C 1
ATOM 3331 O O . ALA A 1 413 ? -22.581 8.903 9.118 1.00 56.38 413 ALA A O 1
ATOM 3332 N N . SER A 1 414 ? -22.135 7.413 7.513 1.00 55.12 414 SER A N 1
ATOM 3333 C CA . SER A 1 414 ? -23.532 7.189 7.115 1.00 55.12 414 SER A CA 1
ATOM 3334 C C . SER A 1 414 ? -24.299 6.232 8.033 1.00 55.12 414 SER A C 1
ATOM 3336 O O . SER A 1 414 ? -25.509 6.072 7.872 1.00 55.12 414 SER A O 1
ATOM 3338 N N . ARG A 1 415 ? -23.624 5.561 8.981 1.00 56.81 415 ARG A N 1
ATOM 3339 C CA . ARG A 1 415 ? -24.310 4.710 9.957 1.00 56.81 415 ARG A CA 1
ATOM 3340 C C . ARG A 1 415 ? -24.951 5.606 11.020 1.00 56.81 415 ARG A C 1
ATOM 3342 O O . ARG A 1 415 ? -24.217 6.335 11.683 1.00 56.81 415 ARG A O 1
ATOM 3349 N N . PRO A 1 416 ? -26.280 5.546 11.227 1.00 63.91 416 PRO A N 1
ATOM 3350 C CA . PRO A 1 416 ? -26.904 6.282 12.316 1.00 63.91 416 PRO A CA 1
ATOM 3351 C C . PRO A 1 416 ? -26.268 5.845 13.639 1.00 63.91 416 PRO A C 1
ATOM 3353 O O . PRO A 1 416 ? -26.129 4.643 13.898 1.00 63.91 416 PRO A O 1
ATOM 3356 N N . ILE A 1 417 ? -25.851 6.814 14.458 1.00 72.38 417 ILE A N 1
ATOM 3357 C CA . ILE A 1 417 ? -25.344 6.533 15.801 1.00 72.38 417 ILE A CA 1
ATOM 3358 C C . ILE A 1 417 ? -26.475 5.852 16.571 1.00 72.38 417 ILE A C 1
ATOM 3360 O O . ILE A 1 417 ? -27.543 6.425 16.770 1.00 72.38 417 ILE A O 1
ATOM 3364 N N . LYS A 1 418 ? -26.247 4.611 17.008 1.00 87.62 418 LYS A N 1
ATOM 3365 C CA . LYS A 1 418 ? -27.134 3.962 17.973 1.00 87.62 418 LYS A CA 1
ATOM 3366 C C . LYS A 1 418 ? -26.876 4.605 19.332 1.00 87.62 418 LYS A C 1
ATOM 3368 O O . LYS A 1 418 ? -25.863 4.298 19.956 1.00 87.62 418 LYS A O 1
ATOM 3373 N N . TYR A 1 419 ? -27.738 5.524 19.754 1.00 92.75 419 TYR A N 1
ATOM 3374 C CA . TYR A 1 419 ? -27.631 6.164 21.069 1.00 92.75 419 TYR A CA 1
ATOM 3375 C C . TYR A 1 419 ? -27.964 5.191 22.201 1.00 92.75 419 TYR A C 1
ATOM 3377 O O . TYR A 1 419 ? -27.348 5.257 23.255 1.00 92.75 419 TYR A O 1
ATOM 3385 N N . ILE A 1 420 ? -28.895 4.264 21.963 1.00 95.94 420 ILE A N 1
ATOM 3386 C CA . ILE A 1 420 ? -29.339 3.263 22.937 1.00 95.94 420 ILE A CA 1
ATOM 3387 C C . ILE A 1 420 ? -28.724 1.910 22.580 1.00 95.94 420 ILE A C 1
ATOM 3389 O O . ILE A 1 420 ? -28.888 1.432 21.452 1.00 95.94 420 ILE A O 1
ATOM 3393 N N . ARG A 1 421 ? -27.987 1.314 23.519 1.00 94.69 421 ARG A N 1
ATOM 3394 C CA . ARG A 1 421 ? -27.187 0.101 23.315 1.00 94.69 421 ARG A CA 1
ATOM 3395 C C . ARG A 1 421 ? -27.413 -0.867 24.485 1.00 94.69 421 ARG A C 1
ATOM 3397 O O . ARG A 1 421 ? -26.746 -0.733 25.511 1.00 94.69 421 ARG A O 1
ATOM 3404 N N . PRO A 1 422 ? -28.398 -1.777 24.380 1.00 93.94 422 PRO A N 1
ATOM 3405 C CA . PRO A 1 422 ? -28.681 -2.740 25.438 1.00 93.94 422 PRO A CA 1
ATOM 3406 C C . PRO A 1 422 ? -27.541 -3.747 25.569 1.00 93.94 422 PRO A C 1
ATOM 3408 O O . PRO A 1 422 ? -26.949 -4.149 24.562 1.00 93.94 422 PRO A O 1
ATOM 3411 N N . PHE A 1 423 ? -27.273 -4.178 26.799 1.00 89.75 423 PHE A N 1
ATOM 3412 C CA . PHE A 1 423 ? -26.515 -5.396 27.020 1.00 89.75 423 PHE A CA 1
ATOM 3413 C C . PHE A 1 423 ? -27.363 -6.575 26.539 1.00 89.75 423 PHE A C 1
ATOM 3415 O O . PHE A 1 423 ? -28.435 -6.859 27.073 1.00 89.75 423 PHE A O 1
ATOM 3422 N N . ASN A 1 424 ? -26.907 -7.217 25.471 1.00 83.31 424 ASN A N 1
ATOM 3423 C CA . ASN A 1 424 ? -27.611 -8.284 24.790 1.00 83.31 424 ASN A CA 1
ATOM 3424 C C . ASN A 1 424 ? -26.770 -9.554 24.870 1.00 83.31 424 ASN A C 1
ATOM 3426 O O . ASN A 1 424 ? -25.679 -9.609 24.303 1.00 83.31 424 ASN A O 1
ATOM 3430 N N . GLN A 1 425 ? -27.300 -10.585 25.532 1.00 71.62 425 GLN A N 1
ATOM 3431 C CA . GLN A 1 425 ? -26.602 -11.862 25.681 1.00 71.62 425 GLN A CA 1
ATOM 3432 C C . GLN A 1 425 ? -26.245 -12.512 24.337 1.00 71.62 425 GLN A C 1
ATOM 3434 O O . GLN A 1 425 ? -25.229 -13.196 24.252 1.00 71.62 425 GLN A O 1
ATOM 3439 N N . ASP A 1 426 ? -27.010 -12.237 23.278 1.00 74.56 426 ASP A N 1
ATOM 3440 C CA . ASP A 1 426 ? -26.752 -12.773 21.936 1.00 74.56 426 ASP A CA 1
ATOM 3441 C C . ASP A 1 426 ? -25.587 -12.071 21.208 1.00 74.56 426 ASP A C 1
ATOM 3443 O O . ASP A 1 426 ? -25.097 -12.567 20.195 1.00 74.56 426 ASP A O 1
ATOM 3447 N N . GLU A 1 427 ? -25.141 -10.908 21.695 1.00 80.81 427 GLU A N 1
ATOM 3448 C CA . GLU A 1 427 ? -24.032 -10.127 21.120 1.00 80.81 427 GLU A CA 1
ATOM 3449 C C . GLU A 1 427 ? -22.725 -10.275 21.914 1.00 80.81 427 GLU A C 1
ATOM 3451 O O . GLU A 1 427 ? -21.726 -9.614 21.616 1.00 80.81 427 GLU A O 1
ATOM 3456 N N . ILE A 1 428 ? -22.727 -11.139 22.928 1.00 86.88 428 ILE A N 1
ATOM 3457 C CA . ILE A 1 428 ? -21.561 -11.439 23.746 1.00 86.88 428 ILE A CA 1
ATOM 3458 C C . ILE A 1 428 ? -20.547 -12.259 22.936 1.00 86.88 428 ILE A C 1
ATOM 3460 O O . ILE A 1 428 ? -20.893 -13.225 22.255 1.00 86.88 428 ILE A O 1
ATOM 3464 N N . VAL A 1 429 ? -19.269 -11.905 23.058 1.00 86.81 429 VAL A N 1
ATOM 3465 C CA . VAL A 1 429 ? -18.143 -12.663 22.506 1.00 86.81 429 VAL A CA 1
ATOM 3466 C C . VAL A 1 429 ? -17.333 -13.330 23.615 1.00 86.81 429 VAL A C 1
ATOM 3468 O O . VAL A 1 429 ? -17.184 -12.792 24.714 1.00 86.81 429 VAL A O 1
ATOM 3471 N N . ASP A 1 430 ? -16.793 -14.511 23.318 1.00 87.44 430 ASP A N 1
ATOM 3472 C CA . ASP A 1 430 ? -15.790 -15.157 24.165 1.00 87.44 430 ASP A CA 1
ATOM 3473 C C . ASP A 1 430 ? -14.480 -14.359 24.093 1.00 87.44 430 ASP A C 1
ATOM 3475 O O . ASP A 1 430 ? -13.991 -14.042 23.006 1.00 87.44 430 ASP A O 1
ATOM 3479 N N . THR A 1 431 ? -13.925 -14.009 25.252 1.00 86.56 431 THR A N 1
ATOM 3480 C CA . THR A 1 431 ? -12.672 -13.245 25.344 1.00 86.56 431 THR A CA 1
ATOM 3481 C C . THR A 1 431 ? -11.427 -14.130 25.228 1.00 86.56 431 THR A C 1
ATOM 3483 O O . THR A 1 431 ? -10.314 -13.615 25.131 1.00 86.56 431 THR A O 1
ATOM 3486 N N . GLY A 1 432 ? -11.593 -15.456 25.265 1.00 86.12 432 GLY A N 1
ATOM 3487 C CA . GLY A 1 432 ? -10.516 -16.438 25.362 1.00 86.12 432 GLY A CA 1
ATOM 3488 C C . GLY A 1 432 ? -10.031 -16.686 26.796 1.00 86.12 432 GLY A C 1
ATOM 3489 O O . GLY A 1 432 ? -9.218 -17.587 27.011 1.00 86.12 432 GLY A O 1
ATOM 3490 N N . PHE A 1 433 ? -10.523 -15.931 27.787 1.00 89.50 433 PHE A N 1
ATOM 3491 C CA . PHE A 1 433 ? -10.200 -16.139 29.200 1.00 89.50 433 PHE A CA 1
ATOM 3492 C C . PHE A 1 433 ? -11.245 -17.021 29.911 1.00 89.50 433 PHE A C 1
ATOM 3494 O O . PHE A 1 433 ? -12.416 -17.051 29.521 1.00 89.50 433 PHE A O 1
ATOM 3501 N N . PRO A 1 434 ? -10.861 -17.760 30.973 1.00 91.06 434 PRO A N 1
ATOM 3502 C CA . PRO A 1 434 ? -11.734 -18.741 31.615 1.00 91.06 434 PRO A CA 1
ATOM 3503 C C . PRO A 1 434 ? -13.080 -18.165 32.067 1.00 91.06 434 PRO A C 1
ATOM 3505 O O . PRO A 1 434 ? -13.144 -17.376 33.010 1.00 91.06 434 PRO A O 1
ATOM 3508 N N . LYS A 1 435 ? -14.163 -18.629 31.426 1.00 93.56 435 LYS A N 1
ATOM 3509 C CA . LYS A 1 435 ? -15.554 -18.220 31.697 1.00 93.56 435 LYS A CA 1
ATOM 3510 C C . LYS A 1 435 ? -15.763 -16.702 31.636 1.00 93.56 435 LYS A C 1
ATOM 3512 O O . LYS A 1 435 ? -16.649 -16.197 32.324 1.00 93.56 435 LYS A O 1
ATOM 3517 N N . TYR A 1 436 ? -14.948 -15.998 30.855 1.00 94.75 436 TYR A N 1
ATOM 3518 C CA . TYR A 1 436 ? -15.060 -14.563 30.671 1.00 94.75 436 TYR A CA 1
ATOM 3519 C C . TYR A 1 436 ? -15.545 -14.253 29.259 1.00 94.75 436 TYR A C 1
ATOM 3521 O O . TYR A 1 436 ? -14.900 -14.561 28.256 1.00 94.75 436 TYR A O 1
ATOM 3529 N N . THR A 1 437 ? -16.695 -13.605 29.199 1.00 94.12 437 THR A N 1
ATOM 3530 C CA . THR A 1 437 ? -17.329 -13.167 27.966 1.00 94.12 437 THR A CA 1
ATOM 3531 C C . THR A 1 437 ? -17.660 -11.679 28.057 1.00 94.12 437 THR A C 1
ATOM 3533 O O . THR A 1 437 ? -17.888 -11.181 29.159 1.00 94.12 437 THR A O 1
ATOM 3536 N N . ALA A 1 438 ? -17.676 -10.955 26.939 1.00 94.12 438 ALA A N 1
ATOM 3537 C CA . ALA A 1 438 ? -17.933 -9.513 26.946 1.00 94.12 438 ALA A CA 1
ATOM 3538 C C . ALA A 1 438 ? -18.693 -9.037 25.700 1.00 94.12 438 ALA A C 1
ATOM 3540 O O . ALA A 1 438 ? -18.612 -9.653 24.643 1.00 94.12 438 ALA A O 1
ATOM 3541 N N . GLN A 1 439 ? -19.390 -7.905 25.802 1.00 94.75 439 GLN A N 1
ATOM 3542 C CA . GLN A 1 439 ? -19.970 -7.172 24.671 1.00 94.75 439 GLN A CA 1
ATOM 3543 C C . GLN A 1 439 ? -19.403 -5.749 24.649 1.00 94.75 439 GLN A C 1
ATOM 3545 O O . GLN A 1 439 ? -19.446 -5.044 25.657 1.00 94.75 439 GLN A O 1
ATOM 3550 N N . ILE A 1 440 ? -18.915 -5.289 23.494 1.00 92.69 440 ILE A N 1
ATOM 3551 C CA . ILE A 1 440 ? -18.496 -3.891 23.324 1.00 92.69 440 ILE A CA 1
ATOM 3552 C C . ILE A 1 440 ? -19.747 -3.031 23.137 1.00 92.69 440 ILE A C 1
ATOM 3554 O O . ILE A 1 440 ? -20.379 -3.058 22.079 1.00 92.69 440 ILE A O 1
ATOM 3558 N N . LEU A 1 441 ? -20.080 -2.233 24.149 1.00 93.81 441 LEU A N 1
ATOM 3559 C CA . LEU A 1 441 ? -21.200 -1.300 24.101 1.00 93.81 441 LEU A CA 1
ATOM 3560 C C . LEU A 1 441 ? -20.778 0.040 23.493 1.00 93.81 441 LEU A C 1
ATOM 3562 O O . LEU A 1 441 ? -21.567 0.661 22.789 1.00 93.81 441 LEU A O 1
ATOM 3566 N N . SER A 1 442 ? -19.540 0.504 23.682 1.00 93.12 442 SER A N 1
ATOM 3567 C CA . SER A 1 442 ? -19.025 1.700 23.001 1.00 93.12 442 SER A CA 1
ATOM 3568 C C . SER A 1 442 ? -17.547 1.619 22.655 1.00 93.12 442 SER A C 1
ATOM 3570 O O . SER A 1 442 ? -16.778 0.945 23.327 1.00 93.12 442 SER A O 1
ATOM 3572 N N . ASN A 1 443 ? -17.171 2.314 21.582 1.00 90.00 443 ASN A N 1
ATOM 3573 C CA . ASN A 1 443 ? -15.804 2.424 21.078 1.00 90.00 443 ASN A CA 1
ATOM 3574 C C . ASN A 1 443 ? -15.598 3.817 20.452 1.00 90.00 443 ASN A C 1
ATOM 3576 O O . ASN A 1 443 ? -15.293 3.941 19.262 1.00 90.00 443 ASN A O 1
ATOM 3580 N N . LEU A 1 444 ? -15.923 4.863 21.219 1.00 88.56 444 LEU A N 1
ATOM 3581 C CA . LEU A 1 444 ? -15.632 6.248 20.838 1.00 88.56 444 LEU A CA 1
ATOM 3582 C C . LEU A 1 444 ? -14.185 6.578 21.222 1.00 88.56 444 LEU A C 1
ATOM 3584 O O . LEU A 1 444 ? -13.589 5.885 22.039 1.00 88.56 444 LEU A O 1
ATOM 3588 N N . GLU A 1 445 ? -13.617 7.640 20.648 1.00 85.19 445 GLU A N 1
ATOM 3589 C CA . GLU A 1 445 ? -12.246 8.070 20.978 1.00 85.19 445 GLU A CA 1
ATOM 3590 C C . GLU A 1 445 ? -12.098 8.464 22.457 1.00 85.19 445 GLU A C 1
ATOM 3592 O O . GLU A 1 445 ? -11.028 8.302 23.037 1.00 85.19 445 GLU A O 1
ATOM 3597 N N . SER A 1 446 ? -13.180 8.923 23.090 1.00 89.69 446 SER A N 1
ATOM 3598 C CA . SER A 1 446 ? -13.201 9.253 24.516 1.00 89.69 446 SER A CA 1
ATOM 3599 C C . SER A 1 446 ? -13.165 8.022 25.423 1.00 89.69 446 SER A C 1
ATOM 3601 O O . SER A 1 446 ? -12.536 8.066 26.474 1.00 89.69 446 SER A O 1
ATOM 3603 N N . ALA A 1 447 ? -13.817 6.919 25.039 1.00 94.12 447 ALA A N 1
ATOM 3604 C CA . ALA A 1 447 ? -13.923 5.726 25.871 1.00 94.12 447 ALA A CA 1
ATOM 3605 C C . ALA A 1 447 ? -14.291 4.464 25.081 1.00 94.12 447 ALA A C 1
ATOM 3607 O O . ALA A 1 447 ? -15.196 4.458 24.231 1.00 94.12 447 ALA A O 1
ATOM 3608 N N . ILE A 1 448 ? -13.662 3.357 25.479 1.00 95.25 448 ILE A N 1
ATOM 3609 C CA . ILE A 1 448 ? -14.168 2.009 25.216 1.00 95.25 448 ILE A CA 1
ATOM 3610 C C . ILE A 1 448 ? -15.000 1.587 26.427 1.00 95.25 448 ILE A C 1
ATOM 3612 O O . ILE A 1 448 ? -14.521 1.659 27.557 1.00 95.25 448 ILE A O 1
ATOM 3616 N N . ILE A 1 449 ? -16.240 1.153 26.191 1.00 96.81 449 ILE A N 1
ATOM 3617 C CA . ILE A 1 449 ? -17.144 0.657 27.235 1.00 96.81 449 ILE A CA 1
ATOM 3618 C C . ILE A 1 449 ? -17.588 -0.754 26.870 1.00 96.81 449 ILE A C 1
ATOM 3620 O O . ILE A 1 449 ? -18.145 -0.968 25.788 1.00 96.81 449 ILE A O 1
ATOM 3624 N N . LEU A 1 450 ? -17.370 -1.699 27.778 1.00 95.12 450 LEU A N 1
ATOM 3625 C CA . LEU A 1 450 ? -17.759 -3.096 27.644 1.00 95.12 450 LEU A CA 1
ATOM 3626 C C . LEU A 1 450 ? -18.709 -3.494 28.774 1.00 95.12 450 LEU A C 1
ATOM 3628 O O . LEU A 1 450 ? -18.570 -3.031 29.902 1.00 95.12 450 LEU A O 1
ATOM 3632 N N . ALA A 1 451 ? -19.658 -4.375 28.477 1.00 95.38 451 ALA A N 1
ATOM 3633 C CA . ALA A 1 451 ? -20.331 -5.163 29.499 1.00 95.38 451 ALA A CA 1
ATOM 3634 C C . ALA A 1 451 ? -19.652 -6.529 29.572 1.00 95.38 451 ALA A C 1
ATOM 3636 O O . ALA A 1 451 ? -19.656 -7.287 28.600 1.00 95.38 451 ALA A O 1
ATOM 3637 N N . SER A 1 452 ? -19.060 -6.806 30.724 1.00 95.19 452 SER A N 1
ATOM 3638 C CA . SER A 1 452 ? -18.180 -7.937 30.977 1.00 95.19 452 SER A CA 1
ATOM 3639 C C . SER A 1 452 ? -18.870 -8.909 31.930 1.00 95.19 452 SER A C 1
ATOM 3641 O O . SER A 1 452 ? -19.430 -8.500 32.944 1.00 95.19 452 SER A O 1
ATOM 3643 N N . HIS A 1 453 ? -18.862 -10.197 31.591 1.00 95.25 453 HIS A N 1
ATOM 3644 C CA . HIS A 1 453 ? -19.532 -11.260 32.337 1.00 95.25 453 HIS A CA 1
ATOM 3645 C C . HIS A 1 453 ? -18.549 -12.382 32.667 1.00 95.25 453 HIS A C 1
ATOM 3647 O O . HIS A 1 453 ? -18.051 -13.060 31.761 1.00 95.25 453 HIS A O 1
ATOM 3653 N N . ILE A 1 454 ? -18.293 -12.597 33.961 1.00 96.00 454 ILE A N 1
ATOM 3654 C CA . ILE A 1 454 ? -17.397 -13.650 34.448 1.00 96.00 454 ILE A CA 1
ATOM 3655 C C . ILE A 1 454 ? -18.193 -14.671 35.264 1.00 96.00 454 ILE A C 1
ATOM 3657 O O . ILE A 1 454 ? -18.743 -14.379 36.331 1.00 96.00 454 ILE A O 1
ATOM 3661 N N . GLY A 1 455 ? -18.226 -15.910 34.774 1.00 96.31 455 GLY A N 1
ATOM 3662 C CA . GLY A 1 455 ? -18.848 -17.030 35.477 1.00 96.31 455 GLY A CA 1
ATOM 3663 C C . GLY A 1 455 ? -18.110 -17.408 36.767 1.00 96.31 455 GLY A C 1
ATOM 3664 O O . GLY A 1 455 ? -16.938 -17.087 36.950 1.00 96.31 455 GLY A O 1
ATOM 3665 N N . GLU A 1 456 ? -18.778 -18.143 37.656 1.00 96.56 456 GLU A N 1
ATOM 3666 C CA . GLU A 1 456 ? -18.189 -18.608 38.921 1.00 96.56 456 GLU A CA 1
ATOM 3667 C C . GLU A 1 456 ? -16.868 -19.372 38.700 1.00 96.56 456 GLU A C 1
ATOM 3669 O O . GLU A 1 456 ? -16.803 -20.321 37.907 1.00 96.56 456 GLU A O 1
ATOM 3674 N N . GLY A 1 457 ? -15.805 -18.964 39.397 1.00 95.06 457 GLY A N 1
ATOM 3675 C CA . GLY A 1 457 ? -14.451 -19.505 39.243 1.00 95.06 457 GLY A CA 1
ATOM 3676 C C . GLY A 1 457 ? -13.726 -19.061 37.965 1.00 95.06 457 GLY A C 1
ATOM 3677 O O . GLY A 1 457 ? -12.652 -19.581 37.671 1.00 95.06 457 GLY A O 1
ATOM 3678 N N . GLY A 1 458 ? -14.316 -18.153 37.185 1.00 96.00 458 GLY A N 1
ATOM 3679 C CA . GLY A 1 458 ? -13.708 -17.534 36.010 1.00 96.00 458 GLY A CA 1
ATOM 3680 C C . GLY A 1 458 ? -12.799 -16.355 36.351 1.00 96.00 458 GLY A C 1
ATOM 3681 O O . GLY A 1 458 ? -12.770 -15.871 37.487 1.00 96.00 458 GLY A O 1
ATOM 3682 N N . CYS A 1 459 ? -12.060 -15.868 35.356 1.00 95.25 459 CYS A N 1
ATOM 3683 C CA . CYS A 1 459 ? -11.178 -14.717 35.525 1.00 95.25 459 CYS A CA 1
ATOM 3684 C C . CYS A 1 459 ? -10.990 -13.902 34.248 1.00 95.25 459 CYS A C 1
ATOM 3686 O O . CYS A 1 459 ? -11.087 -14.433 33.144 1.00 95.25 459 CYS A O 1
ATOM 3688 N N . GLY A 1 460 ? -10.653 -12.624 34.434 1.00 91.94 460 GLY A N 1
ATOM 3689 C CA . GLY A 1 460 ? -10.122 -11.774 33.379 1.00 91.94 460 GLY A CA 1
ATOM 3690 C C . GLY A 1 460 ? -8.688 -12.157 32.991 1.00 91.94 460 GLY A C 1
ATOM 3691 O O . GLY A 1 460 ? -8.198 -13.231 33.376 1.00 91.94 460 GLY A O 1
ATOM 3692 N N . PRO A 1 461 ? -7.984 -11.274 32.262 1.00 90.69 461 PRO A N 1
ATOM 3693 C CA . PRO A 1 461 ? -6.575 -11.464 31.961 1.00 90.69 461 PRO A CA 1
ATOM 3694 C C . PRO A 1 461 ? -5.736 -11.717 33.224 1.00 90.69 461 PRO A C 1
ATOM 3696 O O . PRO A 1 461 ? -6.107 -11.370 34.352 1.00 90.69 461 PRO A O 1
ATOM 3699 N N . GLY A 1 462 ? -4.558 -12.315 33.024 1.00 91.56 462 GLY A N 1
ATOM 3700 C CA . GLY A 1 462 ? -3.507 -12.362 34.044 1.00 91.56 462 GLY A CA 1
ATOM 3701 C C . GLY A 1 462 ? -3.097 -10.962 34.522 1.00 91.56 462 GLY A C 1
ATOM 3702 O O . GLY A 1 462 ? -3.697 -9.959 34.152 1.00 91.56 462 GLY A O 1
ATOM 3703 N N . LEU A 1 463 ? -2.068 -10.868 35.363 1.00 97.00 463 LEU A N 1
ATOM 3704 C CA . LEU A 1 463 ? -1.616 -9.557 35.831 1.00 97.00 463 LEU A CA 1
ATOM 3705 C C . LEU A 1 463 ? -1.182 -8.692 34.631 1.00 97.00 463 LEU A C 1
ATOM 3707 O O . LEU A 1 463 ? -0.407 -9.137 33.787 1.00 97.00 463 LEU A O 1
ATOM 3711 N N . HIS A 1 464 ? -1.721 -7.482 34.530 1.00 97.62 464 HIS A N 1
ATOM 3712 C CA . HIS A 1 464 ? -1.461 -6.576 33.414 1.00 97.62 464 HIS A CA 1
ATOM 3713 C C . HIS A 1 464 ? -1.604 -5.121 33.847 1.00 97.62 464 HIS A C 1
ATOM 3715 O O . HIS A 1 464 ? -2.063 -4.840 34.952 1.00 97.62 464 HIS A O 1
ATOM 3721 N N . TYR A 1 465 ? -1.201 -4.196 32.980 1.00 97.25 465 TYR A N 1
ATOM 3722 C CA . TYR A 1 465 ? -1.484 -2.773 33.136 1.00 97.25 465 TYR A CA 1
ATOM 3723 C C . TYR A 1 465 ? -1.965 -2.158 31.816 1.00 97.25 465 TYR A C 1
ATOM 3725 O O . TYR A 1 465 ? -1.746 -2.708 30.731 1.00 97.25 465 TYR A O 1
ATOM 3733 N N . HIS A 1 466 ? -2.605 -0.997 31.923 1.00 95.88 466 HIS A N 1
ATOM 3734 C CA . HIS A 1 466 ? -3.056 -0.176 30.801 1.00 95.88 466 HIS A CA 1
ATOM 3735 C C . HIS A 1 466 ? -2.299 1.156 30.783 1.00 95.88 466 HIS A C 1
ATOM 3737 O O . HIS A 1 466 ? -1.835 1.622 31.824 1.00 95.88 466 HIS A O 1
ATOM 3743 N N . ARG A 1 467 ? -2.183 1.783 29.607 1.00 94.62 467 ARG A N 1
ATOM 3744 C CA . ARG A 1 467 ? -1.720 3.181 29.477 1.00 94.62 467 ARG A CA 1
ATOM 3745 C C . ARG A 1 467 ? -2.850 4.206 29.615 1.00 94.62 467 ARG A C 1
ATOM 3747 O O . ARG A 1 467 ? -2.576 5.391 29.764 1.00 94.62 467 ARG A O 1
ATOM 3754 N N . SER A 1 468 ? -4.090 3.735 29.591 1.00 95.69 468 SER A N 1
ATOM 3755 C CA . SER A 1 468 ? -5.294 4.485 29.939 1.00 95.69 468 SER A CA 1
ATOM 3756 C C . SER A 1 468 ? -5.727 4.146 31.363 1.00 95.69 468 SER A C 1
ATOM 3758 O O . SER A 1 468 ? -5.354 3.090 31.882 1.00 95.69 468 SER A O 1
ATOM 3760 N N . ASP A 1 469 ? -6.544 5.002 31.974 1.00 97.56 469 ASP A N 1
ATOM 3761 C CA . ASP A 1 469 ? -7.272 4.613 33.178 1.00 97.56 469 ASP A CA 1
ATOM 3762 C C . ASP A 1 469 ? -8.289 3.525 32.813 1.00 97.56 469 ASP A C 1
ATOM 3764 O O . ASP A 1 469 ? -8.847 3.500 31.710 1.00 97.56 469 ASP A O 1
ATOM 3768 N N . GLN A 1 470 ? -8.555 2.636 33.760 1.00 97.94 470 GLN A N 1
ATOM 3769 C CA . GLN A 1 470 ? -9.619 1.655 33.661 1.00 97.94 470 GLN A CA 1
ATOM 3770 C C . GLN A 1 470 ? -10.525 1.760 34.882 1.00 97.94 470 GLN A C 1
ATOM 3772 O O . GLN A 1 470 ? -10.084 1.973 36.014 1.00 97.94 470 GLN A O 1
ATOM 3777 N N . LEU A 1 471 ? -11.823 1.628 34.653 1.00 98.38 471 LEU A N 1
ATOM 3778 C CA . LEU A 1 471 ? -12.820 1.648 35.705 1.00 98.38 471 LEU A CA 1
ATOM 3779 C C . LEU A 1 471 ? -13.752 0.458 35.538 1.00 98.38 471 LEU A C 1
ATOM 3781 O O . LEU A 1 471 ? -14.138 0.118 34.421 1.00 98.38 471 LEU A O 1
ATOM 3785 N N . TYR A 1 472 ? -14.154 -0.136 36.658 1.00 98.31 472 TYR A N 1
ATOM 3786 C CA . TYR A 1 472 ? -15.205 -1.150 36.691 1.00 98.31 472 TYR A CA 1
ATOM 3787 C C . TYR A 1 472 ? -16.372 -0.649 37.522 1.00 98.31 472 TYR A C 1
ATOM 3789 O O . TYR A 1 472 ? -16.153 -0.117 38.605 1.00 98.31 472 TYR A O 1
ATOM 3797 N N . PHE A 1 473 ? -17.603 -0.877 37.080 1.00 98.25 473 PHE A N 1
ATOM 3798 C CA . PHE A 1 473 ? -18.778 -0.761 37.939 1.00 98.25 473 PHE A CA 1
ATOM 3799 C C . PHE A 1 473 ? -19.500 -2.105 37.988 1.00 98.25 473 PHE A C 1
ATOM 3801 O O . PHE A 1 473 ? -20.001 -2.567 36.967 1.00 98.25 473 PHE A O 1
ATOM 3808 N N . VAL A 1 474 ? -19.537 -2.752 39.155 1.00 97.62 474 VAL A N 1
ATOM 3809 C CA . VAL A 1 474 ? -20.186 -4.066 39.305 1.00 97.62 474 VAL A CA 1
ATOM 3810 C C . VAL A 1 474 ? -21.698 -3.882 39.343 1.00 97.62 474 VAL A C 1
ATOM 3812 O O . VAL A 1 474 ? -22.215 -3.239 40.256 1.00 97.62 474 VAL A O 1
ATOM 3815 N N . VAL A 1 475 ? -22.387 -4.445 38.351 1.00 95.38 475 VAL A N 1
ATOM 3816 C CA . VAL A 1 475 ? -23.837 -4.307 38.137 1.00 95.38 475 VAL A CA 1
ATOM 3817 C C . VAL A 1 475 ? -24.597 -5.483 38.756 1.00 95.38 475 VAL A C 1
ATOM 3819 O O . VAL A 1 475 ? -25.643 -5.298 39.372 1.00 95.38 475 VAL A O 1
ATOM 3822 N N . HIS A 1 476 ? -24.053 -6.699 38.634 1.00 93.56 476 HIS A N 1
ATOM 3823 C CA . HIS A 1 476 ? -24.643 -7.922 39.184 1.00 93.56 476 HIS A CA 1
ATOM 3824 C C . HIS A 1 476 ? -23.568 -8.808 39.817 1.00 93.56 476 HIS A C 1
ATOM 3826 O O . HIS A 1 476 ? -22.459 -8.921 39.300 1.00 93.56 476 HIS A O 1
ATOM 3832 N N . GLY A 1 477 ? -23.904 -9.481 40.920 1.00 94.56 477 GLY A N 1
ATOM 3833 C CA . GLY A 1 477 ? -22.989 -10.396 41.609 1.00 94.56 477 GLY A CA 1
ATOM 3834 C C . GLY A 1 477 ? -21.869 -9.683 42.375 1.00 94.56 477 GLY A C 1
ATOM 3835 O O . GLY A 1 477 ? -22.093 -8.671 43.038 1.00 94.56 477 GLY A O 1
ATOM 3836 N N . GLY A 1 478 ? -20.667 -10.248 42.343 1.00 95.12 478 GLY A N 1
ATOM 3837 C CA . GLY A 1 478 ? -19.487 -9.675 42.979 1.00 95.12 478 GLY A CA 1
ATOM 3838 C C . GLY A 1 478 ? -18.212 -10.283 42.415 1.00 95.12 478 GLY A C 1
ATOM 3839 O O . GLY A 1 478 ? -18.212 -11.413 41.934 1.00 95.12 478 GLY A O 1
ATOM 3840 N N . MET A 1 479 ? -17.115 -9.538 42.492 1.00 97.19 479 MET A N 1
ATOM 3841 C CA . MET A 1 479 ? -15.809 -9.987 42.012 1.00 97.19 479 MET A CA 1
ATOM 3842 C C . MET A 1 479 ? -14.724 -9.758 43.061 1.00 97.19 479 MET A C 1
ATOM 3844 O O . MET A 1 479 ? -14.938 -9.165 44.119 1.00 97.19 479 MET A O 1
ATOM 3848 N N . THR A 1 480 ? -13.521 -10.223 42.764 1.00 98.12 480 THR A N 1
ATOM 3849 C CA . THR A 1 480 ? -12.302 -9.799 43.447 1.00 98.12 480 THR A CA 1
ATOM 3850 C C . THR A 1 480 ? -11.365 -9.182 42.428 1.00 98.12 480 THR A C 1
ATOM 3852 O O . THR A 1 480 ? -11.138 -9.748 41.361 1.00 98.12 480 THR A O 1
ATOM 3855 N N . VAL A 1 481 ? -10.813 -8.023 42.769 1.00 98.12 481 VAL A N 1
ATOM 3856 C CA . VAL A 1 481 ? -9.793 -7.346 41.970 1.00 98.12 481 VAL A CA 1
ATOM 3857 C C . VAL A 1 481 ? -8.509 -7.260 42.778 1.00 98.12 481 VAL A C 1
ATOM 3859 O O . VAL A 1 481 ? -8.527 -6.941 43.966 1.00 98.12 481 VAL A O 1
ATOM 3862 N N . ARG A 1 482 ? -7.378 -7.551 42.146 1.00 98.19 482 ARG A N 1
ATOM 3863 C CA . ARG A 1 482 ? -6.059 -7.233 42.683 1.00 98.19 482 ARG A CA 1
ATOM 3864 C C . ARG A 1 482 ? -5.634 -5.883 42.129 1.00 98.19 482 ARG A C 1
ATOM 3866 O O . ARG A 1 482 ? -5.571 -5.741 40.914 1.00 98.19 482 ARG A O 1
ATOM 3873 N N . LEU A 1 483 ? -5.319 -4.939 43.010 1.00 98.12 483 LEU A N 1
ATOM 3874 C CA . LEU A 1 483 ? -4.747 -3.632 42.690 1.00 98.12 483 LEU A CA 1
ATOM 3875 C C . LEU A 1 483 ? -3.324 -3.582 43.256 1.00 98.12 483 LEU A C 1
ATOM 3877 O O . LEU A 1 483 ? -3.118 -3.595 44.475 1.00 98.12 483 LEU A O 1
ATOM 3881 N N . GLY A 1 484 ? -2.327 -3.606 42.373 1.00 95.94 484 GLY A N 1
ATOM 3882 C CA . GLY A 1 484 ? -0.932 -3.816 42.746 1.00 95.94 484 GLY A CA 1
ATOM 3883 C C . GLY A 1 484 ? -0.749 -5.137 43.493 1.00 95.94 484 GLY A C 1
ATOM 3884 O O . GLY A 1 484 ? -0.917 -6.221 42.939 1.00 95.94 484 GLY A O 1
ATOM 3885 N N . GLU A 1 485 ? -0.428 -5.050 44.780 1.00 94.75 485 GLU A N 1
ATOM 3886 C CA . GLU A 1 485 ? -0.211 -6.213 45.650 1.00 94.75 485 GLU A CA 1
ATOM 3887 C C . GLU A 1 485 ? -1.439 -6.612 46.479 1.00 94.75 485 GLU A C 1
ATOM 3889 O O . GLU A 1 485 ? -1.413 -7.630 47.167 1.00 94.75 485 GLU A O 1
ATOM 3894 N N . THR A 1 486 ? -2.514 -5.819 46.452 1.00 96.94 486 THR A N 1
ATOM 3895 C CA . THR A 1 486 ? -3.634 -5.981 47.391 1.00 96.94 486 THR A CA 1
ATOM 3896 C C . THR A 1 486 ? -4.875 -6.502 46.684 1.00 96.94 486 THR A C 1
ATOM 3898 O O . THR A 1 486 ? -5.277 -5.976 45.651 1.00 96.94 486 THR A O 1
ATOM 3901 N N . ASN A 1 487 ? -5.506 -7.524 47.262 1.00 97.75 487 ASN A N 1
ATOM 3902 C CA . ASN A 1 487 ? -6.784 -8.044 46.789 1.00 97.75 487 ASN A CA 1
ATOM 3903 C C . ASN A 1 487 ? -7.937 -7.318 47.483 1.00 97.75 487 ASN A C 1
ATOM 3905 O O . ASN A 1 487 ? -7.946 -7.178 48.707 1.00 97.75 487 ASN A O 1
ATOM 3909 N N . HIS A 1 488 ? -8.934 -6.919 46.705 1.00 97.75 488 HIS A N 1
ATOM 3910 C CA . HIS A 1 488 ? -10.123 -6.222 47.164 1.00 97.75 488 HIS A CA 1
ATOM 3911 C C . HIS A 1 488 ? -11.375 -7.004 46.752 1.00 97.75 488 HIS A C 1
ATOM 3913 O O . HIS A 1 488 ? -11.553 -7.263 45.558 1.00 97.75 488 HIS A O 1
ATOM 3919 N N . PRO A 1 489 ? -12.259 -7.377 47.696 1.00 97.00 489 PRO A N 1
ATOM 3920 C CA . PRO A 1 489 ? -13.598 -7.821 47.343 1.00 97.00 489 PRO A CA 1
ATOM 3921 C C . PRO A 1 489 ? -14.401 -6.628 46.813 1.00 97.00 489 PRO A C 1
ATOM 3923 O O . PRO A 1 489 ? -14.372 -5.542 47.397 1.00 97.00 489 PRO A O 1
ATOM 3926 N N . VAL A 1 490 ? -15.121 -6.834 45.716 1.00 97.88 490 VAL A N 1
ATOM 3927 C CA . VAL A 1 490 ? -15.915 -5.804 45.043 1.00 97.88 490 VAL A CA 1
ATOM 3928 C C . VAL A 1 490 ? -17.361 -6.300 44.955 1.00 97.88 490 VAL A C 1
ATOM 3930 O O . VAL A 1 490 ? -17.668 -7.126 44.091 1.00 97.88 490 VAL A O 1
ATOM 3933 N N . PRO A 1 491 ? -18.242 -5.883 45.881 1.00 96.38 491 PRO A N 1
ATOM 3934 C CA . PRO A 1 491 ? -19.648 -6.276 45.849 1.00 96.38 491 PRO A CA 1
ATOM 3935 C C . PRO A 1 491 ? -20.411 -5.555 44.726 1.00 96.38 491 PRO A C 1
ATOM 3937 O O . PRO A 1 491 ? -19.906 -4.606 44.128 1.00 96.38 491 PRO A O 1
ATOM 3940 N N . ASN A 1 492 ? -21.653 -5.976 44.476 1.00 95.88 492 ASN A N 1
ATOM 3941 C CA . ASN A 1 492 ? -22.589 -5.243 43.621 1.00 95.88 492 ASN A CA 1
ATOM 3942 C C . ASN A 1 492 ? -22.703 -3.766 44.054 1.00 95.88 492 ASN A C 1
ATOM 3944 O O . ASN A 1 492 ? -22.747 -3.464 45.250 1.00 95.88 492 ASN A O 1
ATOM 3948 N N . GLY A 1 493 ? -22.768 -2.853 43.083 1.00 96.81 493 GLY A N 1
ATOM 3949 C CA . GLY A 1 493 ? -22.915 -1.421 43.313 1.00 96.81 493 GLY A CA 1
ATOM 3950 C C . GLY A 1 493 ? -21.609 -0.756 43.733 1.00 96.81 493 GLY A C 1
ATOM 3951 O O . GLY A 1 493 ? -21.624 0.254 44.440 1.00 96.81 493 GLY A O 1
ATOM 3952 N N . SER A 1 494 ? -20.471 -1.329 43.342 1.00 98.25 494 SER A N 1
ATOM 3953 C CA . SER A 1 494 ? -19.145 -0.778 43.607 1.00 98.25 494 SER A CA 1
ATOM 3954 C C . SER A 1 494 ? -18.438 -0.341 42.333 1.00 98.25 494 SER A C 1
ATOM 3956 O O . SER A 1 494 ? -18.376 -1.088 41.358 1.00 98.25 494 SER A O 1
ATOM 3958 N N . LEU A 1 495 ? -17.836 0.848 42.396 1.00 98.56 495 LEU A N 1
ATOM 3959 C CA . LEU A 1 495 ? -16.850 1.329 41.436 1.00 98.56 495 LEU A CA 1
ATOM 3960 C C . LEU A 1 495 ? -15.449 0.851 41.843 1.00 98.56 495 LEU A C 1
ATOM 3962 O O . LEU A 1 495 ? -15.072 0.968 43.011 1.00 98.56 495 LEU A O 1
ATOM 3966 N N . VAL A 1 496 ? -14.662 0.391 40.879 1.00 98.62 496 VAL A N 1
ATOM 3967 C CA . VAL A 1 496 ? -13.210 0.217 40.971 1.00 98.62 496 VAL A CA 1
ATOM 3968 C C . VAL A 1 496 ? -12.563 1.274 40.085 1.00 98.62 496 VAL A C 1
ATOM 3970 O O . VAL A 1 496 ? -12.920 1.379 38.916 1.00 98.62 496 VAL A O 1
ATOM 3973 N N . PHE A 1 497 ? -11.623 2.046 40.625 1.00 98.56 497 PHE A N 1
ATOM 3974 C CA . PHE A 1 497 ? -10.780 2.958 39.852 1.00 98.56 497 PHE A CA 1
ATOM 3975 C C . PHE A 1 497 ? -9.357 2.406 39.775 1.00 98.56 497 PHE A C 1
ATOM 3977 O O . PHE A 1 497 ? -8.727 2.164 40.812 1.00 98.56 497 PHE A O 1
ATOM 3984 N N . ILE A 1 498 ? -8.868 2.227 38.551 1.00 98.50 498 ILE A N 1
ATOM 3985 C CA . ILE A 1 498 ? -7.563 1.664 38.220 1.00 98.50 498 ILE A CA 1
ATOM 3986 C C . ILE A 1 498 ? -6.825 2.693 37.350 1.00 98.50 498 ILE A C 1
ATOM 3988 O O . ILE A 1 498 ? -7.072 2.770 36.150 1.00 98.50 498 ILE A O 1
ATOM 3992 N N . PRO A 1 499 ? -5.947 3.524 37.926 1.00 97.88 499 PRO A N 1
ATOM 3993 C CA . PRO A 1 499 ? -5.207 4.516 37.156 1.00 97.88 499 PRO A CA 1
ATOM 3994 C C . PRO A 1 499 ? -4.260 3.855 36.150 1.00 97.88 499 PRO A C 1
ATOM 3996 O O . PRO A 1 499 ? -3.730 2.766 36.409 1.00 97.88 499 PRO A O 1
ATOM 3999 N N . ALA A 1 500 ? -3.992 4.552 35.045 1.00 97.00 500 ALA A N 1
ATOM 4000 C CA . ALA A 1 500 ? -2.988 4.169 34.062 1.00 97.00 500 ALA A CA 1
ATOM 4001 C C . ALA A 1 500 ? -1.677 3.767 34.754 1.00 97.00 500 ALA A C 1
ATOM 4003 O O . ALA A 1 500 ? -1.195 4.447 35.665 1.00 97.00 500 ALA A O 1
ATOM 4004 N N . GLY A 1 501 ? -1.111 2.634 34.343 1.00 96.81 501 GLY A N 1
ATOM 4005 C CA . GLY A 1 501 ? 0.129 2.115 34.909 1.00 96.81 501 GLY A CA 1
ATOM 4006 C C . GLY A 1 501 ? 0.002 1.278 36.178 1.00 96.81 501 GLY A C 1
ATOM 4007 O O . GLY A 1 501 ? 1.004 0.713 36.620 1.00 96.81 501 GLY A O 1
ATOM 4008 N N . LEU A 1 502 ? -1.181 1.182 36.799 1.00 98.19 502 LEU A N 1
ATOM 4009 C CA . LEU A 1 502 ? -1.376 0.328 37.974 1.00 98.19 502 LEU A CA 1
ATOM 4010 C C . LEU A 1 502 ? -1.537 -1.128 37.524 1.00 98.19 502 LEU A C 1
ATOM 4012 O O . LEU A 1 502 ? -2.490 -1.429 36.806 1.00 98.19 502 LEU A O 1
ATOM 4016 N N . PRO A 1 503 ? -0.669 -2.058 37.952 1.00 98.19 503 PRO A N 1
ATOM 4017 C CA . PRO A 1 503 ? -0.843 -3.463 37.626 1.00 98.19 503 PRO A CA 1
ATOM 4018 C C . PRO A 1 503 ? -2.034 -4.064 38.375 1.00 98.19 503 PRO A C 1
ATOM 4020 O O . PRO A 1 503 ? -2.174 -3.879 39.585 1.00 98.19 503 PRO A O 1
ATOM 4023 N N . HIS A 1 504 ? -2.885 -4.799 37.669 1.00 98.50 504 HIS A N 1
ATOM 4024 C CA . HIS A 1 504 ? -4.125 -5.338 38.216 1.00 98.50 504 HIS A CA 1
ATOM 4025 C C . HIS A 1 504 ? -4.580 -6.611 37.490 1.00 98.50 504 HIS A C 1
ATOM 4027 O O . HIS A 1 504 ? -4.022 -7.022 36.472 1.00 98.50 504 HIS A O 1
ATOM 4033 N N . ARG A 1 505 ? -5.564 -7.285 38.089 1.00 97.69 505 ARG A N 1
ATOM 4034 C CA . ARG A 1 505 ? -6.334 -8.391 37.496 1.00 97.69 505 ARG A CA 1
ATOM 4035 C C . ARG A 1 505 ? -7.618 -8.619 38.284 1.00 97.69 505 ARG A C 1
ATOM 4037 O O . ARG A 1 505 ? -7.641 -8.358 39.487 1.00 97.69 505 ARG A O 1
ATOM 4044 N N . ASN A 1 506 ? -8.640 -9.187 37.659 1.00 97.69 506 ASN A N 1
ATOM 4045 C CA . ASN A 1 506 ? -9.926 -9.492 38.287 1.00 97.69 506 ASN A CA 1
ATOM 4046 C C . ASN A 1 506 ? -10.349 -10.955 38.078 1.00 97.69 506 ASN A C 1
ATOM 4048 O O . ASN A 1 506 ? -9.947 -11.623 37.123 1.00 97.69 506 ASN A O 1
ATOM 4052 N N . TRP A 1 507 ? -11.136 -11.477 39.015 1.00 97.88 507 TRP A N 1
ATOM 4053 C CA . TRP A 1 507 ? -11.726 -12.813 38.938 1.00 97.88 507 TRP A CA 1
ATOM 4054 C C . TRP A 1 507 ? -12.984 -12.926 39.797 1.00 97.88 507 TRP A C 1
ATOM 4056 O O . TRP A 1 507 ? -13.224 -12.105 40.685 1.00 97.88 507 TRP A O 1
ATOM 4066 N N . ASN A 1 508 ? -13.777 -13.967 39.551 1.00 97.25 508 ASN A N 1
ATOM 4067 C CA . ASN A 1 508 ? -15.008 -14.235 40.283 1.00 97.25 508 ASN A CA 1
ATOM 4068 C C . ASN A 1 508 ? -14.854 -15.485 41.169 1.00 97.25 508 ASN A C 1
ATOM 4070 O O . ASN A 1 508 ? -14.729 -16.603 40.670 1.00 97.25 508 ASN A O 1
ATOM 4074 N N . ASN A 1 509 ? -14.885 -15.297 42.492 1.00 91.19 509 ASN A N 1
ATOM 4075 C CA . ASN A 1 509 ? -14.794 -16.388 43.473 1.00 91.19 509 ASN A CA 1
ATOM 4076 C C . ASN A 1 509 ? -16.126 -17.129 43.711 1.00 91.19 509 ASN A C 1
ATOM 4078 O O . ASN A 1 509 ? -16.109 -18.189 44.331 1.00 91.19 509 ASN A O 1
ATOM 4082 N N . GLY A 1 510 ? -17.256 -16.591 43.246 1.00 88.06 510 GLY A N 1
ATOM 4083 C CA . GLY A 1 510 ? -18.590 -17.132 43.498 1.00 88.06 510 GLY A CA 1
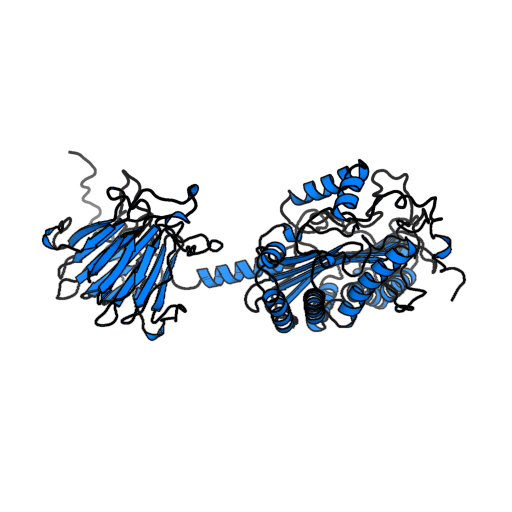ATOM 4084 C C . GLY A 1 510 ? -19.179 -16.803 44.881 1.00 88.06 510 GLY A C 1
ATOM 4085 O O . GLY A 1 510 ? -18.538 -16.134 45.701 1.00 88.06 510 GLY A O 1
ATOM 4086 N N . PRO A 1 511 ? -20.408 -17.286 45.156 1.00 90.81 511 PRO A N 1
ATOM 4087 C CA . PRO A 1 511 ? -21.225 -18.107 44.256 1.00 90.81 511 PRO A CA 1
ATOM 4088 C C . PRO A 1 511 ? -21.891 -17.284 43.139 1.00 90.81 511 PRO A C 1
ATOM 4090 O O . PRO A 1 511 ? -22.238 -16.121 43.337 1.00 90.81 511 PRO A O 1
ATOM 4093 N N . GLY A 1 512 ? -22.129 -17.917 41.990 1.00 93.44 512 GLY A N 1
ATOM 4094 C CA . GLY A 1 512 ? -22.820 -17.321 40.846 1.00 93.44 512 GLY A CA 1
ATOM 4095 C C . GLY A 1 512 ? -21.922 -16.510 39.910 1.00 93.44 512 GLY A C 1
ATOM 4096 O O . GLY A 1 512 ? -20.739 -16.288 40.167 1.00 93.44 512 GLY A O 1
ATOM 4097 N N . ALA A 1 513 ? -22.490 -16.099 38.777 1.00 93.94 513 ALA A N 1
ATOM 4098 C CA . ALA A 1 513 ? -21.812 -15.236 37.818 1.00 93.94 513 ALA A CA 1
ATOM 4099 C C . ALA A 1 513 ? -21.892 -13.762 38.243 1.00 93.94 513 ALA A C 1
ATOM 4101 O O . ALA A 1 513 ? -22.807 -13.363 38.966 1.00 93.94 513 ALA A O 1
ATOM 4102 N N . GLU A 1 514 ? -20.948 -12.960 37.765 1.00 95.12 514 GLU A N 1
ATOM 4103 C CA . GLU A 1 514 ? -20.951 -11.511 37.944 1.00 95.12 514 GLU A CA 1
ATOM 4104 C C . GLU A 1 514 ? -21.068 -10.801 36.596 1.00 95.12 514 GLU A C 1
ATOM 4106 O O . GLU A 1 514 ? -20.814 -11.381 35.538 1.00 95.12 514 GLU A O 1
ATOM 4111 N N . THR A 1 515 ? -21.524 -9.556 36.622 1.00 94.88 515 THR A N 1
ATOM 4112 C CA . THR A 1 515 ? -21.524 -8.682 35.451 1.00 94.88 515 THR A CA 1
ATOM 4113 C C . THR A 1 515 ? -21.107 -7.291 35.876 1.00 94.88 515 THR A C 1
ATOM 4115 O O . THR A 1 515 ? -21.653 -6.734 36.834 1.00 94.88 515 THR A O 1
ATOM 4118 N N . HIS A 1 516 ? -20.164 -6.717 35.145 1.00 97.00 516 HIS A N 1
ATOM 4119 C CA . HIS A 1 516 ? -19.655 -5.382 35.396 1.00 97.00 516 HIS A CA 1
ATOM 4120 C C . HIS A 1 516 ? -19.531 -4.585 34.104 1.00 97.00 516 HIS A C 1
ATOM 4122 O O . HIS A 1 516 ? -19.293 -5.124 33.024 1.00 97.00 516 HIS A O 1
ATOM 4128 N N . LEU A 1 517 ? -19.690 -3.272 34.239 1.00 97.12 517 LEU A N 1
ATOM 4129 C CA . LEU A 1 517 ? -19.358 -2.318 33.199 1.00 97.12 517 LEU A CA 1
ATOM 4130 C C . LEU A 1 517 ? -17.862 -2.027 33.279 1.00 97.12 517 LEU A C 1
ATOM 4132 O O . LEU A 1 517 ? -17.389 -1.518 34.293 1.00 97.12 517 LEU A O 1
ATOM 4136 N N . GLU A 1 518 ? -17.135 -2.344 32.222 1.00 96.25 518 GLU A N 1
ATOM 4137 C CA . GLU A 1 518 ? -15.718 -2.055 32.066 1.00 96.25 518 GLU A CA 1
ATOM 4138 C C . GLU A 1 518 ? -15.530 -0.824 31.179 1.00 96.25 518 GLU A C 1
ATOM 4140 O O . GLU A 1 518 ? -16.132 -0.704 30.113 1.00 96.25 518 GLU A O 1
ATOM 4145 N N . MET A 1 519 ? -14.705 0.114 31.635 1.00 97.75 519 MET A N 1
ATOM 4146 C CA . MET A 1 519 ? -14.466 1.399 30.986 1.00 97.75 519 MET A CA 1
ATOM 4147 C C . MET A 1 519 ? -12.962 1.604 30.839 1.00 97.75 519 MET A C 1
ATOM 4149 O O . MET A 1 519 ? -12.258 1.567 31.842 1.00 97.75 519 MET A O 1
ATOM 4153 N N . ILE A 1 520 ? -12.475 1.852 29.624 1.00 97.19 520 ILE A N 1
ATOM 4154 C CA . ILE A 1 520 ? -11.070 2.194 29.352 1.00 97.19 520 ILE A CA 1
ATOM 4155 C C . ILE A 1 520 ? -11.039 3.620 28.805 1.00 97.19 520 ILE A C 1
ATOM 4157 O O . ILE A 1 520 ? -11.603 3.883 27.737 1.00 97.19 520 ILE A O 1
ATOM 4161 N N . ILE A 1 521 ? -10.438 4.535 29.572 1.00 96.88 521 ILE A N 1
ATOM 4162 C CA . ILE A 1 521 ? -10.567 5.983 29.386 1.00 96.88 521 ILE A CA 1
ATOM 4163 C C . ILE A 1 521 ? -9.198 6.683 29.551 1.00 96.88 521 ILE A C 1
ATOM 4165 O O . ILE A 1 521 ? -8.572 6.557 30.602 1.00 96.88 521 ILE A O 1
ATOM 4169 N N . PRO A 1 522 ? -8.721 7.452 28.554 1.00 94.19 522 PRO A N 1
ATOM 4170 C CA . PRO A 1 522 ? -9.285 7.569 27.210 1.00 94.19 522 PRO A CA 1
ATOM 4171 C C . PRO A 1 522 ? -9.174 6.245 26.440 1.00 94.19 522 PRO A C 1
ATOM 4173 O O . PRO A 1 522 ? -8.400 5.361 26.821 1.00 94.19 522 PRO A O 1
ATOM 4176 N N . ALA A 1 523 ? -9.912 6.095 25.339 1.00 90.69 523 ALA A N 1
ATOM 4177 C CA . ALA A 1 523 ? -9.696 4.947 24.465 1.00 90.69 523 ALA A CA 1
ATOM 4178 C C . ALA A 1 523 ? -8.249 4.985 23.927 1.00 90.69 523 ALA A C 1
ATOM 4180 O O . ALA A 1 523 ? -7.824 6.028 23.421 1.00 90.69 523 ALA A O 1
ATOM 4181 N N . PRO A 1 524 ? -7.472 3.889 24.026 1.00 85.56 524 PRO A N 1
ATOM 4182 C CA . PRO A 1 524 ? -6.122 3.869 23.478 1.00 85.56 524 PRO A CA 1
ATOM 4183 C C . PRO A 1 524 ? -6.156 4.094 21.967 1.00 85.56 524 PRO A C 1
ATOM 4185 O O . PRO A 1 524 ? -7.134 3.762 21.282 1.00 85.56 524 PRO A O 1
ATOM 4188 N N . HIS A 1 525 ? -5.068 4.642 21.424 1.00 75.06 525 HIS A N 1
ATOM 4189 C CA . HIS A 1 525 ? -4.969 4.822 19.982 1.00 75.06 525 HIS A CA 1
ATOM 4190 C C . HIS A 1 525 ? -5.099 3.458 19.283 1.00 75.06 525 HIS A C 1
ATOM 4192 O O . HIS A 1 525 ? -4.598 2.452 19.772 1.00 75.06 525 HIS A O 1
ATOM 4198 N N . ARG A 1 526 ? -5.736 3.396 18.105 1.00 67.19 526 ARG A N 1
ATOM 4199 C CA . ARG A 1 526 ? -6.080 2.120 17.429 1.00 67.19 526 ARG A CA 1
ATOM 4200 C C . ARG A 1 526 ? -4.894 1.197 17.103 1.00 67.19 526 ARG A C 1
ATOM 4202 O O . ARG A 1 526 ? -5.119 0.054 16.723 1.00 67.19 526 ARG A O 1
ATOM 4209 N N . LEU A 1 527 ? -3.668 1.713 17.175 1.00 54.47 527 LEU A N 1
ATOM 4210 C CA . LEU A 1 527 ? -2.418 0.982 16.931 1.00 54.47 527 LEU A CA 1
ATOM 4211 C C . LEU A 1 527 ? -1.700 0.573 18.227 1.00 54.47 527 LEU A C 1
ATOM 4213 O O . LEU A 1 527 ? -0.691 -0.122 18.170 1.00 54.47 527 LEU A O 1
ATOM 4217 N N . GLU A 1 528 ? -2.177 1.032 19.382 1.00 72.56 528 GLU A N 1
ATOM 4218 C CA . GLU A 1 528 ? -1.604 0.697 20.678 1.00 72.56 528 GLU A CA 1
ATOM 4219 C C . GLU A 1 528 ? -2.241 -0.572 21.238 1.00 72.56 528 GLU A C 1
ATOM 4221 O O . GLU A 1 528 ? -3.403 -0.895 20.984 1.00 72.56 528 GLU A O 1
ATOM 4226 N N . GLN A 1 529 ? -1.450 -1.314 22.008 1.00 80.31 529 GLN A N 1
ATOM 4227 C CA . GLN A 1 529 ? -1.929 -2.508 22.678 1.00 80.31 529 GLN A CA 1
ATOM 4228 C C . GLN A 1 529 ? -2.901 -2.112 23.793 1.00 80.31 529 GLN A C 1
ATOM 4230 O O . GLN A 1 529 ? -2.606 -1.222 24.589 1.00 80.31 529 GLN A O 1
ATOM 4235 N N . LEU A 1 530 ? -4.046 -2.799 23.870 1.00 85.00 530 LEU A N 1
ATOM 4236 C CA . LEU A 1 530 ? -5.053 -2.519 24.893 1.00 85.00 530 LEU A CA 1
ATOM 4237 C C . LEU A 1 530 ? -4.503 -2.791 26.297 1.00 85.00 530 LEU A C 1
ATOM 4239 O O . LEU A 1 530 ? -4.634 -1.934 27.158 1.00 85.00 530 LEU A O 1
ATOM 4243 N N . ALA A 1 531 ? -3.866 -3.947 26.513 1.00 90.38 531 ALA A N 1
ATOM 4244 C CA . ALA A 1 531 ? -3.347 -4.409 27.802 1.00 90.38 531 ALA A CA 1
ATOM 4245 C C . ALA A 1 531 ? -1.915 -4.950 27.677 1.00 90.38 531 ALA A C 1
ATOM 4247 O O . ALA A 1 531 ? -1.616 -5.713 26.757 1.00 90.38 531 ALA A O 1
ATOM 4248 N N . TYR A 1 532 ? -1.053 -4.612 28.636 1.00 92.75 532 TYR A N 1
ATOM 4249 C CA . TYR A 1 532 ? 0.343 -5.045 28.687 1.00 92.75 532 TYR A CA 1
ATOM 4250 C C . TYR A 1 532 ? 0.527 -6.087 29.793 1.00 92.75 532 TYR A C 1
ATOM 4252 O O . TYR A 1 532 ? 0.473 -5.766 30.982 1.00 92.75 532 TYR A O 1
ATOM 4260 N N . MET A 1 533 ? 0.711 -7.347 29.393 1.00 94.75 533 MET A N 1
ATOM 4261 C CA . MET A 1 533 ? 0.821 -8.487 30.309 1.00 94.75 533 MET A CA 1
ATOM 4262 C C . MET A 1 533 ? 2.153 -8.483 31.057 1.00 94.75 533 MET A C 1
ATOM 4264 O O . MET A 1 533 ? 3.204 -8.253 30.461 1.00 94.75 533 MET A O 1
ATOM 4268 N N . ILE A 1 534 ? 2.111 -8.798 32.351 1.00 94.94 534 ILE A N 1
ATOM 4269 C CA . ILE A 1 534 ? 3.285 -8.873 33.222 1.00 94.94 534 ILE A CA 1
ATOM 4270 C C . ILE A 1 534 ? 3.160 -10.037 34.210 1.00 94.94 534 ILE A C 1
ATOM 4272 O O . ILE A 1 534 ? 2.067 -10.523 34.497 1.00 94.94 534 ILE A O 1
ATOM 4276 N N . GLU A 1 535 ? 4.279 -10.473 34.783 1.00 92.06 535 GLU A N 1
ATOM 4277 C CA . GLU A 1 535 ? 4.264 -11.529 35.802 1.00 92.06 535 GLU A CA 1
ATOM 4278 C C . GLU A 1 535 ? 4.076 -10.968 37.214 1.00 92.06 535 GLU A C 1
ATOM 4280 O O . GLU A 1 535 ? 3.350 -11.548 38.028 1.00 92.06 535 GLU A O 1
ATOM 4285 N N . LYS A 1 536 ? 4.716 -9.830 37.510 1.00 94.19 536 LYS A N 1
ATOM 4286 C CA . LYS A 1 536 ? 4.702 -9.195 38.830 1.00 94.19 536 LYS A CA 1
ATOM 4287 C C . LYS A 1 536 ? 4.575 -7.671 38.733 1.00 94.19 536 LYS A C 1
ATOM 4289 O O . LYS A 1 536 ? 5.014 -7.103 37.732 1.00 94.19 536 LYS A O 1
ATOM 4294 N N . PRO A 1 537 ? 4.018 -6.984 39.750 1.00 93.31 537 PRO A N 1
ATOM 4295 C CA . PRO A 1 537 ? 3.845 -5.529 39.724 1.00 93.31 537 PRO A CA 1
ATOM 4296 C C . PRO A 1 537 ? 5.124 -4.728 39.450 1.00 93.31 537 PRO A C 1
ATOM 4298 O O . PRO A 1 537 ? 5.074 -3.702 38.772 1.00 93.31 537 PRO A O 1
ATOM 4301 N N . GLU A 1 538 ? 6.283 -5.205 39.904 1.00 93.12 538 GLU A N 1
ATOM 4302 C CA . GLU A 1 538 ? 7.583 -4.581 39.638 1.00 93.12 538 GLU A CA 1
ATOM 4303 C C . GLU A 1 538 ? 7.999 -4.601 38.156 1.00 93.12 538 GLU A C 1
ATOM 4305 O O . GLU A 1 538 ? 8.863 -3.820 37.761 1.00 93.12 538 GLU A O 1
ATOM 4310 N N . ASN A 1 539 ? 7.377 -5.446 37.323 1.00 95.31 539 ASN A N 1
ATOM 4311 C CA . ASN A 1 539 ? 7.668 -5.530 35.891 1.00 95.31 539 ASN A CA 1
ATOM 4312 C C . ASN A 1 539 ? 7.010 -4.420 35.059 1.00 95.31 539 ASN A C 1
ATOM 4314 O O . ASN A 1 539 ? 7.298 -4.330 33.867 1.00 95.31 539 ASN A O 1
ATOM 4318 N N . VAL A 1 540 ? 6.161 -3.566 35.644 1.00 94.62 540 VAL A N 1
ATOM 4319 C CA . VAL A 1 540 ? 5.710 -2.348 34.952 1.00 94.62 540 VAL A CA 1
ATOM 4320 C C . VAL A 1 540 ? 6.924 -1.433 34.741 1.00 94.62 540 VAL A C 1
ATOM 4322 O O . VAL A 1 540 ? 7.599 -1.140 35.736 1.00 94.62 540 VAL A O 1
ATOM 4325 N N . PRO A 1 541 ? 7.219 -0.980 33.505 1.00 93.81 541 PRO A N 1
ATOM 4326 C CA . PRO A 1 541 ? 8.323 -0.058 33.245 1.00 93.81 541 PRO A CA 1
ATOM 4327 C C . PRO A 1 541 ? 8.215 1.212 34.090 1.00 93.81 541 PRO A C 1
ATOM 4329 O O . PRO A 1 541 ? 7.114 1.676 34.390 1.00 93.81 541 PRO A O 1
ATOM 4332 N N . GLU A 1 542 ? 9.354 1.766 34.499 1.00 94.19 542 GLU A N 1
ATOM 4333 C CA . GLU A 1 542 ? 9.402 2.883 35.446 1.00 94.19 542 GLU A CA 1
ATOM 4334 C C . GLU A 1 542 ? 8.638 4.111 34.941 1.00 94.19 542 GLU A C 1
ATOM 4336 O O . GLU A 1 542 ? 7.903 4.728 35.706 1.00 94.19 542 GLU A O 1
ATOM 4341 N N . GLU A 1 543 ? 8.736 4.408 33.647 1.00 93.38 543 GLU A N 1
ATOM 4342 C CA . GLU A 1 543 ? 8.071 5.535 32.996 1.00 93.38 543 GLU A CA 1
ATOM 4343 C C . GLU A 1 543 ? 6.543 5.398 32.923 1.00 93.38 543 GLU A C 1
ATOM 4345 O O . GLU A 1 543 ? 5.843 6.397 32.773 1.00 93.38 543 GLU A O 1
ATOM 4350 N N . TRP A 1 544 ? 6.022 4.175 33.052 1.00 92.81 544 TRP A N 1
ATOM 4351 C CA . TRP A 1 544 ? 4.586 3.888 33.051 1.00 92.81 544 TRP A CA 1
ATOM 4352 C C . TRP A 1 544 ? 4.051 3.566 34.438 1.00 92.81 544 TRP A C 1
ATOM 4354 O O . TRP A 1 544 ? 2.853 3.365 34.592 1.00 92.81 544 TRP A O 1
ATOM 4364 N N . ARG A 1 545 ? 4.903 3.484 35.460 1.00 93.56 545 ARG A N 1
ATOM 4365 C CA . ARG A 1 545 ? 4.482 3.088 36.800 1.00 93.56 545 ARG A CA 1
ATOM 4366 C C . ARG A 1 545 ? 3.794 4.251 37.508 1.00 93.56 545 ARG A C 1
ATOM 4368 O O . ARG A 1 545 ? 4.358 5.330 37.654 1.00 93.56 545 ARG A O 1
ATOM 4375 N N . THR A 1 546 ? 2.602 4.003 38.042 1.00 94.50 546 THR A N 1
ATOM 4376 C CA . THR A 1 546 ? 1.886 4.981 38.872 1.00 94.50 546 THR A CA 1
ATOM 4377 C C . THR A 1 546 ? 2.137 4.768 40.364 1.00 94.50 546 THR A C 1
ATOM 4379 O O . THR A 1 546 ? 2.281 3.641 40.840 1.00 94.50 546 THR A O 1
ATOM 4382 N N . ALA A 1 547 ? 2.170 5.865 41.125 1.00 92.88 547 ALA A N 1
ATOM 4383 C CA . ALA A 1 547 ? 2.188 5.834 42.589 1.00 92.88 547 ALA A CA 1
ATOM 4384 C C . ALA A 1 547 ? 0.780 5.672 43.195 1.00 92.88 547 ALA A C 1
ATOM 4386 O O . ALA A 1 547 ? 0.643 5.367 44.384 1.00 92.88 547 ALA A O 1
ATOM 4387 N N . SER A 1 548 ? -0.269 5.899 42.398 1.00 95.12 548 SER A N 1
ATOM 4388 C CA . SER A 1 548 ? -1.649 5.743 42.846 1.00 95.12 548 SER A CA 1
ATOM 4389 C C . SER A 1 548 ? -1.988 4.264 43.012 1.00 95.12 548 SER A C 1
ATOM 4391 O O . SER A 1 548 ? -1.663 3.437 42.169 1.00 95.12 548 SER A O 1
ATOM 4393 N N . LYS A 1 549 ? -2.658 3.920 44.114 1.00 95.88 549 LYS A N 1
ATOM 4394 C CA . LYS A 1 549 ? -3.008 2.529 44.447 1.00 95.88 549 LYS A CA 1
ATOM 4395 C C . LYS A 1 549 ? -4.361 2.090 43.882 1.00 95.88 549 LYS A C 1
ATOM 4397 O O . LYS A 1 549 ? -4.779 0.964 44.136 1.00 95.88 549 LYS A O 1
ATOM 4402 N N . GLY A 1 550 ? -5.050 2.981 43.166 1.00 97.06 550 GLY A N 1
ATOM 4403 C CA . GLY A 1 550 ? -6.458 2.791 42.830 1.00 97.06 550 GLY A CA 1
ATOM 4404 C C . GLY A 1 550 ? -7.335 2.707 44.083 1.00 97.06 550 GLY A C 1
ATOM 4405 O O . GLY A 1 550 ? -6.874 2.925 45.209 1.00 97.06 550 GLY A O 1
ATOM 4406 N N . TYR A 1 551 ? -8.622 2.427 43.899 1.00 98.25 551 TYR A N 1
ATOM 4407 C CA . TYR A 1 551 ? -9.546 2.222 45.017 1.00 98.25 551 TYR A CA 1
ATOM 4408 C C . TYR A 1 551 ? -10.832 1.512 44.597 1.00 98.25 551 TYR A C 1
ATOM 4410 O O . TYR A 1 551 ? -11.205 1.495 43.428 1.00 98.25 551 TYR A O 1
ATOM 4418 N N . VAL A 1 552 ? -11.543 0.987 45.598 1.00 98.31 552 VAL A N 1
ATOM 4419 C CA . VAL A 1 552 ? -12.912 0.474 45.474 1.00 98.31 552 VAL A CA 1
ATOM 4420 C C . VAL A 1 552 ? -13.850 1.364 46.289 1.00 98.31 552 VAL A C 1
ATOM 4422 O O . VAL A 1 552 ? -13.565 1.666 47.450 1.00 98.31 552 VAL A O 1
ATOM 4425 N N . ARG A 1 553 ? -14.972 1.786 45.701 1.00 97.62 553 ARG A N 1
ATOM 4426 C CA . ARG A 1 553 ? -16.008 2.597 46.356 1.00 97.62 553 ARG A CA 1
ATOM 4427 C C . ARG A 1 553 ? -17.386 2.002 46.122 1.00 97.62 553 ARG A C 1
ATOM 4429 O O . ARG A 1 553 ? -17.878 1.983 45.002 1.00 97.62 553 ARG A O 1
ATOM 4436 N N . THR A 1 554 ? -18.017 1.545 47.195 1.00 97.56 554 THR A N 1
ATOM 4437 C CA . THR A 1 554 ? -19.415 1.100 47.181 1.00 97.56 554 THR A CA 1
ATOM 4438 C C . THR A 1 554 ? -20.351 2.296 47.272 1.00 97.56 554 THR A C 1
ATOM 4440 O O . THR A 1 554 ? -20.135 3.197 48.090 1.00 97.56 554 THR A O 1
ATOM 4443 N N . VAL A 1 555 ? -21.400 2.292 46.451 1.00 96.88 555 VAL A N 1
ATOM 4444 C CA . VAL A 1 555 ? -22.482 3.274 46.521 1.00 96.88 555 VAL A CA 1
ATOM 4445 C C . VAL A 1 555 ? -23.082 3.258 47.924 1.00 96.88 555 VAL A C 1
ATOM 4447 O O . VAL A 1 555 ? -23.493 2.221 48.442 1.00 96.88 555 VAL A O 1
ATOM 4450 N N . ASN A 1 556 ? -23.135 4.435 48.545 1.00 94.25 556 ASN A N 1
ATOM 4451 C CA . ASN A 1 556 ? -23.776 4.632 49.835 1.00 94.25 556 ASN A CA 1
ATOM 4452 C C . ASN A 1 556 ? -24.910 5.655 49.681 1.00 94.25 556 ASN A C 1
ATOM 4454 O O . ASN A 1 556 ? -24.632 6.860 49.671 1.00 94.25 556 ASN A O 1
ATOM 4458 N N . PRO A 1 557 ? -26.175 5.205 49.601 1.00 88.38 557 PRO A N 1
ATOM 4459 C CA . PRO A 1 557 ? -27.319 6.090 49.393 1.00 88.38 557 PRO A CA 1
ATOM 4460 C C . PRO A 1 557 ? -27.463 7.202 50.443 1.00 88.38 557 PRO A C 1
ATOM 4462 O O . PRO A 1 557 ? -28.033 8.247 50.148 1.00 88.38 557 PRO A O 1
ATOM 4465 N N . SER A 1 558 ? -26.909 7.044 51.655 1.00 92.19 558 SER A N 1
ATOM 4466 C CA . SER A 1 558 ? -26.978 8.094 52.685 1.00 92.19 558 SER A CA 1
ATOM 4467 C C . SER A 1 558 ? -26.110 9.324 52.393 1.00 92.19 558 SER A C 1
ATOM 4469 O O . SER A 1 558 ? -26.220 10.324 53.098 1.00 92.19 558 SER A O 1
ATOM 4471 N N . ARG A 1 559 ? -25.249 9.262 51.367 1.00 93.81 559 ARG A N 1
ATOM 4472 C CA . ARG A 1 559 ? -24.360 10.355 50.937 1.00 93.81 559 ARG A CA 1
ATOM 4473 C C . ARG A 1 559 ? -24.815 11.051 49.655 1.00 93.81 559 ARG A C 1
ATOM 4475 O O . ARG A 1 559 ? -24.078 11.883 49.135 1.00 93.81 559 ARG A O 1
ATOM 4482 N N . LEU A 1 560 ? -25.990 10.698 49.137 1.00 94.31 560 LEU A N 1
ATOM 4483 C CA . LEU A 1 560 ? -26.554 11.330 47.950 1.00 94.31 560 LEU A CA 1
ATOM 4484 C C . LEU A 1 560 ? -26.776 12.829 48.182 1.00 94.31 560 LEU A C 1
ATOM 4486 O O . LEU A 1 560 ? -27.353 13.240 49.188 1.00 94.31 560 LEU A O 1
ATOM 4490 N N . LEU A 1 561 ? -26.345 13.629 47.215 1.00 94.38 561 LEU A N 1
ATOM 4491 C CA . LEU A 1 561 ? -26.631 15.055 47.120 1.00 94.38 561 LEU A CA 1
ATOM 4492 C C . LEU A 1 561 ? -27.840 15.249 46.203 1.00 94.38 561 LEU A C 1
ATOM 4494 O O . LEU A 1 561 ? -27.974 14.522 45.227 1.00 94.38 561 LEU A O 1
ATOM 4498 N N . GLU A 1 562 ? -28.702 16.224 46.483 1.00 94.50 562 GLU A N 1
ATOM 4499 C CA . GLU A 1 562 ? -29.903 16.512 45.681 1.00 94.50 562 GLU A CA 1
ATOM 4500 C C . GLU A 1 562 ? -29.782 17.893 45.014 1.00 94.50 562 GLU A C 1
ATOM 4502 O O . GLU A 1 562 ? -30.289 18.881 45.546 1.00 94.50 562 GLU A O 1
ATOM 4507 N N . PRO A 1 563 ? -29.050 18.005 43.888 1.00 86.62 563 PRO A N 1
ATOM 4508 C CA . PRO A 1 563 ? -28.855 19.283 43.201 1.00 86.62 563 PRO A CA 1
ATOM 4509 C C . PRO A 1 563 ? -30.129 19.833 42.546 1.00 86.62 563 PRO A C 1
ATOM 4511 O O . PRO A 1 563 ? -30.250 21.046 42.391 1.00 86.62 563 PRO A O 1
ATOM 4514 N N . LEU A 1 564 ? -31.076 18.968 42.166 1.00 87.75 564 LEU A N 1
ATOM 4515 C CA . LEU A 1 564 ? -32.399 19.352 41.665 1.00 87.75 564 LEU A CA 1
ATOM 4516 C C . LEU A 1 564 ? -33.476 18.505 42.366 1.00 87.75 564 LEU A C 1
ATOM 4518 O O . LEU A 1 564 ? -33.195 17.361 42.724 1.00 87.75 564 LEU A O 1
ATOM 4522 N N . PRO A 1 565 ? -34.713 19.009 42.541 1.00 92.38 565 PRO A N 1
ATOM 4523 C CA . PRO A 1 565 ? -35.780 18.262 43.209 1.00 92.38 565 PRO A CA 1
ATOM 4524 C C . PRO A 1 565 ? -36.044 16.879 42.588 1.00 92.38 565 PRO A C 1
ATOM 4526 O O . PRO A 1 565 ? -36.490 16.756 41.444 1.00 92.38 565 PRO A O 1
ATOM 4529 N N . GLY A 1 566 ? -35.797 15.826 43.365 1.00 92.50 566 GLY A N 1
ATOM 4530 C CA . GLY A 1 566 ? -35.937 14.430 42.960 1.00 92.50 566 GLY A CA 1
ATOM 4531 C C . GLY A 1 566 ? -34.840 13.908 42.027 1.00 92.50 566 GLY A C 1
ATOM 4532 O O . GLY A 1 566 ? -34.973 12.789 41.540 1.00 92.50 566 GLY A O 1
ATOM 4533 N N . PHE A 1 567 ? -33.767 14.667 41.791 1.00 94.38 567 PHE A N 1
ATOM 4534 C CA . PHE A 1 567 ? -32.577 14.231 41.060 1.00 94.38 567 PHE A CA 1
ATOM 4535 C C . PHE A 1 567 ? -31.383 14.226 42.011 1.00 94.38 567 PHE A C 1
ATOM 4537 O O . PHE A 1 567 ? -30.921 15.281 42.453 1.00 94.38 567 PHE A O 1
ATOM 4544 N N . LYS A 1 568 ? -30.902 13.032 42.354 1.00 96.75 568 LYS A N 1
ATOM 4545 C CA . LYS A 1 568 ? -29.854 12.825 43.353 1.00 96.75 568 LYS A CA 1
ATOM 4546 C C . LYS A 1 568 ? -28.601 12.246 42.721 1.00 96.75 568 LYS A C 1
ATOM 4548 O O . LYS A 1 568 ? -28.702 11.380 41.862 1.00 96.75 568 LYS A O 1
ATOM 4553 N N . LEU A 1 569 ? -27.432 12.688 43.178 1.00 96.00 569 LEU A N 1
ATOM 4554 C CA . LEU A 1 569 ? -26.125 12.282 42.663 1.00 96.00 569 LEU A CA 1
ATOM 4555 C C . LEU A 1 569 ? -25.149 11.936 43.790 1.00 96.00 569 LEU A C 1
ATOM 4557 O O . LEU A 1 569 ? -25.142 12.562 44.851 1.00 96.00 569 LEU A O 1
ATOM 4561 N N . LEU A 1 570 ? -24.283 10.961 43.533 1.00 97.06 570 LEU A N 1
ATOM 4562 C CA . LEU A 1 570 ? -23.144 10.597 44.367 1.00 97.06 570 LEU A CA 1
ATOM 4563 C C . LEU A 1 570 ? -21.896 10.468 43.480 1.00 97.06 570 LEU A C 1
ATOM 4565 O O . LEU A 1 570 ? -21.803 9.498 42.725 1.00 97.06 570 LEU A O 1
ATOM 4569 N N . PRO A 1 571 ? -20.923 11.391 43.575 1.00 95.50 571 PRO A N 1
ATOM 4570 C CA . PRO A 1 571 ? -19.627 11.229 42.925 1.00 95.50 571 PRO A CA 1
ATOM 4571 C C . PRO A 1 571 ? -18.883 10.001 43.455 1.00 95.50 571 PRO A C 1
ATOM 4573 O O . PRO A 1 571 ? -18.720 9.827 44.665 1.00 95.50 571 PRO A O 1
ATOM 4576 N N . LEU A 1 572 ? -18.442 9.140 42.538 1.00 97.44 572 LEU A N 1
ATOM 4577 C CA . LEU A 1 572 ? -17.686 7.923 42.832 1.00 97.44 572 LEU A CA 1
ATOM 4578 C C . LEU A 1 572 ? -16.233 8.024 42.364 1.00 97.44 572 LEU A C 1
ATOM 4580 O O . LEU A 1 572 ? -15.365 7.472 43.037 1.00 97.44 572 LEU A O 1
ATOM 4584 N N . ALA A 1 573 ? -15.961 8.740 41.275 1.00 97.31 573 ALA A N 1
ATOM 4585 C CA . ALA A 1 573 ? -14.623 9.107 40.821 1.00 97.31 573 ALA A CA 1
ATOM 4586 C C . ALA A 1 573 ? -14.672 10.462 40.107 1.00 97.31 573 ALA A C 1
ATOM 4588 O O . ALA A 1 573 ? -15.617 10.744 39.375 1.00 97.31 573 ALA A O 1
ATOM 4589 N N . ASP A 1 574 ? -13.668 11.292 40.354 1.00 95.06 574 ASP A N 1
ATOM 4590 C CA . ASP A 1 574 ? -13.467 12.612 39.751 1.00 95.06 574 ASP A CA 1
ATOM 4591 C C . ASP A 1 574 ? -11.997 13.057 39.961 1.00 95.06 574 ASP A C 1
ATOM 4593 O O . ASP A 1 574 ? -11.266 12.385 40.714 1.00 95.06 574 ASP A O 1
ATOM 4597 N N . PRO A 1 575 ? -11.552 14.190 39.380 1.00 93.12 575 PRO A N 1
ATOM 4598 C CA . PRO A 1 575 ? -10.175 14.667 39.534 1.00 93.12 575 PRO A CA 1
ATOM 4599 C C . PRO A 1 575 ? -9.738 14.907 40.987 1.00 93.12 575 PRO A C 1
ATOM 4601 O O . PRO A 1 575 ? -8.583 14.676 41.337 1.00 93.12 575 PRO A O 1
ATOM 4604 N N . SER A 1 576 ? -10.650 15.282 41.895 1.00 92.25 576 SER A N 1
ATOM 4605 C CA . SER A 1 576 ? -10.323 15.449 43.324 1.00 92.25 576 SER A CA 1
ATOM 4606 C C . SER A 1 576 ? -9.972 14.128 44.015 1.00 92.25 576 SER A C 1
ATOM 4608 O O . SER A 1 576 ? -9.394 14.104 45.102 1.00 92.25 576 SER A O 1
ATOM 4610 N N . THR A 1 577 ? -10.301 13.013 43.368 1.00 93.94 577 THR A N 1
ATOM 4611 C CA . THR A 1 577 ? -10.026 11.657 43.833 1.00 93.94 577 THR A CA 1
ATOM 4612 C C . THR A 1 577 ? -9.009 10.928 42.957 1.00 93.94 577 THR A C 1
ATOM 4614 O O . THR A 1 577 ? -8.817 9.727 43.129 1.00 93.94 577 THR A O 1
ATOM 4617 N N . GLY A 1 578 ? -8.333 11.656 42.061 1.00 93.25 578 GLY A N 1
ATOM 4618 C CA . GLY A 1 578 ? -7.278 11.151 41.184 1.00 93.25 578 GLY A CA 1
ATOM 4619 C C . GLY A 1 578 ? -7.762 10.537 39.870 1.00 93.25 578 GLY A C 1
ATOM 4620 O O . GLY A 1 578 ? -6.962 9.889 39.206 1.00 93.25 578 GLY A O 1
ATOM 4621 N N . SER A 1 579 ? -9.041 10.696 39.505 1.00 94.50 579 SER A N 1
ATOM 4622 C CA . SER A 1 579 ? -9.549 10.308 38.183 1.00 94.50 579 SER A CA 1
ATOM 4623 C C . SER A 1 579 ? -9.537 11.523 37.260 1.00 94.50 579 SER A C 1
ATOM 4625 O O . SER A 1 579 ? -10.498 12.284 37.189 1.00 94.50 579 SER A O 1
ATOM 4627 N N . ASP A 1 580 ? -8.411 11.730 36.583 1.00 92.50 580 ASP A N 1
ATOM 4628 C CA . ASP A 1 580 ? -8.193 12.917 35.748 1.00 92.50 580 ASP A CA 1
ATOM 4629 C C . ASP A 1 580 ? -8.851 12.802 34.363 1.00 92.50 580 ASP A C 1
ATOM 4631 O O . ASP A 1 580 ? -9.027 13.806 33.675 1.00 92.50 580 ASP A O 1
ATOM 4635 N N . GLN A 1 581 ? -9.225 11.585 33.952 1.00 94.25 581 GLN A N 1
ATOM 4636 C CA . GLN A 1 581 ? -9.768 11.283 32.621 1.00 94.25 581 GLN A CA 1
ATOM 4637 C C . GLN A 1 581 ? -11.285 11.053 32.602 1.00 94.25 581 GLN A C 1
ATOM 4639 O O . GLN A 1 581 ? -11.893 11.018 31.526 1.00 94.25 581 GLN A O 1
ATOM 4644 N N . ALA A 1 582 ? -11.923 10.920 33.768 1.00 96.12 582 ALA A N 1
ATOM 4645 C CA . ALA A 1 582 ? -13.356 10.674 33.860 1.00 96.12 582 ALA A CA 1
ATOM 4646 C C . ALA A 1 582 ? -13.974 11.247 35.139 1.00 96.12 582 ALA A C 1
ATOM 4648 O O . ALA A 1 582 ? -13.342 11.323 36.190 1.00 96.12 582 ALA A O 1
ATOM 4649 N N . ILE A 1 583 ? -15.257 11.591 35.055 1.00 96.81 583 ILE A N 1
ATOM 4650 C CA . ILE A 1 583 ? -16.122 11.758 36.224 1.00 96.81 583 ILE A CA 1
ATOM 4651 C C . ILE A 1 583 ? -17.167 10.652 36.179 1.00 96.81 583 ILE A C 1
ATOM 4653 O O . ILE A 1 583 ? -17.914 10.552 35.207 1.00 96.81 583 ILE A O 1
ATOM 4657 N N . VAL A 1 584 ? -17.230 9.841 37.234 1.00 98.12 584 VAL A N 1
ATOM 4658 C CA . VAL A 1 584 ? -18.222 8.774 37.388 1.00 98.12 584 VAL A CA 1
ATOM 4659 C C . VAL A 1 584 ? -19.086 9.048 38.606 1.00 98.12 584 VAL A C 1
ATOM 4661 O O . VAL A 1 584 ? -18.583 9.220 39.719 1.00 98.12 584 VAL A O 1
ATOM 4664 N N . MET A 1 585 ? -20.399 9.076 38.401 1.00 97.25 585 MET A N 1
ATOM 4665 C CA . MET A 1 585 ? -21.388 9.343 39.442 1.00 97.25 585 MET A CA 1
ATOM 4666 C C . MET A 1 585 ? -22.466 8.265 39.436 1.00 97.25 585 MET A C 1
ATOM 4668 O O . MET A 1 585 ? -22.822 7.731 38.392 1.00 97.25 585 MET A O 1
ATOM 4672 N N . TYR A 1 586 ? -23.019 7.979 40.605 1.00 98.19 586 TYR A N 1
ATOM 4673 C CA . TYR A 1 586 ? -24.265 7.234 40.737 1.00 98.19 586 TYR A CA 1
ATOM 4674 C C . TYR A 1 586 ? -25.427 8.220 40.868 1.00 98.19 586 TYR A C 1
ATOM 4676 O O . TYR A 1 586 ? -25.313 9.195 41.615 1.00 98.19 586 TYR A O 1
ATOM 4684 N N . ALA A 1 587 ? -26.525 7.971 40.160 1.00 97.50 587 ALA A N 1
ATOM 4685 C CA . ALA A 1 587 ? -27.696 8.834 40.130 1.00 97.50 587 ALA A CA 1
ATOM 4686 C C . ALA A 1 587 ? -28.970 8.097 40.562 1.00 97.50 587 ALA A C 1
ATOM 4688 O O . ALA A 1 587 ? -29.158 6.927 40.230 1.00 97.50 587 ALA A O 1
ATOM 4689 N N . GLU A 1 588 ? -29.865 8.810 41.251 1.00 98.00 588 GLU A N 1
ATOM 4690 C CA . GLU A 1 588 ? -31.255 8.390 41.466 1.00 98.00 588 GLU A CA 1
ATOM 4691 C C . GLU A 1 588 ? -32.211 9.475 40.981 1.00 98.00 588 GLU A C 1
ATOM 4693 O O . GLU A 1 588 ? -32.081 10.643 41.364 1.00 98.00 588 GLU A O 1
ATOM 4698 N N . VAL A 1 589 ? -33.207 9.089 40.184 1.00 97.12 589 VAL A N 1
ATOM 4699 C CA . VAL A 1 589 ? -34.190 10.027 39.631 1.00 97.12 589 VAL A CA 1
ATOM 4700 C C . VAL A 1 589 ? -35.587 9.573 40.012 1.00 97.12 589 VAL A C 1
ATOM 4702 O O . VAL A 1 589 ? -36.062 8.518 39.590 1.00 97.12 589 VAL A O 1
ATOM 4705 N N . ALA A 1 590 ? -36.251 10.359 40.856 1.00 97.19 590 ALA A N 1
ATOM 4706 C CA . ALA A 1 590 ? -37.607 10.092 41.310 1.00 97.19 590 ALA A CA 1
ATOM 4707 C C . ALA A 1 590 ? -38.610 10.157 40.148 1.00 97.19 590 ALA A C 1
ATOM 4709 O O . ALA A 1 590 ? -38.405 10.868 39.163 1.00 97.19 590 ALA A O 1
ATOM 4710 N N . ALA A 1 591 ? -39.725 9.438 40.283 1.00 96.38 591 ALA A N 1
ATOM 4711 C CA . ALA A 1 591 ? -40.808 9.474 39.306 1.00 96.38 591 ALA A CA 1
ATOM 4712 C C . ALA A 1 591 ? -41.313 10.914 39.091 1.00 96.38 591 ALA A C 1
ATOM 4714 O O . ALA A 1 591 ? -41.671 11.605 40.045 1.00 96.38 591 ALA A O 1
ATOM 4715 N N . GLY A 1 592 ? -41.353 11.358 37.834 1.00 92.62 592 GLY A N 1
ATOM 4716 C CA . GLY A 1 592 ? -41.747 12.714 37.441 1.00 92.62 592 GLY A CA 1
ATOM 4717 C C . GLY A 1 592 ? -40.641 13.773 37.533 1.00 92.62 592 GLY A C 1
ATOM 4718 O O . GLY A 1 592 ? -40.874 14.904 37.108 1.00 92.62 592 GLY A O 1
ATOM 4719 N N . SER A 1 593 ? -39.455 13.427 38.039 1.00 94.75 593 SER A N 1
ATOM 4720 C CA . SER A 1 593 ? -38.286 14.315 38.118 1.00 94.75 593 SER A CA 1
ATOM 4721 C C . SER A 1 593 ? -37.311 14.081 36.958 1.00 94.75 593 SER A C 1
ATOM 4723 O O . SER A 1 593 ? -37.462 13.152 36.161 1.00 94.75 593 SER A O 1
ATOM 4725 N N . GLY A 1 594 ? -36.295 14.935 36.841 1.00 91.12 594 GLY A N 1
ATOM 4726 C CA . GLY A 1 594 ? -35.263 14.804 35.818 1.00 91.12 594 GLY A CA 1
ATOM 4727 C C . GLY A 1 594 ? -34.050 15.682 36.080 1.00 91.12 594 GLY A C 1
ATOM 4728 O O . GLY A 1 594 ? -34.023 16.454 37.041 1.00 91.12 594 GLY A O 1
ATOM 4729 N N . GLY A 1 595 ? -33.055 15.532 35.211 1.00 86.19 595 GLY A N 1
ATOM 4730 C CA . GLY A 1 595 ? -31.886 16.399 35.182 1.00 86.19 595 GLY A CA 1
ATOM 4731 C C . GLY A 1 595 ? -32.201 17.768 34.562 1.00 86.19 595 GLY A C 1
ATOM 4732 O O . GLY A 1 595 ? -33.365 18.182 34.491 1.00 86.19 595 GLY A O 1
ATOM 4733 N N . PRO A 1 596 ? -31.171 18.489 34.094 1.00 83.50 596 PRO A N 1
ATOM 4734 C CA . PRO A 1 596 ? -31.350 19.732 33.357 1.00 83.50 596 PRO A CA 1
ATOM 4735 C C . PRO A 1 596 ? -32.288 19.574 32.147 1.00 83.50 596 PRO A C 1
ATOM 4737 O O . PRO A 1 596 ? -32.456 18.490 31.582 1.00 83.50 596 PRO A O 1
ATOM 4740 N N . GLY A 1 597 ? -32.893 20.687 31.718 1.00 84.88 597 GLY A N 1
ATOM 4741 C CA . GLY A 1 597 ? -33.629 20.744 30.450 1.00 84.88 597 GLY A CA 1
ATOM 4742 C C . GLY A 1 597 ? -32.725 20.445 29.246 1.00 84.88 597 GLY A C 1
ATOM 4743 O O . GLY A 1 597 ? -31.543 20.169 29.403 1.00 84.88 597 GLY A O 1
ATOM 4744 N N . THR A 1 598 ? -33.258 20.509 28.024 1.00 86.31 598 THR A N 1
ATOM 4745 C CA . THR A 1 598 ? -32.470 20.186 26.821 1.00 86.31 598 THR A CA 1
ATOM 4746 C C . THR A 1 598 ? -31.189 21.020 26.725 1.00 86.31 598 THR A C 1
ATOM 4748 O O . THR A 1 598 ? -31.238 22.253 26.679 1.00 86.31 598 THR A O 1
ATOM 4751 N N . HIS A 1 599 ? -30.052 20.330 26.680 1.00 88.25 599 HIS A N 1
ATOM 4752 C CA . HIS A 1 599 ? -28.720 20.921 26.710 1.00 88.25 599 HIS A CA 1
ATOM 4753 C C . HIS A 1 599 ? -27.746 20.174 25.791 1.00 88.25 599 HIS A C 1
ATOM 4755 O O . HIS A 1 599 ? -28.071 19.130 25.221 1.00 88.25 599 HIS A O 1
ATOM 4761 N N . ILE A 1 600 ? -26.567 20.767 25.621 1.00 85.88 600 ILE A N 1
ATOM 4762 C CA . ILE A 1 600 ? -25.374 20.170 25.015 1.00 85.88 600 ILE A CA 1
ATOM 4763 C C . ILE A 1 600 ? -24.171 20.426 25.925 1.00 85.88 600 ILE A C 1
ATOM 4765 O O . ILE A 1 600 ? -24.185 21.371 26.715 1.00 85.88 600 ILE A O 1
ATOM 4769 N N . HIS A 1 601 ? -23.109 19.652 25.743 1.00 84.50 601 HIS A N 1
ATOM 4770 C CA . HIS A 1 601 ? -21.817 19.848 26.399 1.00 84.50 601 HIS A CA 1
ATOM 4771 C C . HIS A 1 601 ? -20.660 19.447 25.468 1.00 84.50 601 HIS A C 1
ATOM 4773 O O . HIS A 1 601 ? -20.894 18.833 24.424 1.00 84.50 601 HIS A O 1
ATOM 4779 N N . ASP A 1 602 ? -19.424 19.830 25.803 1.00 85.31 602 ASP A N 1
ATOM 4780 C CA . ASP A 1 602 ? -18.216 19.646 24.975 1.00 85.31 602 ASP A CA 1
ATOM 4781 C C . ASP A 1 602 ? -17.422 18.356 25.272 1.00 85.31 602 ASP A C 1
ATOM 4783 O O . ASP A 1 602 ? -16.383 18.116 24.660 1.00 85.31 602 ASP A O 1
ATOM 4787 N N . PHE A 1 603 ? -17.938 17.507 26.158 1.00 87.75 603 PHE A N 1
ATOM 4788 C CA . PHE A 1 603 ? -17.430 16.168 26.473 1.00 87.75 603 PHE A CA 1
ATOM 4789 C C . PHE A 1 603 ? -18.437 15.083 26.069 1.00 87.75 603 PHE A C 1
ATOM 4791 O O . PHE A 1 603 ? -19.614 15.378 25.853 1.00 87.75 603 PHE A O 1
ATOM 4798 N N . ASP A 1 604 ? -17.996 13.830 25.974 1.00 95.38 604 ASP A N 1
ATOM 4799 C CA . ASP A 1 604 ? -18.903 12.696 25.800 1.00 95.38 604 ASP A CA 1
ATOM 4800 C C . ASP A 1 604 ? -19.503 12.308 27.157 1.00 95.38 604 ASP A C 1
ATOM 4802 O O . ASP A 1 604 ? -18.819 12.292 28.186 1.00 95.38 604 ASP A O 1
ATOM 4806 N N . GLN A 1 605 ? -20.788 11.966 27.154 1.00 96.62 605 GLN A N 1
ATOM 4807 C CA . GLN A 1 605 ? -21.509 11.492 28.326 1.00 96.62 605 GLN A CA 1
ATOM 4808 C C . GLN A 1 605 ? -22.131 10.125 28.062 1.00 96.62 605 GLN A C 1
ATOM 4810 O O . GLN A 1 605 ? -22.577 9.805 26.959 1.00 96.62 605 GLN A O 1
ATOM 4815 N N . TYR A 1 606 ? -22.190 9.313 29.106 1.00 97.81 606 TYR A N 1
ATOM 4816 C CA . TYR A 1 606 ? -22.838 8.018 29.076 1.00 97.81 606 TYR A CA 1
ATOM 4817 C C . TYR A 1 606 ? -23.747 7.851 30.286 1.00 97.81 606 TYR A C 1
ATOM 4819 O O . TYR A 1 606 ? -23.397 8.264 31.395 1.00 97.81 606 TYR A O 1
ATOM 4827 N N . TYR A 1 607 ? -24.880 7.186 30.070 1.00 98.06 607 TYR A N 1
ATOM 4828 C CA . TYR A 1 607 ? -25.735 6.691 31.144 1.00 98.06 607 TYR A CA 1
ATOM 4829 C C . TYR A 1 607 ? -25.831 5.179 31.049 1.00 98.06 607 TYR A C 1
ATOM 4831 O O . TYR A 1 607 ? -26.220 4.663 30.007 1.00 98.06 607 TYR A O 1
ATOM 4839 N N . PHE A 1 608 ? -25.510 4.460 32.117 1.00 97.81 608 PHE A N 1
ATOM 4840 C CA . PHE A 1 608 ? -25.793 3.030 32.196 1.00 97.81 608 PHE A CA 1
ATOM 4841 C C . PHE A 1 608 ? -26.914 2.795 33.201 1.00 97.81 608 PHE A C 1
ATOM 4843 O O . PHE A 1 608 ? -26.724 3.023 34.397 1.00 97.81 608 PHE A O 1
ATOM 4850 N N . VAL A 1 609 ? -28.089 2.389 32.717 1.00 97.94 609 VAL A N 1
ATOM 4851 C CA . VAL A 1 609 ? -29.276 2.204 33.562 1.00 97.94 609 VAL A CA 1
ATOM 4852 C C . VAL A 1 609 ? -29.116 0.927 34.383 1.00 97.94 609 VAL A C 1
ATOM 4854 O O . VAL A 1 609 ? -28.935 -0.155 33.832 1.00 97.94 609 VAL A O 1
ATOM 4857 N N . LEU A 1 610 ? -29.175 1.063 35.704 1.00 96.81 610 LEU A N 1
ATOM 4858 C CA . LEU A 1 610 ? -29.021 -0.027 36.669 1.00 96.81 610 LEU A CA 1
ATOM 4859 C C . LEU A 1 610 ? -30.375 -0.614 37.075 1.00 96.81 610 LEU A C 1
ATOM 4861 O O . LEU A 1 610 ? -30.510 -1.822 37.234 1.00 96.81 610 LEU A O 1
ATOM 4865 N N . GLU A 1 611 ? -31.379 0.241 37.269 1.00 96.19 611 GLU A N 1
ATOM 4866 C CA . GLU A 1 611 ? -32.708 -0.161 37.730 1.00 96.19 611 GLU A CA 1
ATOM 4867 C C . GLU A 1 611 ? -33.771 0.815 37.220 1.00 96.19 611 GLU A C 1
ATOM 4869 O O . GLU A 1 611 ? -33.543 2.023 37.153 1.00 96.19 611 GLU A O 1
ATOM 4874 N N . GLY A 1 612 ? -34.963 0.299 36.920 1.00 95.94 612 GLY A N 1
ATOM 4875 C CA . GLY A 1 612 ? -36.078 1.100 36.423 1.00 95.94 612 GLY A CA 1
ATOM 4876 C C . GLY A 1 612 ? -35.947 1.431 34.937 1.00 95.94 612 GLY A C 1
ATOM 4877 O O . GLY A 1 612 ? -35.352 0.676 34.168 1.00 95.94 612 GLY A O 1
ATOM 4878 N N . GLU A 1 613 ? -36.563 2.543 34.536 1.00 96.31 613 GLU A N 1
ATOM 4879 C CA . GLU A 1 613 ? -36.593 3.002 33.148 1.00 96.31 613 GLU A CA 1
ATOM 4880 C C . GLU A 1 613 ? -36.224 4.486 33.078 1.00 96.31 613 GLU A C 1
ATOM 4882 O O . GLU A 1 613 ? -36.958 5.347 33.573 1.00 96.31 613 GLU A O 1
ATOM 4887 N N . LEU A 1 614 ? -35.109 4.794 32.418 1.00 97.38 614 LEU A N 1
ATOM 4888 C CA . LEU A 1 614 ? -34.712 6.165 32.131 1.00 97.38 614 LEU A CA 1
ATOM 4889 C C . LEU A 1 614 ? -35.425 6.648 30.864 1.00 97.38 614 LEU A C 1
ATOM 4891 O O . LEU A 1 614 ? -35.368 6.006 29.817 1.00 97.38 614 LEU A O 1
ATOM 4895 N N . THR A 1 615 ? -36.067 7.813 30.918 1.00 97.44 615 THR A N 1
ATOM 4896 C CA . THR A 1 615 ? -36.530 8.493 29.704 1.00 97.44 615 THR A CA 1
ATOM 4897 C C . THR A 1 615 ? -35.454 9.455 29.225 1.00 97.44 615 THR A C 1
ATOM 4899 O O . THR A 1 615 ? -35.043 10.357 29.953 1.00 97.44 615 THR A O 1
ATOM 4902 N N . ILE A 1 616 ? -35.017 9.298 27.979 1.00 95.88 616 ILE A N 1
ATOM 4903 C CA . ILE A 1 616 ? -34.050 10.202 27.363 1.00 95.88 616 ILE A CA 1
ATOM 4904 C C . ILE A 1 616 ? -34.565 10.709 26.028 1.00 95.88 616 ILE A C 1
ATOM 4906 O O . ILE A 1 616 ? -35.043 9.950 25.189 1.00 95.88 616 ILE A O 1
ATOM 4910 N N . GLU A 1 617 ? -34.477 12.017 25.836 1.00 92.56 617 GLU A N 1
ATOM 4911 C CA . GLU A 1 617 ? -34.624 12.633 24.527 1.00 92.56 617 GLU A CA 1
ATOM 4912 C C . GLU A 1 617 ? -33.226 12.972 24.031 1.00 92.56 617 GLU A C 1
ATOM 4914 O O . GLU A 1 617 ? -32.537 13.744 24.685 1.00 92.56 617 GLU A O 1
ATOM 4919 N N . VAL A 1 618 ? -32.797 12.388 22.915 1.00 91.06 618 VAL A N 1
ATOM 4920 C CA . VAL A 1 618 ? -31.474 12.593 22.310 1.00 91.06 618 VAL A CA 1
ATOM 4921 C C . VAL A 1 618 ? -31.642 12.778 20.810 1.00 91.06 618 VAL A C 1
ATOM 4923 O O . VAL A 1 618 ? -32.388 12.041 20.171 1.00 91.06 618 VAL A O 1
ATOM 4926 N N . ALA A 1 619 ? -30.995 13.800 20.244 1.00 83.69 619 ALA A N 1
ATOM 4927 C CA . ALA A 1 619 ? -31.115 14.137 18.822 1.00 83.69 619 ALA A CA 1
ATOM 4928 C C . ALA A 1 619 ? -32.585 14.209 18.337 1.00 83.69 619 ALA A C 1
ATOM 4930 O O . ALA A 1 619 ? -32.923 13.741 17.251 1.00 83.69 619 ALA A O 1
ATOM 4931 N N . LEU A 1 620 ? -33.462 14.797 19.167 1.00 80.31 620 LEU A N 1
ATOM 4932 C CA . LEU A 1 620 ? -34.913 14.942 18.945 1.00 80.31 620 LEU A CA 1
ATOM 4933 C C . LEU A 1 620 ? -35.716 13.628 18.931 1.00 80.31 620 LEU A C 1
ATOM 4935 O O . LEU A 1 620 ? -36.907 13.639 18.620 1.00 80.31 620 LEU A O 1
ATOM 4939 N N . GLN A 1 621 ? -35.101 12.504 19.295 1.00 84.62 621 GLN A N 1
ATOM 4940 C CA . GLN A 1 621 ? -35.774 11.220 19.449 1.00 84.62 621 GLN A CA 1
ATOM 4941 C C . GLN A 1 621 ? -35.948 10.895 20.924 1.00 84.62 621 GLN A C 1
ATOM 4943 O O . GLN A 1 621 ? -35.025 11.035 21.722 1.00 84.62 621 GLN A O 1
ATOM 4948 N N . LYS A 1 622 ? -37.151 10.455 21.287 1.00 92.38 622 LYS A N 1
ATOM 4949 C CA . LYS A 1 622 ? -37.465 10.012 22.640 1.00 92.38 622 LYS A CA 1
ATOM 4950 C C . LYS A 1 622 ? -37.277 8.506 22.758 1.00 92.38 622 LYS A C 1
ATOM 4952 O O . LYS A 1 622 ? -37.834 7.751 21.964 1.00 92.38 622 LYS A O 1
ATOM 4957 N N . HIS A 1 623 ? -36.580 8.084 23.802 1.00 94.75 623 HIS A N 1
ATOM 4958 C CA . HIS A 1 623 ? -36.350 6.691 24.148 1.00 94.75 623 HIS A CA 1
ATOM 4959 C C . HIS A 1 623 ? -36.749 6.432 25.602 1.00 94.75 623 HIS A C 1
ATOM 4961 O O . HIS A 1 623 ? -36.558 7.281 26.474 1.00 94.75 623 HIS A O 1
ATOM 4967 N N . ILE A 1 624 ? -37.296 5.243 25.846 1.00 96.50 624 ILE A N 1
ATOM 4968 C CA . ILE A 1 624 ? -37.469 4.670 27.183 1.00 96.50 624 ILE A CA 1
ATOM 4969 C C . ILE A 1 624 ? -36.417 3.571 27.289 1.00 96.50 624 ILE A C 1
ATOM 4971 O O . ILE A 1 624 ? -36.389 2.664 26.457 1.00 96.50 624 ILE A O 1
ATOM 4975 N N . VAL A 1 625 ? -35.510 3.713 28.246 1.00 97.50 625 VAL A N 1
ATOM 4976 C CA . VAL A 1 625 ? -34.280 2.932 28.349 1.00 97.50 625 VAL A CA 1
ATOM 4977 C C . VAL A 1 625 ? -34.367 2.067 29.606 1.00 97.50 625 VAL A C 1
ATOM 4979 O O . VAL A 1 625 ? -34.346 2.624 30.704 1.00 97.50 625 VAL A O 1
ATOM 4982 N N . PRO A 1 626 ? -34.511 0.737 29.475 1.00 96.62 626 PRO A N 1
ATOM 4983 C CA . PRO A 1 626 ? -34.602 -0.157 30.624 1.00 96.62 626 PRO A CA 1
ATOM 4984 C C . PRO A 1 626 ? -33.230 -0.366 31.278 1.00 96.62 626 PRO A C 1
ATOM 4986 O O . PRO A 1 626 ? -32.207 0.058 30.739 1.00 96.62 626 PRO A O 1
ATOM 4989 N N . ALA A 1 627 ? -33.213 -1.062 32.417 1.00 95.56 627 ALA A N 1
ATOM 4990 C CA . ALA A 1 627 ? -31.991 -1.555 33.050 1.00 95.56 627 ALA A CA 1
ATOM 4991 C C . ALA A 1 627 ? -31.096 -2.365 32.089 1.00 95.56 627 ALA A C 1
ATOM 4993 O O . ALA A 1 627 ? -31.545 -2.855 31.049 1.00 95.56 627 ALA A O 1
ATOM 4994 N N . ASP A 1 628 ? -29.817 -2.478 32.448 1.00 94.56 628 ASP A N 1
ATOM 4995 C CA . ASP A 1 628 ? -28.768 -3.150 31.675 1.00 94.56 628 ASP A CA 1
ATOM 4996 C C . ASP A 1 628 ? -28.588 -2.560 30.263 1.00 94.56 628 ASP A C 1
ATOM 4998 O O . ASP A 1 628 ? -28.288 -3.257 29.294 1.00 94.56 628 ASP A O 1
ATOM 5002 N N . THR A 1 629 ? -28.782 -1.246 30.121 1.00 96.94 629 THR A N 1
ATOM 5003 C CA . THR A 1 629 ? -28.679 -0.550 28.832 1.00 96.94 629 THR A CA 1
ATOM 5004 C C . THR A 1 629 ? -27.804 0.693 28.931 1.00 96.94 629 THR A C 1
ATOM 5006 O O . THR A 1 629 ? -27.983 1.529 29.819 1.00 96.94 629 THR A O 1
ATOM 5009 N N . LEU A 1 630 ? -26.880 0.838 27.974 1.00 97.62 630 LEU A N 1
ATOM 5010 C CA . LEU A 1 630 ? -26.033 2.017 27.819 1.00 97.62 630 LEU A CA 1
ATOM 5011 C C . LEU A 1 630 ? -26.700 3.041 26.893 1.00 97.62 630 LEU A C 1
ATOM 5013 O O . LEU A 1 630 ? -27.053 2.741 25.750 1.00 97.62 630 LEU A O 1
ATOM 5017 N N . VAL A 1 631 ? -26.802 4.277 27.361 1.00 97.88 631 VAL A N 1
ATOM 5018 C CA . VAL A 1 631 ? -27.012 5.470 26.545 1.00 97.88 631 VAL A CA 1
ATOM 5019 C C . VAL A 1 631 ? -25.649 6.085 26.246 1.00 97.88 631 VAL A C 1
ATOM 5021 O O . VAL A 1 631 ? -24.857 6.316 27.157 1.00 97.88 631 VAL A O 1
ATOM 5024 N N . VAL A 1 632 ? -25.388 6.374 24.976 1.00 96.56 632 VAL A N 1
ATOM 5025 C CA . VAL A 1 632 ? -24.184 7.064 24.505 1.00 96.56 632 VAL A CA 1
ATOM 5026 C C . VAL A 1 632 ? -24.569 8.449 24.011 1.00 96.56 632 VAL A C 1
ATOM 5028 O O . VAL A 1 632 ? -25.394 8.551 23.108 1.00 96.56 632 VAL A O 1
ATOM 5031 N N . LEU A 1 633 ? -23.966 9.498 24.561 1.00 95.44 633 LEU A N 1
ATOM 5032 C CA . LEU A 1 633 ? -24.248 10.898 24.243 1.00 95.44 633 LEU A CA 1
ATOM 5033 C C . LEU A 1 633 ? -22.946 11.592 23.827 1.00 95.44 633 LEU A C 1
ATOM 5035 O O . LEU A 1 633 ? -22.226 12.116 24.676 1.00 95.44 633 LEU A O 1
ATOM 5039 N N . PRO A 1 634 ? -22.608 11.575 22.526 1.00 93.19 634 PRO A N 1
ATOM 5040 C CA . PRO A 1 634 ? -21.428 12.274 22.040 1.00 93.19 634 PRO A CA 1
ATOM 5041 C C . PRO A 1 634 ? -21.490 13.783 22.311 1.00 93.19 634 PRO A C 1
ATOM 5043 O O . PRO A 1 634 ? -22.575 14.374 22.319 1.00 93.19 634 PRO A O 1
ATOM 5046 N N . ALA A 1 635 ? -20.327 14.413 22.448 1.00 87.56 635 ALA A N 1
ATOM 5047 C CA . ALA A 1 635 ? -20.185 15.853 22.603 1.00 87.56 635 ALA A CA 1
ATOM 5048 C C . ALA A 1 635 ? -20.990 16.623 21.539 1.00 87.56 635 ALA A C 1
ATOM 5050 O O . ALA A 1 635 ? -21.018 16.277 20.354 1.00 87.56 635 ALA A O 1
ATOM 5051 N N . GLY A 1 636 ? -21.671 17.683 21.972 1.00 85.62 636 GLY A N 1
ATOM 5052 C CA . GLY A 1 636 ? -22.508 18.531 21.124 1.00 85.62 636 GLY A CA 1
ATOM 5053 C C . GLY A 1 636 ? -23.868 17.939 20.737 1.00 85.62 636 GLY A C 1
ATOM 5054 O O . GLY A 1 636 ? -24.658 18.641 20.103 1.00 85.62 636 GLY A O 1
ATOM 5055 N N . VAL A 1 637 ? -24.184 16.691 21.106 1.00 88.62 637 VAL A N 1
ATOM 5056 C CA . VAL A 1 637 ? -25.498 16.101 20.816 1.00 88.62 637 VAL A CA 1
ATOM 5057 C C . VAL A 1 637 ? -26.544 16.648 21.793 1.00 88.62 637 VAL A C 1
ATOM 5059 O O . VAL A 1 637 ? -26.382 16.486 22.999 1.00 88.62 637 VAL A O 1
ATOM 5062 N N . PRO A 1 638 ? -27.645 17.252 21.312 1.00 87.50 638 PRO A N 1
ATOM 5063 C CA . PRO A 1 638 ? -28.706 17.765 22.173 1.00 87.50 638 PRO A CA 1
ATOM 5064 C C . PRO A 1 638 ? -29.437 16.635 22.876 1.00 87.50 638 PRO A C 1
ATOM 5066 O O . PRO A 1 638 ? -29.935 15.718 22.210 1.00 87.50 638 PRO A O 1
ATOM 5069 N N . HIS A 1 639 ? -29.546 16.726 24.197 1.00 93.25 639 HIS A N 1
ATOM 5070 C CA . HIS A 1 639 ? -30.263 15.728 24.973 1.00 93.25 639 HIS A CA 1
ATOM 5071 C C . HIS A 1 639 ? -30.881 16.279 26.264 1.00 93.25 639 HIS A C 1
ATOM 5073 O O . HIS A 1 639 ? -30.575 17.387 26.704 1.00 93.25 639 HIS A O 1
ATOM 5079 N N . ARG A 1 640 ? -31.810 15.512 26.844 1.00 92.94 640 ARG A N 1
ATOM 5080 C CA . ARG A 1 640 ? -32.265 15.653 28.235 1.00 92.94 640 ARG A CA 1
ATOM 5081 C C . ARG A 1 640 ? -32.705 14.306 28.795 1.00 92.94 640 ARG A C 1
ATOM 5083 O O . ARG A 1 640 ? -33.320 13.516 28.075 1.00 92.94 640 ARG A O 1
ATOM 5090 N N . GLN A 1 641 ? -32.489 14.103 30.086 1.00 94.50 641 GLN A N 1
ATOM 5091 C CA . GLN A 1 641 ? -32.849 12.892 30.813 1.00 94.50 641 GLN A CA 1
ATOM 5092 C C . GLN A 1 641 ? -33.878 13.182 31.915 1.00 94.50 641 GLN A C 1
ATOM 5094 O O . GLN A 1 641 ? -33.791 14.181 32.632 1.00 94.50 641 GLN A O 1
ATOM 5099 N N . TYR A 1 642 ? -34.883 12.320 32.036 1.00 95.62 642 TYR A N 1
ATOM 5100 C CA . TYR A 1 642 ? -35.928 12.403 33.054 1.00 95.62 642 TYR A CA 1
ATOM 5101 C C . TYR A 1 642 ? -36.547 11.031 33.315 1.00 95.62 642 TYR A C 1
ATOM 5103 O O . TYR A 1 642 ? -36.398 10.105 32.524 1.00 95.62 642 TYR A O 1
ATOM 5111 N N . ASN A 1 643 ? -37.279 10.892 34.413 1.00 96.38 643 ASN A N 1
ATOM 5112 C CA . ASN A 1 643 ? -37.987 9.664 34.741 1.00 96.38 643 ASN A CA 1
ATOM 5113 C C . ASN A 1 643 ? -39.500 9.869 34.583 1.00 96.38 643 ASN A C 1
ATOM 5115 O O . ASN A 1 643 ? -40.160 10.437 35.452 1.00 96.38 643 ASN A O 1
ATOM 5119 N N . GLN A 1 644 ? -40.068 9.400 33.467 1.00 94.31 644 GLN A N 1
ATOM 5120 C CA . GLN A 1 644 ? -41.524 9.381 33.261 1.00 94.31 644 GLN A CA 1
ATOM 5121 C C . GLN A 1 644 ? -42.204 8.128 33.852 1.00 94.31 644 GLN A C 1
ATOM 5123 O O . GLN A 1 644 ? -43.428 7.986 33.781 1.00 94.31 644 GLN A O 1
ATOM 5128 N N . GLY A 1 645 ? -41.422 7.200 34.401 1.00 91.44 645 GLY A N 1
ATOM 5129 C CA . GLY A 1 645 ? -41.899 5.978 35.026 1.00 91.44 645 GLY A CA 1
ATOM 5130 C C . GLY A 1 645 ? -42.614 6.221 36.356 1.00 91.44 645 GLY A C 1
ATOM 5131 O O . GLY A 1 645 ? -42.880 7.346 36.779 1.00 91.44 645 GLY A O 1
ATOM 5132 N N . LYS A 1 646 ? -42.962 5.118 37.025 1.00 93.81 646 LYS A N 1
ATOM 5133 C CA . LYS A 1 646 ? -43.694 5.128 38.308 1.00 93.81 646 LYS A CA 1
ATOM 5134 C C . LYS A 1 646 ? -42.812 4.866 39.528 1.00 93.81 646 LYS A C 1
ATOM 5136 O O . LYS A 1 646 ? -43.274 5.040 40.651 1.00 93.81 646 LYS A O 1
ATOM 5141 N N . VAL A 1 647 ? -41.584 4.410 39.314 1.00 96.25 647 VAL A N 1
ATOM 5142 C CA . VAL A 1 647 ? -40.611 4.067 40.359 1.00 96.25 647 VAL A CA 1
ATOM 5143 C C . VAL A 1 647 ? -39.351 4.894 40.154 1.00 96.25 647 VAL A C 1
ATOM 5145 O O . VAL A 1 647 ? -39.104 5.345 39.039 1.00 96.25 647 VAL A O 1
ATOM 5148 N N . THR A 1 648 ? -38.568 5.102 41.211 1.00 97.38 648 THR A N 1
ATOM 5149 C CA . THR A 1 648 ? -37.242 5.723 41.098 1.00 97.38 648 THR A CA 1
ATOM 5150 C C . THR A 1 648 ? -36.359 4.886 40.176 1.00 97.38 648 THR A C 1
ATOM 5152 O O . THR A 1 648 ? -36.234 3.683 40.395 1.00 97.38 648 THR A O 1
ATOM 5155 N N . GLU A 1 649 ? -35.759 5.517 39.169 1.00 97.44 649 GLU A N 1
ATOM 5156 C CA . GLU A 1 649 ? -34.738 4.891 38.324 1.00 97.44 649 GLU A CA 1
ATOM 5157 C C . GLU A 1 649 ? -33.342 5.212 38.859 1.00 97.44 649 GLU A C 1
ATOM 5159 O O . GLU A 1 649 ? -33.147 6.216 39.560 1.00 97.44 649 GLU A O 1
ATOM 5164 N N . ARG A 1 650 ? -32.396 4.316 38.576 1.00 98.06 650 ARG A N 1
ATOM 5165 C CA . ARG A 1 650 ? -31.000 4.420 38.996 1.00 98.06 650 ARG A CA 1
ATOM 5166 C C . ARG A 1 650 ? -30.095 4.192 37.807 1.00 98.06 650 ARG A C 1
ATOM 5168 O O . ARG A 1 650 ? -30.275 3.220 37.073 1.00 98.06 650 ARG A O 1
ATOM 5175 N N . HIS A 1 651 ? -29.057 5.006 37.681 1.00 98.19 651 HIS A N 1
ATOM 5176 C CA . HIS A 1 651 ? -28.062 4.842 36.630 1.00 98.19 651 HIS A CA 1
ATOM 5177 C C . HIS A 1 651 ? -26.675 5.320 37.062 1.00 98.19 651 HIS A C 1
ATOM 5179 O O . HIS A 1 651 ? -26.516 6.075 38.024 1.00 98.19 651 HIS A O 1
ATOM 5185 N N . VAL A 1 652 ? -25.657 4.875 36.329 1.00 98.06 652 VAL A N 1
ATOM 5186 C CA . VAL A 1 652 ? -24.297 5.418 36.400 1.00 98.06 652 VAL A CA 1
ATOM 5187 C C . VAL A 1 652 ? -24.150 6.494 35.332 1.00 98.06 652 VAL A C 1
ATOM 5189 O O . VAL A 1 652 ? -24.490 6.257 34.176 1.00 98.06 652 VAL A O 1
ATOM 5192 N N . VAL A 1 653 ? -23.632 7.657 35.715 1.00 97.69 653 VAL A N 1
ATOM 5193 C CA . VAL A 1 653 ? -23.242 8.747 34.813 1.00 97.69 653 VAL A CA 1
ATOM 5194 C C . VAL A 1 653 ? -21.736 8.695 34.617 1.00 97.69 653 VAL A C 1
ATOM 5196 O O . VAL A 1 653 ? -21.000 8.644 35.603 1.00 97.69 653 VAL A O 1
ATOM 5199 N N . ILE A 1 654 ? -21.278 8.738 33.369 1.00 98.00 654 ILE A N 1
ATOM 5200 C CA . ILE A 1 654 ? -19.855 8.785 33.015 1.00 98.00 654 ILE A CA 1
ATOM 5201 C C . ILE A 1 654 ? -19.650 9.980 32.090 1.00 98.00 654 ILE A C 1
ATOM 5203 O O . ILE A 1 654 ? -20.214 10.004 31.000 1.00 98.00 654 ILE A O 1
ATOM 5207 N N . ASN A 1 655 ? -18.838 10.948 32.506 1.00 96.06 655 ASN A N 1
ATOM 5208 C CA . ASN A 1 655 ? -18.453 12.095 31.686 1.00 96.06 655 ASN A CA 1
ATOM 5209 C C . ASN A 1 655 ? -16.964 11.994 31.359 1.00 96.06 655 ASN A C 1
ATOM 5211 O O . ASN A 1 655 ? -16.146 11.847 32.275 1.00 96.06 655 ASN A O 1
ATOM 5215 N N . THR A 1 656 ? -16.608 12.079 30.079 1.00 95.00 656 THR A N 1
ATOM 5216 C CA . THR A 1 656 ? -15.209 12.026 29.651 1.00 95.00 656 THR A CA 1
ATOM 5217 C C . THR A 1 656 ? -14.951 12.834 28.366 1.00 95.00 656 THR A C 1
ATOM 5219 O O . THR A 1 656 ? -15.711 12.724 27.400 1.00 95.00 656 THR A O 1
ATOM 5222 N N . PRO A 1 657 ? -13.888 13.659 28.326 1.00 90.75 657 PRO A N 1
ATOM 5223 C CA . PRO A 1 657 ? -13.025 14.015 29.459 1.00 90.75 657 PRO A CA 1
ATOM 5224 C C . PRO A 1 657 ? -13.793 14.806 30.542 1.00 90.75 657 PRO A C 1
ATOM 5226 O O . PRO A 1 657 ? -14.914 15.257 30.292 1.00 90.75 657 PRO A O 1
ATOM 5229 N N . PRO A 1 658 ? -13.236 14.988 31.756 1.00 87.31 658 PRO A N 1
ATOM 5230 C CA . PRO A 1 658 ? -13.845 15.843 32.761 1.00 87.31 658 PRO A CA 1
ATOM 5231 C C . PRO A 1 658 ? -13.985 17.278 32.234 1.00 87.31 658 PRO A C 1
ATOM 5233 O O . PRO A 1 658 ? -13.093 17.763 31.531 1.00 87.31 658 PRO A O 1
ATOM 5236 N N . PRO A 1 659 ? -15.061 17.994 32.592 1.00 80.56 659 PRO A N 1
ATOM 5237 C CA . PRO A 1 659 ? -15.269 19.364 32.139 1.00 80.56 659 PRO A CA 1
ATOM 5238 C C . PRO A 1 659 ? -14.139 20.276 32.621 1.00 80.56 659 PRO A C 1
ATOM 5240 O O . PRO A 1 659 ? -13.684 20.176 33.764 1.00 80.56 659 PRO A O 1
ATOM 5243 N N . ALA A 1 660 ? -13.691 21.194 31.763 1.00 71.44 660 ALA A N 1
ATOM 5244 C CA . ALA A 1 660 ? -12.598 22.097 32.108 1.00 71.44 660 ALA A CA 1
ATOM 5245 C C . ALA A 1 660 ? -12.961 22.981 33.316 1.00 71.44 660 ALA A C 1
ATOM 5247 O O . ALA A 1 660 ? -14.044 23.569 33.377 1.00 71.44 660 ALA A O 1
ATOM 5248 N N . SER A 1 661 ? -12.026 23.116 34.261 1.00 74.06 661 SER A N 1
ATOM 5249 C CA . SER A 1 661 ? -12.222 23.937 35.461 1.00 74.06 661 SER A CA 1
ATOM 5250 C C . SER A 1 661 ? -12.643 25.369 35.100 1.00 74.06 661 SER A C 1
ATOM 5252 O O . SER A 1 661 ? -12.029 26.016 34.250 1.00 74.06 661 SER A O 1
ATOM 5254 N N . GLY A 1 662 ? -13.709 25.860 35.737 1.00 69.69 662 GLY A N 1
ATOM 5255 C CA . GLY A 1 662 ? -14.259 27.199 35.503 1.00 69.69 662 GLY A CA 1
ATOM 5256 C C . GLY A 1 662 ? -15.161 27.344 34.270 1.00 69.69 662 GLY A C 1
ATOM 5257 O O . GLY A 1 662 ? -15.622 28.456 34.008 1.00 69.69 662 GLY A O 1
ATOM 5258 N N . ARG A 1 663 ? -15.446 26.268 33.520 1.00 69.06 663 ARG A N 1
ATOM 5259 C CA . ARG A 1 663 ? -16.456 26.275 32.449 1.00 69.06 663 ARG A CA 1
ATOM 5260 C C . ARG A 1 663 ? -17.808 25.753 32.930 1.00 69.06 663 ARG A C 1
ATOM 5262 O O . ARG A 1 663 ? -17.889 24.914 33.824 1.00 69.06 663 ARG A O 1
ATOM 5269 N N . LEU A 1 664 ? -18.871 26.260 32.306 1.00 70.81 664 LEU A N 1
ATOM 5270 C CA . LEU A 1 664 ? -20.199 25.660 32.408 1.00 70.81 664 LEU A CA 1
ATOM 5271 C C . LEU A 1 664 ? -20.145 24.256 31.807 1.00 70.81 664 LEU A C 1
ATOM 5273 O O . LEU A 1 664 ? -19.562 24.077 30.742 1.00 70.81 664 LEU A O 1
ATOM 5277 N N . TRP A 1 665 ? -20.741 23.288 32.498 1.00 80.50 665 TRP A N 1
ATOM 5278 C CA . TRP A 1 665 ? -20.835 21.918 32.001 1.00 80.50 665 TRP A CA 1
ATOM 5279 C C . TRP A 1 665 ? -21.870 21.851 30.880 1.00 80.50 665 TRP A C 1
ATOM 5281 O O . TRP A 1 665 ? -21.563 21.384 29.791 1.00 80.50 665 TRP A O 1
ATOM 5291 N N . ASP A 1 666 ? -23.049 22.424 31.133 1.00 82.19 666 ASP A N 1
ATOM 5292 C CA . ASP A 1 666 ? -24.204 22.329 30.249 1.00 82.19 666 ASP A CA 1
ATOM 5293 C C . ASP A 1 666 ? -24.537 23.676 29.603 1.00 82.19 666 ASP A C 1
ATOM 5295 O O . ASP A 1 666 ? -24.668 24.710 30.268 1.00 82.19 666 ASP A O 1
ATOM 5299 N N . TYR A 1 667 ? -24.758 23.646 28.293 1.00 77.62 667 TYR A N 1
ATOM 5300 C CA . TYR A 1 667 ? -25.262 24.767 27.512 1.00 77.62 667 TYR A CA 1
ATOM 5301 C C . TYR A 1 667 ? -26.705 24.472 27.112 1.00 77.62 667 TYR A C 1
ATOM 5303 O O . TYR A 1 667 ? -26.969 23.623 26.260 1.00 77.62 667 TYR A O 1
ATOM 5311 N N . GLY A 1 668 ? -27.658 25.167 27.736 1.00 79.00 668 GLY A N 1
ATOM 5312 C CA . GLY A 1 668 ? -29.072 25.046 27.387 1.00 79.00 668 GLY A CA 1
ATOM 5313 C C . GLY A 1 668 ? -29.324 25.467 25.938 1.00 79.00 668 GLY A C 1
ATOM 5314 O O . GLY A 1 668 ? -28.845 26.512 25.495 1.00 79.00 668 GLY A O 1
ATOM 5315 N N . VAL A 1 669 ? -30.102 24.675 25.202 1.00 74.81 669 VAL A N 1
ATOM 5316 C CA . VAL A 1 669 ? -30.398 24.934 23.787 1.00 74.81 669 VAL A CA 1
ATOM 5317 C C . VAL A 1 669 ? -31.901 24.991 23.544 1.00 74.81 669 VAL A C 1
ATOM 5319 O O . VAL A 1 669 ? -32.665 24.144 24.002 1.00 74.81 669 VAL A O 1
ATOM 5322 N N . LYS A 1 670 ? -32.341 25.997 22.781 1.00 68.38 670 LYS A N 1
ATOM 5323 C CA . LYS A 1 670 ? -33.683 26.025 22.191 1.00 68.38 670 LYS A CA 1
ATOM 5324 C C . LYS A 1 670 ? -33.578 25.476 20.778 1.00 68.38 670 LYS A C 1
ATOM 5326 O O . LYS A 1 670 ? -32.901 26.064 19.941 1.00 68.38 670 LYS A O 1
ATOM 5331 N N . MET A 1 671 ? -34.232 24.350 20.527 1.00 59.44 671 MET A N 1
ATOM 5332 C CA . MET A 1 671 ? -34.231 23.717 19.212 1.00 59.44 671 MET A CA 1
ATOM 5333 C C . MET A 1 671 ? -35.523 24.054 18.474 1.00 59.44 671 MET A C 1
ATOM 5335 O O . MET A 1 671 ? -36.608 23.690 18.921 1.00 59.44 671 MET A O 1
ATOM 5339 N N . THR A 1 672 ? -35.402 24.742 17.342 1.00 49.78 672 THR A N 1
ATOM 5340 C CA . THR A 1 672 ? -36.478 24.924 16.360 1.00 49.78 672 THR A CA 1
ATOM 5341 C C . THR A 1 672 ? -36.210 23.967 15.197 1.00 49.78 672 THR A C 1
ATOM 5343 O O . THR A 1 672 ? -35.191 24.128 14.524 1.00 49.78 672 THR A O 1
ATOM 5346 N N . PRO A 1 673 ? -37.068 22.964 14.940 1.00 44.59 673 PRO A N 1
ATOM 5347 C CA . PRO A 1 673 ? -36.921 22.102 13.771 1.00 44.59 673 PRO A CA 1
ATOM 5348 C C . PRO A 1 673 ? -36.989 22.944 12.488 1.00 44.59 673 PRO A C 1
ATOM 5350 O O . PRO A 1 673 ? -37.972 23.648 12.260 1.00 44.59 673 PRO A O 1
ATOM 5353 N N . ALA A 1 674 ? -35.953 22.893 11.653 1.00 37.12 674 ALA A N 1
ATOM 5354 C CA . ALA A 1 674 ? -35.893 23.633 10.395 1.00 37.12 674 ALA A CA 1
ATOM 5355 C C . ALA A 1 674 ? -36.216 22.716 9.195 1.00 37.12 674 ALA A C 1
ATOM 5357 O O . ALA A 1 674 ? -35.292 22.209 8.576 1.00 37.12 674 ALA A O 1
ATOM 5358 N N . GLY A 1 675 ? -37.516 22.538 8.884 1.00 34.09 675 GLY A N 1
ATOM 5359 C CA . GLY A 1 675 ? -38.080 21.948 7.636 1.00 34.09 675 GLY A CA 1
ATOM 5360 C C . GLY A 1 675 ? -37.785 20.453 7.371 1.00 34.09 675 GLY A C 1
ATOM 5361 O O . GLY A 1 675 ? -36.731 19.962 7.736 1.00 34.09 675 GLY A O 1
ATOM 5362 N N . GLU A 1 676 ? -38.646 19.625 6.764 1.00 37.12 676 GLU A N 1
ATOM 5363 C CA . GLU A 1 676 ? -39.894 19.811 6.003 1.00 37.12 676 GLU A CA 1
ATOM 5364 C C . GLU A 1 676 ? -41.014 18.859 6.497 1.00 37.12 676 GLU A C 1
ATOM 5366 O O . GLU A 1 676 ? -40.750 17.714 6.849 1.00 37.12 676 GLU A O 1
ATOM 5371 N N . GLY A 1 677 ? -42.276 19.314 6.437 1.00 35.56 677 GLY A N 1
ATOM 5372 C CA . GLY A 1 677 ? -43.463 18.450 6.316 1.00 35.56 677 GLY A CA 1
ATOM 5373 C C . GLY A 1 677 ? -44.050 17.825 7.593 1.00 35.56 677 GLY A C 1
ATOM 5374 O O . GLY A 1 677 ? -43.738 16.688 7.916 1.00 35.56 677 GLY A O 1
ATOM 5375 N N . HIS A 1 678 ? -44.992 18.517 8.256 1.00 34.22 678 HIS A N 1
ATOM 5376 C CA . HIS A 1 678 ? -46.423 18.139 8.313 1.00 34.22 678 HIS A CA 1
ATOM 5377 C C . HIS A 1 678 ? -47.213 18.869 9.437 1.00 34.22 678 HIS A C 1
ATOM 5379 O O . HIS A 1 678 ? -46.951 18.694 10.621 1.00 34.22 678 HIS A O 1
ATOM 5385 N N . TYR A 1 679 ? -48.247 19.605 8.990 1.00 31.19 679 TYR A N 1
ATOM 5386 C CA . TYR A 1 679 ? -49.427 20.180 9.680 1.00 31.19 679 TYR A CA 1
ATOM 5387 C C . TYR A 1 679 ? -49.326 21.538 10.423 1.00 31.19 679 TYR A C 1
ATOM 5389 O O . TYR A 1 679 ? -49.047 21.601 11.611 1.00 31.19 679 TYR A O 1
ATOM 5397 N N . GLY A 1 680 ? -49.752 22.607 9.725 1.00 29.70 680 GLY A N 1
ATOM 5398 C CA . GLY A 1 680 ? -51.013 23.305 10.059 1.00 29.70 680 GLY A CA 1
ATOM 5399 C C . GLY A 1 680 ? -50.988 24.621 10.863 1.00 29.70 680 GLY A C 1
ATOM 5400 O O . GLY A 1 680 ? -51.032 24.593 12.082 1.00 29.70 680 GLY A O 1
ATOM 5401 N N . ASP A 1 681 ? -51.075 25.742 10.132 1.00 34.34 681 ASP A N 1
ATOM 5402 C CA . ASP A 1 681 ? -51.555 27.110 10.468 1.00 34.34 681 ASP A CA 1
ATOM 5403 C C . ASP A 1 681 ? -50.877 27.975 11.565 1.00 34.34 681 ASP A C 1
ATOM 5405 O O . ASP A 1 681 ? -51.393 28.264 12.642 1.00 34.34 681 ASP A O 1
ATOM 5409 N N . LEU A 1 682 ? -49.711 28.466 11.154 1.00 36.28 682 LEU A N 1
ATOM 5410 C CA . LEU A 1 682 ? -49.062 29.792 11.223 1.00 36.28 682 LEU A CA 1
ATOM 5411 C C . LEU A 1 682 ? -49.734 31.088 11.767 1.00 36.28 682 LEU A C 1
ATOM 5413 O O . LEU A 1 682 ? -49.015 32.084 11.838 1.00 36.28 682 LEU A O 1
ATOM 5417 N N . ASN A 1 683 ? -50.998 31.169 12.197 1.00 40.66 683 ASN A N 1
ATOM 5418 C CA . ASN A 1 683 ? -51.606 32.475 12.569 1.00 40.66 683 ASN A CA 1
ATOM 5419 C C . ASN A 1 683 ? -51.697 32.816 14.070 1.00 40.66 683 ASN A C 1
ATOM 5421 O O . ASN A 1 683 ? -52.436 33.719 14.457 1.00 40.66 683 ASN A O 1
ATOM 5425 N N . ALA A 1 684 ? -50.894 32.182 14.926 1.00 38.84 684 ALA A N 1
ATOM 5426 C CA . ALA A 1 684 ? -50.659 32.677 16.292 1.00 38.84 684 ALA A CA 1
ATOM 5427 C C . ALA A 1 684 ? -49.327 33.439 16.440 1.00 38.84 684 ALA A C 1
ATOM 5429 O O . ALA A 1 684 ? -48.881 33.713 17.555 1.00 38.84 684 ALA A O 1
ATOM 5430 N N . ALA A 1 685 ? -48.682 33.804 15.328 1.00 37.28 685 ALA A N 1
ATOM 5431 C CA . ALA A 1 685 ? -47.678 34.857 15.354 1.00 37.28 685 ALA A CA 1
ATOM 5432 C C . ALA A 1 685 ? -48.326 36.181 15.816 1.00 37.28 685 ALA A C 1
ATOM 5434 O O . ALA A 1 685 ? -49.479 36.463 15.501 1.00 37.28 685 ALA A O 1
ATOM 5435 N N . ALA A 1 686 ? -47.544 37.012 16.506 1.00 36.84 686 ALA A N 1
ATOM 5436 C CA . ALA A 1 686 ? -47.767 38.452 16.695 1.00 36.84 686 ALA A CA 1
ATOM 5437 C C . ALA A 1 686 ? -48.510 38.974 17.945 1.00 36.84 686 ALA A C 1
ATOM 5439 O O . ALA A 1 686 ? -48.808 40.165 17.962 1.00 36.84 686 ALA A O 1
ATOM 5440 N N . LYS A 1 687 ? -48.754 38.196 19.018 1.00 31.38 687 LYS A N 1
ATOM 5441 C CA . LYS A 1 687 ? -49.406 38.758 20.233 1.00 31.38 687 LYS A CA 1
ATOM 5442 C C . LYS A 1 687 ? -48.662 38.739 21.568 1.00 31.38 687 LYS A C 1
ATOM 5444 O O . LYS A 1 687 ? -49.188 39.299 22.519 1.00 31.38 687 LYS A O 1
ATOM 5449 N N . ILE A 1 688 ? -47.464 38.166 21.670 1.00 36.50 688 ILE A N 1
ATOM 5450 C CA . ILE A 1 688 ? -46.680 38.219 22.923 1.00 36.50 688 ILE A CA 1
ATOM 5451 C C . ILE A 1 688 ? -45.212 38.514 22.599 1.00 36.50 688 ILE A C 1
ATOM 5453 O O . ILE A 1 688 ? -44.301 37.786 22.971 1.00 36.50 688 ILE A O 1
ATOM 5457 N N . ALA A 1 689 ? -44.997 39.561 21.806 1.00 33.22 689 ALA A N 1
ATOM 5458 C CA . ALA A 1 689 ? -43.685 40.163 21.592 1.00 33.22 689 ALA A CA 1
ATOM 5459 C C . ALA A 1 689 ? -43.474 41.404 22.484 1.00 33.22 689 ALA A C 1
ATOM 5461 O O . ALA A 1 689 ? -42.527 42.143 22.245 1.00 33.22 689 ALA A O 1
ATOM 5462 N N . ASP A 1 690 ? -44.330 41.639 23.489 1.00 32.34 690 ASP A N 1
ATOM 5463 C CA . ASP A 1 690 ? -44.364 42.931 24.193 1.00 32.34 690 ASP A CA 1
ATOM 5464 C C . ASP A 1 690 ? -43.722 42.979 25.585 1.00 32.34 690 ASP A C 1
ATOM 5466 O O . ASP A 1 690 ? -43.372 44.072 26.015 1.00 32.34 690 ASP A O 1
ATOM 5470 N N . ASP A 1 691 ? -43.437 41.864 26.267 1.00 30.00 691 ASP A N 1
ATOM 5471 C CA . ASP A 1 691 ? -42.929 41.958 27.646 1.00 30.00 691 ASP A CA 1
ATOM 5472 C C . ASP A 1 691 ? -41.471 41.494 27.790 1.00 30.00 691 ASP A C 1
ATOM 5474 O O . ASP A 1 691 ? -41.147 40.374 28.184 1.00 30.00 691 ASP A O 1
ATOM 5478 N N . ASN A 1 692 ? -40.580 42.436 27.470 1.00 39.62 692 ASN A N 1
ATOM 5479 C CA . ASN A 1 692 ? -39.191 42.510 27.924 1.00 39.62 692 ASN A CA 1
ATOM 5480 C C . ASN A 1 692 ? -39.091 42.401 29.453 1.00 39.62 692 ASN A C 1
ATOM 5482 O O . ASN A 1 692 ? -39.413 43.383 30.117 1.00 39.62 692 ASN A O 1
ATOM 5486 N N . VAL A 1 693 ? -38.503 41.335 30.020 1.00 30.91 693 VAL A N 1
ATOM 5487 C CA . VAL A 1 693 ? -37.793 41.489 31.305 1.00 30.91 693 VAL A CA 1
ATOM 5488 C C . VAL A 1 693 ? -36.683 40.449 31.571 1.00 30.91 693 VAL A C 1
ATOM 5490 O O . VAL A 1 693 ? -36.905 39.243 31.532 1.00 30.91 693 VAL A O 1
ATOM 5493 N N . PHE A 1 694 ? -35.521 41.002 31.946 1.00 27.59 694 PHE A N 1
ATOM 5494 C CA . PHE A 1 694 ? -34.373 40.469 32.704 1.00 27.59 694 PHE A CA 1
ATOM 5495 C C . PHE A 1 694 ? -33.183 39.783 32.000 1.00 27.59 694 PHE A C 1
ATOM 5497 O O . PHE A 1 694 ? -33.057 38.565 31.915 1.00 27.59 694 PHE A O 1
ATOM 5504 N N . LEU A 1 695 ? -32.216 40.646 31.654 1.00 27.83 695 LEU A N 1
ATOM 5505 C CA . LEU A 1 695 ? -30.771 40.430 31.784 1.00 27.83 695 LEU A CA 1
ATOM 5506 C C . LEU A 1 695 ? -30.302 40.659 33.243 1.00 27.83 695 LEU A C 1
ATOM 5508 O O . LEU A 1 695 ? -30.773 41.591 33.887 1.00 27.83 695 LEU A O 1
ATOM 5512 N N . ALA A 1 696 ? -29.286 39.880 33.644 1.00 27.55 696 ALA A N 1
ATOM 5513 C CA . ALA A 1 696 ? -28.159 40.183 34.551 1.00 27.55 696 ALA A CA 1
ATOM 5514 C C . ALA A 1 696 ? -28.368 40.490 36.059 1.00 27.55 696 ALA A C 1
ATOM 5516 O O . ALA A 1 696 ? -29.058 41.430 36.432 1.00 27.55 696 ALA A O 1
ATOM 5517 N N . GLY A 1 697 ? -27.558 39.817 36.902 1.00 27.77 697 GLY A N 1
ATOM 5518 C CA . GLY A 1 697 ? -26.901 40.454 38.061 1.00 27.77 697 GLY A CA 1
ATOM 5519 C C . GLY A 1 697 ? -26.894 39.710 39.408 1.00 27.77 697 GLY A C 1
ATOM 5520 O O . GLY A 1 697 ? -27.888 39.734 40.115 1.00 27.77 697 GLY A O 1
ATOM 5521 N N . GLN A 1 698 ? -25.722 39.151 39.750 1.00 31.50 698 GLN A N 1
ATOM 5522 C CA . GLN A 1 698 ? -25.023 39.140 41.058 1.00 31.50 698 GLN A CA 1
ATOM 5523 C C . GLN A 1 698 ? -25.792 38.901 42.376 1.00 31.50 698 GLN A C 1
ATOM 5525 O O . GLN A 1 698 ? -26.557 39.752 42.815 1.00 31.50 698 GLN A O 1
ATOM 5530 N N . THR A 1 699 ? -25.372 37.859 43.105 1.00 33.53 699 THR A N 1
ATOM 5531 C CA . THR A 1 699 ? -24.429 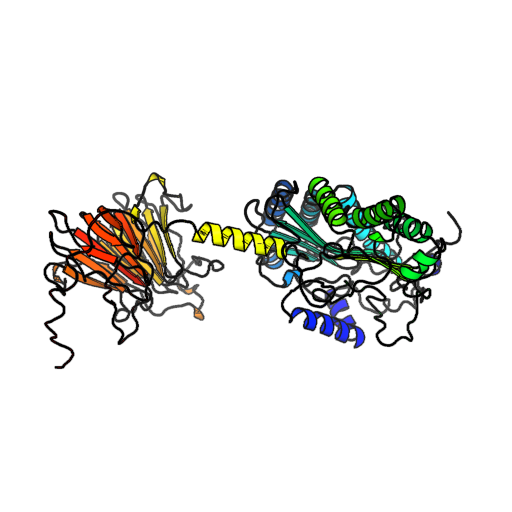37.965 44.248 1.00 33.53 699 THR A CA 1
ATOM 5532 C C . THR A 1 699 ? -23.604 36.695 44.336 1.00 33.53 699 THR A C 1
ATOM 5534 O O . THR A 1 699 ? -24.227 35.621 44.173 1.00 33.53 699 THR A O 1
#

Organism: Aspergillus nanangensis (NCBI:txid2582783)

Foldseek 3Di:
DDPQPDLVVQFDDLVPAPCNPQPLPDLQSSLVVVCVPVLNVVVLVLLVVLLVDPFFFEAQALDFDPDLDDDDQLQFLLVQLLVLVVVLVVPDDPVLCVQAEAALPDSCLLLFAQELRRSDSGADQQVVDDPVSNVSVLSSLVSGFDPVLSLQVQLLLVLQCLLCVSLVNNSSRHSRNWGKHKHHRRDLQAKIWMWIHYHQWTWIWIDDRNDIDTDWTKHKHFAQADCDDPRHPRGPCPQLLVLLLCLLVVDDPVLNVQQEPEQDQDDCVDPPQDQVCRPDQCHRSNGSPHHHAGGDQLVPDDPVSNVSLLVSQLVLVNRGDPSNSVVLSVSCVVFSRFWHWHKYHDNDPFIFIKIWIDGSFWTKIKGFHADPSTNGPGGGNRIMMITTHGGSRCGSDRSVNVVSVVVVVVVVVPDPPPQKFFPDPVQWDDPVWFQKIWHFRDDDQFKTKIKIKHWAFTWDDDWWFFQFKKKKAWLFAWKWKDWANDIDTAGHQKMWTHHFQTTMIMHHNDDGMTIIMMMTGRRDDPPDDGIGDDDHSVPRDPVRHDPDRIDMDHDDVVPWDPPDVQKTKDWNDDVVNPCQWKTKIKIKHAAPGWDDDWWFFQWKKKKAWSADWKWKQWQNDIDTHHHNMMRTGGGPIIMIIHHNDHGITIIMMMTGRPDDPPDDGIDHDDDDDDDDDDDDDDPVPDDPPPDDDDDDDDD

pLDDT: mean 89.79, std 14.42, range [27.55, 98.88]

Radius of gyration: 34.12 Å; chains: 1; bounding box: 95×68×94 Å